Protein AF-0000000078024459 (afdb_homodimer)

InterPro domains:
  IPR000073 Alpha/beta hydrolase fold-1 [PF00561] (14-238)
  IPR000073 Alpha/beta hydrolase fold-1 [PR00111] (39-54)
  IPR000073 Alpha/beta hydrolase fold-1 [PR00111] (84-97)
  IPR000073 Alpha/beta hydrolase fold-1 [PR00111] (98-111)
  IPR000073 Alpha/beta hydrolase fold-1 [PR00111] (201-215)
  IPR019913 Pyrimidine utilisation protein RutD [MF_00832] (1-258)
  IPR019913 Pyrimidine utilisation protein RutD [TIGR03611] (1-255)
  IPR029058 Alpha/Beta hydrolase fold [G3DSA:3.40.50.1820] (1-257)
  IPR029058 Alpha/Beta hydrolase fold [SSF53474] (9-250)
  IPR050471 AB hydrolase [PTHR43433] (15-255)

Secondary structure (DSSP, 8-state):
--EEEPPPSSTTPPEEEEE--TT--GGGGHHHHHHHHTT-EEEEEPPTTSGGG--PPPTT--HHHHHHHHHHHHHHTT---EEEEEETHHHHHHHHHHHH-TTTEEEEEEES--SB--HHHHHHHHHHHHHHHHH-HHHHHHHGGGGTS-HHHHHH-HHHHHHHHHHHHHT---HHHHHHHHHHHHT-B-TTTGGG--S-EEEEEETT-SSS-THHHHHHHHHSSSEEEEEESS--TTHHHHTHHHHHHHHHHHHHHHHHS---------/--EEEPPPSSTTPPEEEEE--TT--GGGGHHHHHHHHTT-EEEEEPPTTSGGG--PPPTT--HHHHHHHHHHHHHHTT---EEEEEETHHHHHHHHHHHH-TTTEEEEEEES--SB--HHHHHHHHHHHHHHHHH-HHHHHHHGGGGTS-HHHHHH-HHHHHHHHHHHHHT---HHHHHHHHHHHHT-B-TTTGGG--S-EEEEEETT-SSS-THHHHHHHHHSSSEEEEEESS--TTHHHHTHHHHHHHHHHHHHHHHHS---------

Sequence (540 aa):
MQIELTPAPFPDAPVLLLIAGLGGTGNYWLPQRAALSEHFQLVVYDQRGTGVNREPLPDDYSLADMAWEIHSAVLQQGITHYGVLG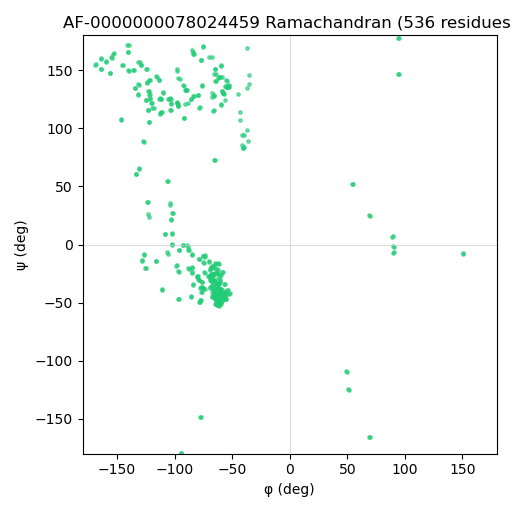HALGGLVALQLALDYPAAIDRIAIINGWLQLNAHTRRCFAVRETLLRDSGPAAYLQAQPLFLYPAEWMAVNQPRLEAEEAMHNAHFQGAENLTRRLNALKAADFHGTAGHIHQPVLLICSRDDLLVPWNCSVELHEALPESTLEVMPWGGHACNVTDANDFNQRFLSAMNASLQIEPSFQKEIVMQIELTPAPFPDAPVLLLIAGLGGTGNYWLPQRAALSEHFQLVVYDQRGTGVNREPLPDDYSLADMAWEIHSAVLQQGITHYGVLGHALGGLVALQLALDYPAAIDRIAIINGWLQLNAHTRRCFAVRETLLRDSGPAAYLQAQPLFLYPAEWMAVNQPRLEAEEAMHNAHFQGAENLTRRLNALKAADFHGTAGHIHQPVLLICSRDDLLVPWNCSVELHEALPESTLEVMPWGGHACNVTDANDFNQRFLSAMNASLQIEPSFQKEIV

pLDDT: mean 94.75, std 12.85, range [19.53, 98.94]

Nearest PDB structures (foldseek):
  3v48-assembly1_B  TM=9.976E-01  e=2.384E-41  Escherichia coli SE11
  4uhe-assembly1_A  TM=8.699E-01  e=1.296E-17  Thermogutta terrifontis
  8qzu-assembly1_A  TM=8.666E-01  e=1.729E-16  Xenorhabdus hominickii
  1iuo-assembly1_A  TM=8.170E-01  e=9.146E-16  Pseudomonas fluorescens
  6i8w-assembly2_B  TM=7.863E-01  e=2.169E-15  Pseudomonas aeruginosa

Foldseek 3Di:
DDKDKDDQLDPPQAEEEEAEPLQQAQVLCVLQCVLCSNRHTYIGGRFQLFDPNNDDDDQQDALLNRLCVVCVVCVVVVQQAHEYEYAALGQLNNLSNCQVRVRRYQEYEYELYFQADDPQLVVVVVVLLCCCVPPNDLSSLVCVVVQAWDPVLCVVCVVVSVVVSVVCVVTPSDPNRSVSSVVNSNPHHCQPPLAVRQHEYEYEYECAANNRHPCRSVVSQVRHPHYDYHYHPHQYSSNCVSPVPVVSVVVVVVVVVVVPPPPDDDPPPD/DDKDKDDQLDPPQAEEEEAEPLQQAQVLCVLQCVLCSNRHTYIGGRFQLFDPNNDDDDQQDALLNRLCVVCVVCVVVVQQAHEYEYAALGQLNNLSNCQVRVVRYQEYEYELYFQADDPQLVVVVVVLLCCCVPPNDLSSLVCVVVQAWDPVLCVVCVVVSVVVSVVCVVTPSDPNRSVSSVVNSNPHHCQPPLAVRQHAYEYEYECAANNHHPCRSVVSQVSHPHYDYHYHPHQYSSNCVSPVPVVSVVVVVVVVVVVPPPPDDDPDDD

Organism: NCBI:txid82991

Structure (mmCIF, N/CA/C/O backbone):
data_AF-0000000078024459-model_v1
#
loop_
_entity.id
_entity.type
_entity.pdbx_description
1 polymer 'Putative carbamate hydrolase RutD'
#
loop_
_atom_site.group_PDB
_atom_site.id
_atom_site.type_symbol
_atom_site.label_atom_id
_atom_site.label_alt_id
_atom_site.label_comp_id
_atom_site.label_asym_id
_atom_site.label_entity_id
_atom_site.label_seq_id
_atom_site.pdbx_PDB_ins_code
_atom_site.Cartn_x
_atom_site.Cartn_y
_atom_site.Cartn_z
_atom_site.occupancy
_atom_site.B_iso_or_equiv
_atom_site.auth_seq_id
_atom_site.auth_comp_id
_atom_site.auth_asym_id
_atom_site.auth_atom_id
_atom_site.pdbx_PDB_model_num
ATOM 1 N N . MET A 1 1 ? 13.93 -30.469 -12.383 1 93.19 1 MET A N 1
ATOM 2 C CA . MET A 1 1 ? 13.336 -29.625 -11.352 1 93.19 1 MET A CA 1
ATOM 3 C C . MET A 1 1 ? 12.727 -30.469 -10.234 1 93.19 1 MET A C 1
ATOM 5 O O . MET A 1 1 ? 11.992 -31.422 -10.5 1 93.19 1 MET A O 1
ATOM 9 N N . GLN A 1 2 ? 13.094 -30.125 -9.008 1 96.06 2 GLN A N 1
ATOM 10 C CA . GLN A 1 2 ? 12.562 -30.844 -7.852 1 96.06 2 GLN A CA 1
ATOM 11 C C . GLN A 1 2 ? 11.156 -30.359 -7.508 1 96.06 2 GLN A C 1
ATOM 13 O O . GLN A 1 2 ? 10.906 -29.156 -7.434 1 96.06 2 GLN A O 1
ATOM 18 N N . ILE A 1 3 ? 10.211 -31.344 -7.371 1 98.06 3 ILE A N 1
ATOM 19 C CA . ILE A 1 3 ? 8.859 -31.016 -6.934 1 98.06 3 ILE A CA 1
ATOM 20 C C . ILE A 1 3 ? 8.445 -31.922 -5.785 1 98.06 3 ILE A C 1
ATOM 22 O O . ILE A 1 3 ? 9.047 -32.969 -5.582 1 98.06 3 ILE A O 1
ATOM 26 N N . GLU A 1 4 ? 7.566 -31.484 -4.98 1 97.94 4 GLU A N 1
ATOM 27 C CA . GLU A 1 4 ? 6.992 -32.25 -3.869 1 97.94 4 GLU A CA 1
ATOM 28 C C . GLU A 1 4 ? 5.539 -32.594 -4.145 1 97.94 4 GLU A C 1
ATOM 30 O O . GLU A 1 4 ? 4.738 -31.75 -4.527 1 97.94 4 GLU A O 1
ATOM 35 N N . LEU A 1 5 ? 5.238 -33.938 -3.938 1 97.62 5 LEU A N 1
ATOM 36 C CA . LEU A 1 5 ? 3.869 -34.438 -4.031 1 97.62 5 LEU A CA 1
ATOM 37 C C . LEU A 1 5 ? 3.354 -34.875 -2.664 1 97.62 5 LEU A C 1
ATOM 39 O O . LEU A 1 5 ? 3.98 -35.688 -1.994 1 97.62 5 LEU A O 1
ATOM 43 N N . THR A 1 6 ? 2.234 -34.312 -2.289 1 97.62 6 THR A N 1
ATOM 44 C CA . THR A 1 6 ? 1.603 -34.812 -1.07 1 97.62 6 THR A CA 1
ATOM 45 C C . THR A 1 6 ? 0.885 -36.125 -1.327 1 97.62 6 THR A C 1
ATOM 47 O O . THR A 1 6 ? 0.582 -36.469 -2.475 1 97.62 6 THR A O 1
ATOM 50 N N . PRO A 1 7 ? 0.659 -36.906 -0.231 1 96.88 7 PRO A N 1
ATOM 51 C CA . PRO A 1 7 ? -0.165 -38.094 -0.438 1 96.88 7 PRO A CA 1
ATOM 52 C C . PRO A 1 7 ? -1.578 -37.75 -0.913 1 96.88 7 PRO A C 1
ATOM 54 O O . PRO A 1 7 ? -2.158 -36.75 -0.479 1 96.88 7 PRO A O 1
ATOM 57 N N . ALA A 1 8 ? -2.086 -38.625 -1.782 1 97.12 8 ALA A N 1
ATOM 58 C CA . ALA A 1 8 ? -3.49 -38.5 -2.156 1 97.12 8 ALA A CA 1
ATOM 59 C C . ALA A 1 8 ? -4.406 -38.781 -0.974 1 97.12 8 ALA A C 1
ATOM 61 O O . ALA A 1 8 ? -4.262 -39.812 -0.311 1 97.12 8 ALA A O 1
ATOM 62 N N . PRO A 1 9 ? -5.32 -37.875 -0.727 1 97.25 9 PRO A N 1
ATOM 63 C CA . PRO A 1 9 ? -6.199 -38.094 0.424 1 97.25 9 PRO A CA 1
ATOM 64 C C . PRO A 1 9 ? -7.152 -39.281 0.216 1 97.25 9 PRO A C 1
ATOM 66 O O . PRO A 1 9 ? -7.652 -39.844 1.187 1 97.25 9 PRO A O 1
ATOM 69 N N . PHE A 1 10 ? -7.512 -39.656 -1.021 1 96.94 10 PHE A N 1
ATOM 70 C CA . PHE A 1 10 ? -8.32 -40.812 -1.429 1 96.94 10 PHE A CA 1
ATOM 71 C C . PHE A 1 10 ? -7.957 -41.25 -2.842 1 96.94 10 PHE A C 1
ATOM 73 O O . PHE A 1 10 ? -7.254 -40.531 -3.561 1 96.94 10 PHE A O 1
ATOM 80 N N . PRO A 1 11 ? -8.391 -42.438 -3.166 1 95.62 11 PRO A N 1
ATOM 81 C CA . PRO A 1 11 ? -8.07 -42.938 -4.512 1 95.62 11 PRO A CA 1
ATOM 82 C C . PRO A 1 11 ? -8.594 -42 -5.605 1 95.62 11 PRO A C 1
ATOM 84 O O . PRO A 1 11 ? -9.742 -41.562 -5.543 1 95.62 11 PRO A O 1
ATOM 87 N N . ASP A 1 12 ? -7.789 -41.656 -6.512 1 94.06 12 ASP A N 1
ATOM 88 C CA . ASP A 1 12 ? -8.102 -40.875 -7.699 1 94.06 12 ASP A CA 1
ATOM 89 C C . ASP A 1 12 ? -8.43 -39.406 -7.324 1 94.06 12 ASP A C 1
ATOM 91 O O . ASP A 1 12 ? -9.195 -38.75 -8.023 1 94.06 12 ASP A O 1
ATOM 95 N N . ALA A 1 13 ? -7.895 -39 -6.18 1 97 13 ALA A N 1
ATOM 96 C CA . ALA A 1 13 ? -8.039 -37.594 -5.812 1 97 13 ALA A CA 1
ATOM 97 C C . ALA A 1 13 ? -7.488 -36.688 -6.906 1 97 13 ALA A C 1
ATOM 99 O O . ALA A 1 13 ? -6.449 -37 -7.504 1 97 13 ALA A O 1
ATOM 100 N N . PRO A 1 14 ? -8.234 -35.656 -7.176 1 97.38 14 PRO A N 1
ATOM 101 C CA . PRO A 1 14 ? -7.699 -34.719 -8.18 1 97.38 14 PRO A CA 1
ATOM 102 C C . PRO A 1 14 ? -6.363 -34.094 -7.758 1 97.38 14 PRO A C 1
ATOM 104 O O . PRO A 1 14 ? -6.133 -33.875 -6.57 1 97.38 14 PRO A O 1
ATOM 107 N N . VAL A 1 15 ? -5.473 -33.875 -8.711 1 98.56 15 VAL A N 1
ATOM 108 C CA . VAL A 1 15 ? -4.168 -33.25 -8.492 1 98.56 15 VAL A CA 1
ATOM 109 C C . VAL A 1 15 ? -4.277 -31.734 -8.648 1 98.56 15 VAL A C 1
ATOM 111 O O . VAL A 1 15 ? -4.941 -31.25 -9.562 1 98.56 15 VAL A O 1
ATOM 114 N N . LEU A 1 16 ? -3.713 -31 -7.707 1 98.81 16 LEU A N 1
ATOM 115 C CA . LEU A 1 16 ? -3.691 -29.547 -7.758 1 98.81 16 LEU A CA 1
ATOM 116 C C . LEU A 1 16 ? -2.26 -29.016 -7.695 1 98.81 16 LEU A C 1
ATOM 118 O O . LEU A 1 16 ? -1.555 -29.234 -6.711 1 98.81 16 LEU A O 1
ATOM 122 N N . LEU A 1 17 ? -1.823 -28.359 -8.758 1 98.94 17 LEU A N 1
ATOM 123 C CA . LEU A 1 17 ? -0.519 -27.719 -8.836 1 98.94 17 LEU A CA 1
ATOM 124 C C . LEU A 1 17 ? -0.576 -26.312 -8.258 1 98.94 17 LEU A C 1
ATOM 126 O O . LEU A 1 17 ? -1.42 -25.5 -8.656 1 98.94 17 LEU A O 1
ATOM 130 N N . LEU A 1 18 ? 0.319 -26.062 -7.277 1 98.94 18 LEU A N 1
ATOM 131 C CA . LEU A 1 18 ? 0.395 -24.734 -6.66 1 98.94 18 LEU A CA 1
ATOM 132 C C . LEU A 1 18 ? 1.598 -23.953 -7.188 1 98.94 18 LEU A C 1
ATOM 134 O O . LEU A 1 18 ? 2.738 -24.406 -7.062 1 98.94 18 LEU A O 1
ATOM 138 N N . ILE A 1 19 ? 1.349 -22.797 -7.781 1 98.94 19 ILE A N 1
ATOM 139 C CA . ILE A 1 1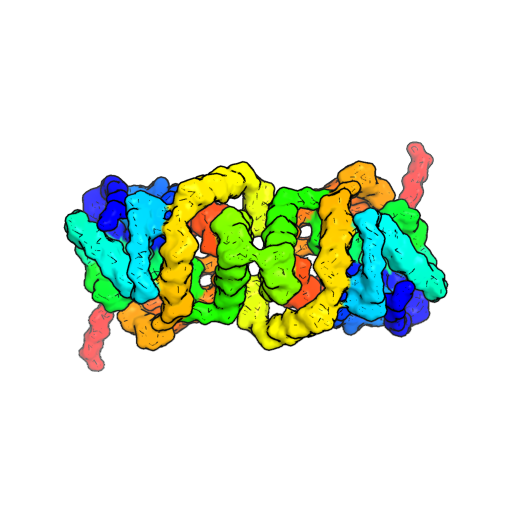9 ? 2.43 -21.984 -8.344 1 98.94 19 ILE A CA 1
ATOM 140 C C . ILE A 1 19 ? 2.488 -20.641 -7.637 1 98.94 19 ILE A C 1
ATOM 142 O O . ILE A 1 19 ? 1.554 -19.844 -7.73 1 98.94 19 ILE A O 1
ATOM 146 N N . ALA A 1 20 ? 3.615 -20.359 -6.957 1 98.69 20 ALA A N 1
ATOM 147 C CA . ALA A 1 20 ? 3.809 -19.125 -6.199 1 98.69 20 ALA A CA 1
ATOM 148 C C . ALA A 1 20 ? 4.078 -17.953 -7.129 1 98.69 20 ALA A C 1
ATOM 150 O O . ALA A 1 20 ? 4.227 -18.125 -8.336 1 98.69 20 ALA A O 1
ATOM 151 N N . GLY A 1 21 ? 4.051 -16.781 -6.539 1 98.56 21 GLY A N 1
ATOM 152 C CA . GLY A 1 21 ? 4.379 -15.57 -7.281 1 98.56 21 GLY A CA 1
ATOM 153 C C . GLY A 1 21 ? 5.871 -15.391 -7.496 1 98.56 21 GLY A C 1
ATOM 154 O O . GLY A 1 21 ? 6.605 -16.375 -7.652 1 98.56 21 GLY A O 1
ATOM 155 N N . LEU A 1 22 ? 6.305 -14.156 -7.547 1 98.12 22 LEU A N 1
ATOM 156 C CA . LEU A 1 22 ? 7.66 -13.789 -7.938 1 98.12 22 LEU A CA 1
ATOM 157 C C . LEU A 1 22 ? 8.68 -14.305 -6.93 1 98.12 22 LEU A C 1
ATOM 159 O O . LEU A 1 22 ? 9.844 -14.531 -7.273 1 98.12 22 LEU A O 1
ATOM 163 N N . GLY A 1 23 ? 8.273 -14.523 -5.664 1 96.88 23 GLY A N 1
ATOM 164 C CA . GLY A 1 23 ? 9.164 -15.141 -4.699 1 96.88 23 GLY A CA 1
ATOM 165 C C . GLY A 1 23 ? 9.57 -16.547 -5.086 1 96.88 23 GLY A C 1
ATOM 166 O O . GLY A 1 23 ? 10.664 -17 -4.734 1 96.88 23 GLY A O 1
ATOM 167 N N . GLY A 1 24 ? 8.688 -17.312 -5.629 1 97.38 24 GLY A N 1
ATOM 168 C CA . GLY A 1 24 ? 8.992 -18.531 -6.348 1 97.38 24 GLY A CA 1
ATOM 169 C C . GLY A 1 24 ? 9.008 -19.766 -5.461 1 97.38 24 GLY A C 1
ATOM 170 O O . GLY A 1 24 ? 9.109 -20.891 -5.949 1 97.38 24 GLY A O 1
ATOM 171 N N . THR A 1 25 ? 8.875 -19.578 -4.164 1 96.69 25 THR A N 1
ATOM 172 C CA . THR A 1 25 ? 9.055 -20.719 -3.264 1 96.69 25 THR A CA 1
ATOM 173 C C . THR A 1 25 ? 7.715 -21.344 -2.896 1 96.69 25 THR A C 1
ATOM 175 O O . THR A 1 25 ? 6.734 -20.625 -2.678 1 96.69 25 THR A O 1
ATOM 178 N N . GLY A 1 26 ? 7.73 -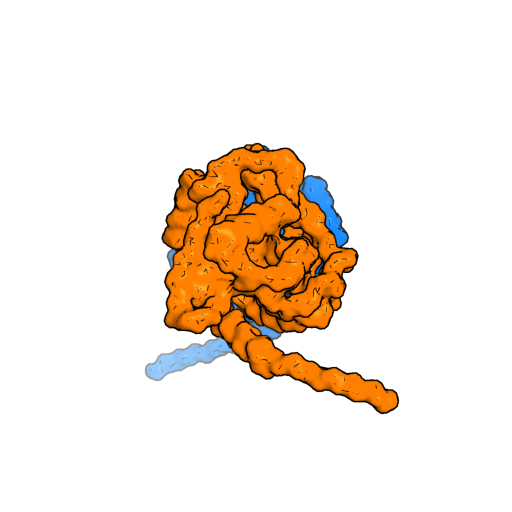22.625 -2.787 1 97.25 26 GLY A N 1
ATOM 179 C CA . GLY A 1 26 ? 6.543 -23.375 -2.414 1 97.25 26 GLY A CA 1
ATOM 180 C C . GLY A 1 26 ? 6.07 -23.094 -1.004 1 97.25 26 GLY A C 1
ATOM 181 O O . GLY A 1 26 ? 4.906 -23.328 -0.672 1 97.25 26 GLY A O 1
ATOM 182 N N . ASN A 1 27 ? 6.949 -22.547 -0.153 1 95.62 27 ASN A N 1
ATOM 183 C CA . ASN A 1 27 ? 6.602 -22.203 1.221 1 95.62 27 ASN A CA 1
ATOM 184 C C . ASN A 1 27 ? 5.508 -21.141 1.271 1 95.62 27 ASN A C 1
ATOM 186 O O . ASN A 1 27 ? 4.859 -20.953 2.305 1 95.62 27 ASN A O 1
ATOM 190 N N . TYR A 1 28 ? 5.312 -20.516 0.169 1 97.19 28 TYR A N 1
ATOM 191 C CA . TYR A 1 28 ? 4.25 -19.516 0.055 1 97.19 28 TYR A CA 1
ATOM 192 C C . TYR A 1 28 ? 2.891 -20.141 0.353 1 97.19 28 TYR A C 1
ATOM 194 O O . TYR A 1 28 ? 1.988 -19.453 0.85 1 97.19 28 TYR A O 1
ATOM 202 N N . TRP A 1 29 ? 2.734 -21.438 0.196 1 98.56 29 TRP A N 1
ATOM 203 C CA . TRP A 1 29 ? 1.435 -22.094 0.227 1 98.56 29 TRP A CA 1
ATOM 204 C C . TRP A 1 29 ? 1.205 -22.781 1.568 1 98.56 29 TRP A C 1
ATOM 206 O O . TRP A 1 29 ? 0.229 -23.516 1.738 1 98.56 29 TRP A O 1
ATOM 216 N N . LEU A 1 30 ? 2.074 -22.547 2.531 1 97.31 30 LEU A N 1
ATOM 217 C CA . LEU A 1 30 ? 1.962 -23.188 3.834 1 97.31 30 LEU A CA 1
ATOM 218 C C . LEU A 1 30 ? 0.579 -22.969 4.434 1 97.31 30 LEU A C 1
ATOM 220 O O . LEU A 1 30 ? -0.037 -23.891 4.953 1 97.31 30 LEU A O 1
ATOM 224 N N . PRO A 1 31 ? -0.084 -21.766 4.305 1 98.25 31 PRO A N 1
ATOM 225 C CA . PRO A 1 31 ? -1.391 -21.531 4.922 1 98.25 31 PRO A CA 1
ATOM 226 C C . PRO A 1 31 ? -2.504 -22.359 4.277 1 98.25 31 PRO A C 1
ATOM 228 O O . PRO A 1 31 ? -3.572 -22.531 4.871 1 98.25 31 PRO A O 1
ATOM 231 N N . GLN A 1 32 ? -2.314 -22.828 3.08 1 98.69 32 GLN A N 1
ATOM 232 C CA . GLN A 1 32 ? -3.369 -23.531 2.357 1 98.69 32 GLN A CA 1
ATOM 233 C C . GLN A 1 32 ? -3.199 -25.047 2.477 1 98.69 32 GLN A C 1
ATOM 235 O O . GLN A 1 32 ? -4.125 -25.812 2.182 1 98.69 32 GLN A O 1
ATOM 240 N N . ARG A 1 33 ? -2.068 -25.562 2.85 1 97.94 33 ARG A N 1
ATOM 241 C CA . ARG A 1 33 ? -1.686 -26.953 2.676 1 97.94 33 ARG A CA 1
ATOM 242 C C . ARG A 1 33 ? -2.645 -27.875 3.418 1 97.94 33 ARG A C 1
ATOM 244 O O . ARG A 1 33 ? -3.164 -28.844 2.84 1 97.94 33 ARG A O 1
ATOM 251 N N . ALA A 1 34 ? -2.875 -27.594 4.688 1 97.62 34 ALA A N 1
ATOM 252 C CA . ALA A 1 34 ? -3.717 -28.469 5.492 1 97.62 34 ALA A CA 1
ATOM 253 C C . ALA A 1 34 ? -5.125 -28.562 4.914 1 97.62 34 ALA A C 1
ATOM 255 O O . ALA A 1 34 ? -5.664 -29.656 4.746 1 97.62 34 ALA A O 1
ATOM 256 N N . ALA A 1 35 ? -5.742 -27.453 4.582 1 98.12 35 ALA A N 1
ATOM 257 C CA . ALA A 1 35 ? -7.121 -27.406 4.098 1 98.12 35 ALA A CA 1
ATOM 258 C C . ALA A 1 35 ? -7.238 -28.062 2.725 1 98.12 35 ALA A C 1
ATOM 260 O O . ALA A 1 35 ? -8.188 -28.812 2.463 1 98.12 35 ALA A O 1
ATOM 261 N N . LEU A 1 36 ? -6.262 -27.812 1.866 1 98.25 36 LEU A N 1
ATOM 262 C CA . LEU A 1 36 ? -6.371 -28.281 0.487 1 98.25 36 LEU A CA 1
ATOM 263 C C . LEU A 1 36 ? -5.996 -29.75 0.378 1 98.25 36 LEU A C 1
ATOM 265 O O . LEU A 1 36 ? -6.5 -30.469 -0.494 1 98.25 36 LEU A O 1
ATOM 269 N N . SER A 1 37 ? -5.16 -30.234 1.269 1 97.81 37 SER A N 1
ATOM 270 C CA . SER A 1 37 ? -4.688 -31.609 1.208 1 97.81 37 SER A CA 1
ATOM 271 C C . SER A 1 37 ? -5.805 -32.594 1.543 1 97.81 37 SER A C 1
ATOM 273 O O . SER A 1 37 ? -5.68 -33.781 1.284 1 97.81 37 SER A O 1
ATOM 275 N N . GLU A 1 38 ? -6.875 -32.094 2.096 1 97.44 38 GLU A N 1
ATOM 276 C CA . GLU A 1 38 ? -8.039 -32.938 2.369 1 97.44 38 GLU A CA 1
ATOM 277 C C . GLU A 1 38 ? -8.805 -33.25 1.089 1 97.44 38 GLU A C 1
ATOM 279 O O . GLU A 1 38 ? -9.602 -34.188 1.05 1 97.44 38 GLU A O 1
ATOM 284 N N . HIS A 1 39 ? -8.531 -32.531 0.047 1 97.38 39 HIS A N 1
ATOM 285 C CA . HIS A 1 39 ? -9.367 -32.625 -1.143 1 97.38 39 HIS A CA 1
ATOM 286 C C . HIS A 1 39 ? -8.531 -32.938 -2.381 1 97.38 39 HIS A C 1
ATOM 288 O O . HIS A 1 39 ? -9.055 -33.438 -3.377 1 97.38 39 HIS A O 1
ATOM 294 N N . PHE A 1 40 ? -7.223 -32.656 -2.273 1 98.19 40 PHE A N 1
ATOM 295 C CA . PHE A 1 40 ? -6.363 -32.75 -3.447 1 98.19 40 PHE A CA 1
ATOM 296 C C . PHE A 1 40 ? -5.051 -33.438 -3.102 1 98.19 40 PHE A C 1
ATOM 298 O O . PHE A 1 40 ? -4.605 -33.406 -1.954 1 98.19 40 PHE A O 1
ATOM 305 N N . GLN A 1 41 ? -4.48 -34.125 -4.074 1 98.5 41 GLN A N 1
ATOM 306 C CA . GLN A 1 41 ? -3.033 -34.312 -4.066 1 98.5 41 GLN A CA 1
ATOM 307 C C . GLN A 1 41 ? -2.305 -33.062 -4.547 1 98.5 41 GLN A C 1
ATOM 309 O O . GLN A 1 41 ? -2.449 -32.656 -5.703 1 98.5 41 GLN A O 1
ATOM 314 N N . LEU A 1 42 ? -1.51 -32.5 -3.678 1 98.81 42 LEU A N 1
ATOM 315 C CA . LEU A 1 42 ? -0.882 -31.219 -3.994 1 98.81 42 LEU A CA 1
ATOM 316 C C . LEU A 1 42 ? 0.489 -31.438 -4.625 1 98.81 42 LEU A C 1
ATOM 318 O O . LEU A 1 42 ? 1.242 -32.312 -4.207 1 98.81 42 LEU A O 1
ATOM 322 N N . VAL A 1 43 ? 0.785 -30.703 -5.641 1 98.81 43 VAL A N 1
ATOM 323 C CA . VAL A 1 43 ? 2.133 -30.547 -6.176 1 98.81 43 VAL A CA 1
ATOM 324 C C . VAL A 1 43 ? 2.695 -29.188 -5.766 1 98.81 43 VAL A C 1
ATOM 326 O O . VAL A 1 43 ? 2.17 -28.141 -6.16 1 98.81 43 VAL A O 1
ATOM 329 N N . VAL A 1 44 ? 3.736 -29.172 -4.992 1 98.62 44 VAL A N 1
ATOM 330 C CA . VAL A 1 44 ? 4.383 -27.969 -4.492 1 98.62 44 VAL A CA 1
ATOM 331 C C . VAL A 1 44 ? 5.848 -27.953 -4.922 1 98.62 44 VAL A C 1
ATOM 333 O O . VAL A 1 44 ? 6.508 -29 -4.949 1 98.62 44 VAL A O 1
ATOM 336 N N . TYR A 1 45 ? 6.344 -26.766 -5.266 1 98.62 45 TYR A N 1
ATOM 337 C CA . TYR A 1 45 ? 7.723 -26.703 -5.734 1 98.62 45 TYR A CA 1
ATOM 338 C C . TYR A 1 45 ? 8.281 -25.281 -5.609 1 98.62 45 TYR A C 1
ATOM 340 O O . TYR A 1 45 ? 7.52 -24.328 -5.434 1 98.62 45 TYR A O 1
ATOM 348 N N . ASP A 1 46 ? 9.602 -25.188 -5.559 1 98.38 46 ASP A N 1
ATOM 349 C CA . ASP A 1 46 ? 10.305 -23.938 -5.836 1 98.38 46 ASP A CA 1
ATOM 350 C C . ASP A 1 46 ? 10.523 -23.75 -7.336 1 98.38 46 ASP A C 1
ATOM 352 O O . ASP A 1 46 ? 11.023 -24.656 -8.008 1 98.38 46 ASP A O 1
ATOM 356 N N . GLN A 1 47 ? 10.133 -22.641 -7.82 1 98.56 47 GLN A N 1
ATOM 357 C CA . GLN A 1 47 ? 10.305 -22.375 -9.242 1 98.56 47 GLN A CA 1
ATOM 358 C C . GLN A 1 47 ? 11.781 -22.438 -9.633 1 98.56 47 GLN A C 1
ATOM 360 O O . GLN A 1 47 ? 12.664 -22.234 -8.797 1 98.56 47 GLN A O 1
ATOM 365 N N . ARG A 1 48 ? 11.984 -22.75 -10.922 1 98.31 48 ARG A N 1
ATOM 366 C CA . ARG A 1 48 ? 13.359 -22.781 -11.406 1 98.31 48 ARG A CA 1
ATOM 367 C C . ARG A 1 48 ? 14.062 -21.453 -11.109 1 98.31 48 ARG A C 1
ATOM 369 O O . ARG A 1 48 ? 13.484 -20.375 -11.305 1 98.31 48 ARG A O 1
ATOM 376 N N . GLY A 1 49 ? 15.312 -21.531 -10.609 1 97.94 49 GLY A N 1
ATOM 377 C CA . GLY A 1 49 ? 16.094 -20.344 -10.273 1 97.94 49 GLY A CA 1
ATOM 378 C C . GLY A 1 49 ? 15.891 -19.891 -8.844 1 97.94 49 GLY A C 1
ATOM 379 O O . GLY A 1 49 ? 16.578 -18.969 -8.375 1 97.94 49 GLY A O 1
ATOM 380 N N . THR A 1 50 ? 15 -20.594 -8.031 1 97.75 50 THR A N 1
ATOM 381 C CA . THR A 1 50 ? 14.695 -20.188 -6.66 1 97.75 50 THR A CA 1
ATOM 382 C C . THR A 1 50 ? 14.797 -21.375 -5.707 1 97.75 50 THR A C 1
ATOM 384 O O . THR A 1 50 ? 14.766 -22.531 -6.141 1 97.75 50 THR A O 1
ATOM 387 N N . GLY A 1 51 ? 15.016 -21.047 -4.453 1 96.44 51 GLY A N 1
ATOM 388 C CA . GLY A 1 51 ? 14.977 -22.047 -3.395 1 96.44 51 GLY A CA 1
ATOM 389 C C . GLY A 1 51 ? 15.836 -23.266 -3.689 1 96.44 51 GLY A C 1
ATOM 390 O O . GLY A 1 51 ? 17.016 -23.125 -4.008 1 96.44 51 GLY A O 1
ATOM 391 N N . VAL A 1 52 ? 15.234 -24.484 -3.66 1 96.81 52 VAL A N 1
ATOM 392 C CA . VAL A 1 52 ? 15.969 -25.734 -3.805 1 96.81 52 VAL A CA 1
ATOM 393 C C . VAL A 1 52 ? 16.281 -25.984 -5.277 1 96.81 52 VAL A C 1
ATOM 395 O O . VAL A 1 52 ? 17.094 -26.844 -5.609 1 96.81 52 VAL A O 1
ATOM 398 N N . ASN A 1 53 ? 15.68 -25.25 -6.168 1 97.94 53 ASN A N 1
ATOM 399 C CA . ASN A 1 53 ? 15.945 -25.359 -7.598 1 97.94 53 ASN A CA 1
ATOM 400 C C . ASN A 1 53 ? 16.812 -24.203 -8.094 1 97.94 53 ASN A C 1
ATOM 402 O O . ASN A 1 53 ? 16.672 -23.75 -9.227 1 97.94 53 ASN A O 1
ATOM 406 N N . ARG A 1 54 ? 17.672 -23.797 -7.324 1 96.19 54 ARG A N 1
ATOM 407 C CA . ARG A 1 54 ? 18.531 -22.656 -7.648 1 96.19 54 ARG A CA 1
ATOM 408 C C . ARG A 1 54 ? 19.469 -23 -8.805 1 96.19 54 ARG A C 1
ATOM 410 O O . ARG A 1 54 ? 20.188 -23.984 -8.75 1 96.19 54 ARG A O 1
ATOM 417 N N . GLU A 1 55 ? 19.484 -22.219 -9.797 1 97.56 55 GLU A N 1
ATOM 418 C CA . GLU A 1 55 ? 20.359 -22.234 -10.969 1 97.56 55 GLU A CA 1
ATOM 419 C C . GLU A 1 55 ? 20.219 -20.953 -11.789 1 97.56 55 GLU A C 1
ATOM 421 O O . GLU A 1 55 ? 19.188 -20.266 -11.703 1 97.56 55 GLU A O 1
ATOM 426 N N . PRO A 1 56 ? 21.266 -20.578 -12.57 1 97.88 56 PRO A N 1
ATOM 427 C CA . PRO A 1 56 ? 21.125 -19.406 -13.438 1 97.88 56 PRO A CA 1
ATOM 428 C C . PRO A 1 56 ? 20.078 -19.609 -14.531 1 97.88 56 PRO A C 1
ATOM 430 O O . PRO A 1 56 ? 19.969 -20.703 -15.086 1 97.88 56 PRO A O 1
ATOM 433 N N . LEU A 1 57 ? 19.344 -18.578 -14.773 1 98.5 57 LEU A N 1
ATOM 434 C CA . LEU A 1 57 ? 18.312 -18.609 -15.805 1 98.5 57 LEU A CA 1
ATOM 435 C C . LEU A 1 57 ? 18.828 -17.984 -17.094 1 98.5 57 LEU A C 1
ATOM 437 O O . LEU A 1 57 ? 19.688 -17.094 -17.062 1 98.5 57 LEU A O 1
ATOM 441 N N . PRO A 1 58 ? 18.328 -18.406 -18.219 1 97.56 58 PRO A N 1
ATOM 442 C CA . PRO A 1 58 ? 18.75 -17.797 -19.484 1 97.56 58 PRO A CA 1
ATOM 443 C C . PRO A 1 58 ? 18.234 -16.375 -19.641 1 97.56 58 PRO A C 1
ATOM 445 O O . PRO A 1 58 ? 17.25 -15.984 -19 1 97.56 58 PRO A O 1
ATOM 448 N N . ASP A 1 59 ? 18.844 -15.57 -20.547 1 95.94 59 ASP A N 1
ATOM 449 C CA . ASP A 1 59 ? 18.516 -14.164 -20.766 1 95.94 59 ASP A CA 1
ATOM 450 C C . ASP A 1 59 ? 17.109 -14.008 -21.328 1 95.94 59 ASP A C 1
ATOM 452 O O . ASP A 1 59 ? 16.438 -13.016 -21.062 1 95.94 59 ASP A O 1
ATOM 456 N N . ASP A 1 60 ? 16.688 -14.961 -22.078 1 96.94 60 ASP A N 1
ATOM 457 C CA . ASP A 1 60 ? 15.398 -14.867 -22.734 1 96.94 60 ASP A CA 1
ATOM 458 C C . ASP A 1 60 ? 14.336 -15.688 -22 1 96.94 60 ASP A C 1
ATOM 460 O O . ASP A 1 60 ? 13.383 -16.172 -22.625 1 96.94 60 ASP A O 1
ATOM 464 N N . TYR A 1 61 ? 14.523 -15.867 -20.688 1 98.44 61 TYR A N 1
ATOM 465 C CA . TYR A 1 61 ? 13.578 -16.609 -19.859 1 98.44 61 TYR A CA 1
ATOM 466 C C . TYR A 1 61 ? 12.164 -16.062 -20.031 1 98.44 61 TYR A C 1
ATOM 468 O O . TYR A 1 61 ? 11.977 -14.844 -20.109 1 98.44 61 TYR A O 1
ATOM 476 N N . SER A 1 62 ? 11.156 -16.938 -20.141 1 98.62 62 SER A N 1
ATOM 477 C CA . SER A 1 62 ? 9.805 -16.531 -20.5 1 98.62 62 SER A CA 1
ATOM 478 C C . SER A 1 62 ? 8.766 -17.312 -19.719 1 98.62 62 SER A C 1
ATOM 480 O O . SER A 1 62 ? 9.102 -18.266 -19.016 1 98.62 62 SER A O 1
ATOM 482 N N . LEU A 1 63 ? 7.52 -16.891 -19.844 1 98.62 63 LEU A N 1
ATOM 483 C CA . LEU A 1 63 ? 6.418 -17.625 -19.234 1 98.62 63 LEU A CA 1
ATOM 484 C C . LEU A 1 63 ? 6.301 -19.016 -19.844 1 98.62 63 LEU A C 1
ATOM 486 O O . LEU A 1 63 ? 5.938 -19.984 -19.156 1 98.62 63 LEU A O 1
ATOM 490 N N . ALA A 1 64 ? 6.609 -19.109 -21.125 1 98.56 64 ALA A N 1
ATOM 491 C CA . ALA A 1 64 ? 6.57 -20.406 -21.797 1 98.56 64 ALA A CA 1
ATOM 492 C C . ALA A 1 64 ? 7.594 -21.359 -21.203 1 98.56 64 ALA A C 1
ATOM 494 O O . ALA A 1 64 ? 7.332 -22.562 -21.078 1 98.56 64 ALA A O 1
ATOM 495 N N . ASP A 1 65 ? 8.758 -20.812 -20.891 1 98.69 65 ASP A N 1
ATOM 496 C CA . ASP A 1 65 ? 9.766 -21.625 -20.219 1 98.69 65 ASP A CA 1
ATOM 497 C C . ASP A 1 65 ? 9.242 -22.125 -18.875 1 98.69 65 ASP A C 1
ATOM 499 O O . ASP A 1 65 ? 9.375 -23.312 -18.547 1 98.69 65 ASP A O 1
ATOM 503 N N . MET A 1 66 ? 8.633 -21.25 -18.109 1 98.81 66 MET A N 1
ATOM 504 C CA . MET A 1 66 ? 8.102 -21.609 -16.797 1 98.81 66 MET A CA 1
ATOM 505 C C . MET A 1 66 ? 7.031 -22.688 -16.906 1 98.81 66 MET A C 1
ATOM 507 O O . MET A 1 66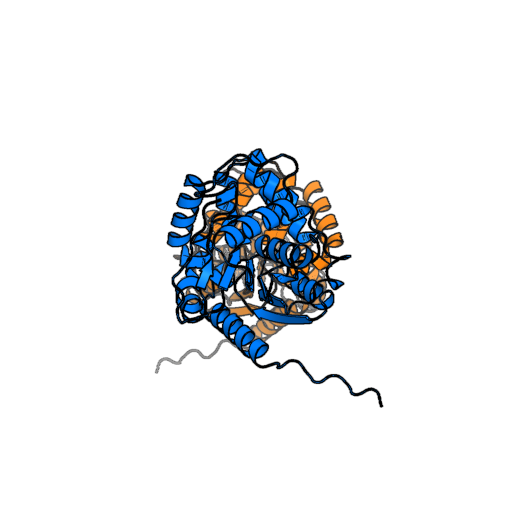 ? 7.02 -23.641 -16.125 1 98.81 66 MET A O 1
ATOM 511 N N . ALA A 1 67 ? 6.148 -22.516 -17.859 1 98.88 67 ALA A N 1
ATOM 512 C CA . ALA A 1 67 ? 5.074 -23.484 -18.078 1 98.88 67 ALA A CA 1
ATOM 513 C C . ALA A 1 67 ? 5.633 -24.844 -18.484 1 98.88 67 ALA A C 1
ATOM 515 O O . ALA A 1 67 ? 5.23 -25.875 -17.938 1 98.88 67 ALA A O 1
ATOM 516 N N . TRP A 1 68 ? 6.594 -24.828 -19.406 1 98.69 68 TRP A N 1
ATOM 517 C CA . TRP A 1 68 ? 7.188 -26.078 -19.891 1 98.69 68 TRP A CA 1
ATOM 518 C C . TRP A 1 68 ? 7.891 -26.812 -18.766 1 98.69 68 TRP A C 1
ATOM 520 O O . TRP A 1 68 ? 7.766 -28.031 -18.641 1 98.69 68 TRP A O 1
ATOM 530 N N . GLU A 1 69 ? 8.641 -26.109 -17.953 1 98.56 69 GLU A N 1
ATOM 531 C CA . GLU A 1 69 ? 9.438 -26.703 -16.891 1 98.56 69 GLU A CA 1
ATOM 532 C C . GLU A 1 69 ? 8.547 -27.469 -15.906 1 98.56 69 GLU A C 1
ATOM 534 O O . GLU A 1 69 ? 8.82 -28.625 -15.586 1 98.56 69 GLU A O 1
ATOM 539 N N . ILE A 1 70 ? 7.492 -26.828 -15.484 1 98.75 70 ILE A N 1
ATOM 540 C CA . ILE A 1 70 ? 6.672 -27.453 -14.461 1 98.75 70 ILE A CA 1
ATOM 541 C C . ILE A 1 70 ? 5.797 -28.531 -15.086 1 98.75 70 ILE A C 1
ATOM 543 O O . ILE A 1 70 ? 5.559 -29.578 -14.477 1 98.75 70 ILE A O 1
ATOM 547 N N . HIS A 1 71 ? 5.293 -28.328 -16.281 1 98.81 71 HIS A N 1
ATOM 548 C CA . HIS A 1 71 ? 4.539 -29.359 -16.984 1 98.81 71 HIS A CA 1
ATOM 549 C C . HIS A 1 71 ? 5.371 -30.625 -17.141 1 98.81 71 HIS A C 1
ATOM 551 O O . HIS A 1 71 ? 4.895 -31.734 -16.859 1 98.81 71 HIS A O 1
ATOM 557 N N . SER A 1 72 ? 6.617 -30.438 -17.578 1 98.62 72 SER A N 1
ATOM 558 C CA . SER A 1 72 ? 7.516 -31.562 -17.781 1 98.62 72 SER A CA 1
ATOM 559 C C . SER A 1 72 ? 7.773 -32.312 -16.484 1 98.62 72 SER A C 1
ATOM 561 O O . SER A 1 72 ? 7.777 -33.531 -16.453 1 98.62 72 SER A O 1
ATOM 563 N N . ALA A 1 73 ? 8 -31.578 -15.43 1 98.62 73 ALA A N 1
ATOM 564 C CA . ALA A 1 73 ? 8.258 -32.188 -14.133 1 98.62 73 ALA A CA 1
ATOM 565 C C . ALA A 1 73 ? 7.051 -33 -13.656 1 98.62 73 ALA A C 1
ATOM 567 O O . ALA A 1 73 ? 7.199 -34.094 -13.109 1 98.62 73 ALA A O 1
ATOM 568 N N . VAL A 1 74 ? 5.875 -32.469 -13.805 1 98.44 74 VAL A N 1
ATOM 569 C CA . VAL A 1 74 ? 4.637 -33.125 -13.391 1 98.44 74 VAL A CA 1
ATOM 570 C C . VAL A 1 74 ? 4.406 -34.375 -14.234 1 98.44 74 VAL A C 1
ATOM 572 O O . VAL A 1 74 ? 4.051 -35.438 -13.711 1 98.44 74 VAL A O 1
ATOM 575 N N . LEU A 1 75 ? 4.637 -34.281 -15.523 1 98.12 75 LEU A N 1
ATOM 576 C CA . LEU A 1 75 ? 4.48 -35.406 -16.438 1 98.12 75 LEU A CA 1
ATOM 577 C C . LEU A 1 75 ? 5.418 -36.562 -16.062 1 98.12 75 LEU A C 1
ATOM 579 O O . LEU A 1 75 ? 5.047 -37.719 -16.172 1 98.12 75 LEU A O 1
ATOM 583 N N . GLN A 1 76 ? 6.57 -36.188 -15.656 1 97.94 76 GLN A N 1
ATOM 584 C CA . GLN A 1 76 ? 7.559 -37.188 -15.258 1 97.94 76 GLN A CA 1
ATOM 585 C C . GLN A 1 76 ? 7.086 -38 -14.039 1 97.94 76 GLN A C 1
ATOM 587 O O . GLN A 1 76 ? 7.566 -39.094 -13.781 1 97.94 76 GLN A O 1
ATOM 592 N N . GLN A 1 77 ? 6.148 -37.469 -13.281 1 97.31 77 GLN A N 1
ATOM 593 C CA . GLN A 1 77 ? 5.578 -38.156 -12.125 1 97.31 77 GLN A CA 1
ATOM 594 C C . GLN A 1 77 ? 4.371 -39 -12.523 1 97.31 77 GLN A C 1
ATOM 596 O O . GLN A 1 77 ? 3.693 -39.562 -11.664 1 97.31 77 GLN A O 1
ATOM 601 N N . GLY A 1 78 ? 4.027 -38.969 -13.805 1 97.19 78 GLY A N 1
ATOM 602 C CA . GLY A 1 78 ? 2.914 -39.75 -14.312 1 97.19 78 GLY A CA 1
ATOM 603 C C . GLY A 1 78 ? 1.588 -39 -14.242 1 97.19 78 GLY A C 1
ATOM 604 O O . GLY A 1 78 ? 0.53 -39.625 -14.445 1 97.19 78 GLY A O 1
ATOM 605 N N . ILE A 1 79 ? 1.591 -37.844 -13.93 1 97.88 79 ILE A N 1
ATOM 606 C CA . ILE A 1 79 ? 0.381 -37.031 -13.828 1 97.88 79 ILE A CA 1
ATOM 607 C C . ILE A 1 79 ? 0.095 -36.344 -15.172 1 97.88 79 ILE A C 1
ATOM 609 O O . ILE A 1 79 ? 0.895 -35.562 -15.656 1 97.88 79 ILE A O 1
ATOM 613 N N . THR A 1 80 ? -1.117 -36.625 -15.75 1 97.75 80 THR A N 1
ATOM 614 C CA . THR A 1 80 ? -1.407 -36.156 -17.094 1 97.75 80 THR A CA 1
ATOM 615 C C . THR A 1 80 ? -2.564 -35.156 -17.078 1 97.75 80 THR A C 1
ATOM 617 O O . THR A 1 80 ? -2.814 -34.469 -18.078 1 97.75 80 THR A O 1
ATOM 620 N N . HIS A 1 81 ? -3.266 -35.125 -15.969 1 97.88 81 HIS A N 1
ATOM 621 C CA . HIS A 1 81 ? -4.348 -34.188 -15.75 1 97.88 81 HIS A CA 1
ATOM 622 C C . HIS A 1 81 ? -4.254 -33.562 -14.359 1 97.88 81 HIS A C 1
ATOM 624 O O . HIS A 1 81 ? -4.004 -34.25 -13.375 1 97.88 81 HIS A O 1
ATOM 630 N N . TYR A 1 82 ? -4.426 -32.25 -14.305 1 98.44 82 TYR A N 1
ATOM 631 C CA . TYR A 1 82 ? -4.309 -31.562 -13.016 1 98.44 82 TYR A CA 1
ATOM 632 C C . TYR A 1 82 ? -4.902 -30.172 -13.07 1 98.44 82 TYR A C 1
ATOM 634 O O . TYR A 1 82 ? -5.055 -29.594 -14.148 1 98.44 82 TYR A O 1
ATOM 642 N N . GLY A 1 83 ? -5.422 -29.656 -11.922 1 98.56 83 GLY A N 1
ATOM 643 C CA . GLY A 1 83 ? -5.758 -28.25 -11.75 1 98.56 83 GLY A CA 1
ATOM 644 C C . GLY A 1 83 ? -4.57 -27.391 -11.359 1 98.56 83 GLY A C 1
ATOM 645 O O . GLY A 1 83 ? -3.523 -27.906 -10.969 1 98.56 83 GLY A O 1
ATOM 646 N N . VAL A 1 84 ? -4.742 -26.078 -11.508 1 98.88 84 VAL A N 1
ATOM 647 C CA . VAL A 1 84 ? -3.662 -25.172 -11.156 1 98.88 84 VAL A CA 1
ATOM 648 C C . VAL A 1 84 ? -4.203 -24.047 -10.281 1 98.88 84 VAL A C 1
ATOM 650 O O . VAL A 1 84 ? -5.262 -23.469 -10.57 1 98.88 84 VAL A O 1
ATOM 653 N N . LEU A 1 85 ? -3.592 -23.812 -9.203 1 98.94 85 LEU A N 1
ATOM 654 C CA . LEU A 1 85 ? -3.771 -22.625 -8.375 1 98.94 85 LEU A CA 1
ATOM 655 C C . LEU A 1 85 ? -2.514 -21.766 -8.375 1 98.94 85 LEU A C 1
ATOM 657 O O . LEU A 1 85 ? -1.472 -22.172 -7.859 1 98.94 85 LEU A O 1
ATOM 661 N N . GLY A 1 86 ? -2.623 -20.578 -8.969 1 98.94 86 GLY A N 1
ATOM 662 C CA . GLY A 1 86 ? -1.467 -19.703 -9.133 1 98.94 86 GLY A CA 1
ATOM 663 C C . GLY A 1 86 ? -1.663 -18.328 -8.531 1 98.94 86 GLY A C 1
ATOM 664 O O . GLY A 1 86 ? -2.742 -17.75 -8.641 1 98.94 86 GLY A O 1
ATOM 665 N N . HIS A 1 87 ? -0.652 -17.859 -7.918 1 98.94 87 HIS A N 1
ATOM 666 C CA . HIS A 1 87 ? -0.646 -16.516 -7.367 1 98.94 87 HIS A CA 1
ATOM 667 C C . HIS A 1 87 ? 0.165 -15.562 -8.242 1 98.94 87 HIS A C 1
ATOM 669 O O . HIS A 1 87 ? 1.344 -15.812 -8.508 1 98.94 87 HIS A O 1
ATOM 675 N N . ALA A 1 88 ? -0.432 -14.43 -8.695 1 98.75 88 ALA A N 1
ATOM 676 C CA . ALA A 1 88 ? 0.265 -13.383 -9.453 1 98.75 88 ALA A CA 1
ATOM 677 C C . ALA A 1 88 ? 1.054 -13.984 -10.609 1 98.75 88 ALA A C 1
ATOM 679 O O . ALA A 1 88 ? 0.471 -14.562 -11.531 1 98.75 88 ALA A O 1
ATOM 680 N N . LEU A 1 89 ? 2.348 -14 -10.562 1 98.81 89 LEU A N 1
ATOM 681 C CA . LEU A 1 89 ? 3.158 -14.656 -11.586 1 98.81 89 LEU A CA 1
ATOM 682 C C . LEU A 1 89 ? 2.701 -16.094 -11.805 1 98.81 89 LEU A C 1
ATOM 684 O O . LEU A 1 89 ? 2.598 -16.547 -12.945 1 98.81 89 LEU A O 1
ATOM 688 N N . GLY A 1 90 ? 2.414 -16.766 -10.719 1 98.88 90 GLY A N 1
ATOM 689 C CA . GLY A 1 90 ? 1.938 -18.141 -10.828 1 98.88 90 GLY A CA 1
ATOM 690 C C . GLY A 1 90 ? 0.625 -18.266 -11.578 1 98.88 90 GLY A C 1
ATOM 691 O O . GLY A 1 90 ? 0.368 -19.266 -12.234 1 98.88 90 GLY A O 1
ATOM 692 N N . GLY A 1 91 ? -0.241 -17.266 -11.438 1 98.88 91 GLY A N 1
ATOM 693 C CA . GLY A 1 91 ? -1.462 -17.219 -12.227 1 98.88 91 GLY A CA 1
ATOM 694 C C . GLY A 1 91 ? -1.208 -17.047 -13.711 1 98.88 91 GLY A C 1
ATOM 695 O O . GLY A 1 91 ? -1.89 -17.641 -14.547 1 98.88 91 GLY A O 1
ATOM 696 N N . LEU A 1 92 ? -0.225 -16.219 -14.078 1 98.81 92 LEU A N 1
ATOM 697 C CA . LEU A 1 92 ? 0.163 -16.047 -15.477 1 98.81 92 LEU A CA 1
ATOM 698 C C . LEU A 1 92 ? 0.714 -17.344 -16.062 1 98.81 92 LEU A C 1
ATOM 700 O O . LEU A 1 92 ? 0.417 -17.688 -17.203 1 98.81 92 LEU A O 1
ATOM 704 N N . VAL A 1 93 ? 1.467 -18.031 -15.266 1 98.94 93 VAL A N 1
ATOM 705 C CA . VAL A 1 93 ? 1.996 -19.312 -15.695 1 98.94 93 VAL A CA 1
ATOM 706 C C . VAL A 1 93 ? 0.849 -20.312 -15.906 1 98.94 93 VAL A C 1
ATOM 708 O O . VAL A 1 93 ? 0.87 -21.094 -16.844 1 98.94 93 VAL A O 1
ATOM 711 N N . ALA A 1 94 ? -0.154 -20.234 -15.047 1 98.94 94 ALA A N 1
ATOM 712 C CA . ALA A 1 94 ? -1.329 -21.094 -15.195 1 98.94 94 ALA A CA 1
ATOM 713 C C . ALA A 1 94 ? -2.035 -20.828 -16.516 1 98.94 94 ALA A C 1
ATOM 715 O O . ALA A 1 94 ? -2.443 -21.781 -17.203 1 98.94 94 ALA A O 1
ATOM 716 N N . LEU A 1 95 ? -2.184 -19.594 -16.875 1 98.88 95 LEU A N 1
ATOM 717 C CA . LEU A 1 95 ? -2.779 -19.234 -18.156 1 98.88 95 LEU A CA 1
ATOM 718 C C . LEU A 1 95 ? -1.941 -19.781 -19.312 1 98.88 95 LEU A C 1
ATOM 720 O O . LEU A 1 95 ? -2.482 -20.328 -20.281 1 98.88 95 LEU A O 1
ATOM 724 N N . GLN A 1 96 ? -0.651 -19.625 -19.188 1 98.88 96 GLN A N 1
ATOM 725 C CA . GLN A 1 96 ? 0.252 -20.141 -20.219 1 98.88 96 GLN A CA 1
ATOM 726 C C . GLN A 1 96 ? 0.143 -21.656 -20.344 1 98.88 96 GLN A C 1
ATOM 728 O O . GLN A 1 96 ? 0.144 -22.188 -21.453 1 98.88 96 GLN A O 1
ATOM 733 N N . LEU A 1 97 ? 0.053 -22.328 -19.219 1 98.88 97 LEU A N 1
ATOM 734 C CA . LEU A 1 97 ? -0.135 -23.781 -19.203 1 98.88 97 LEU A CA 1
ATOM 735 C C . LEU A 1 97 ? -1.41 -24.172 -19.953 1 98.88 97 LEU A C 1
ATOM 737 O O . LEU A 1 97 ? -1.41 -25.109 -20.75 1 98.88 97 LEU A O 1
ATOM 741 N N . ALA A 1 98 ? -2.496 -23.484 -19.734 1 98.75 98 ALA A N 1
ATOM 742 C CA . ALA A 1 98 ? -3.783 -23.781 -20.344 1 98.75 98 ALA A CA 1
ATOM 743 C C . ALA A 1 98 ? -3.711 -23.609 -21.859 1 98.75 98 ALA A C 1
ATOM 745 O O . ALA A 1 98 ? -4.395 -24.328 -22.609 1 98.75 98 ALA A O 1
ATOM 746 N N . LEU A 1 99 ? -2.916 -22.656 -22.328 1 98.75 99 LEU A N 1
ATOM 747 C CA . LEU A 1 99 ? -2.76 -22.406 -23.75 1 98.75 99 LEU A CA 1
ATOM 748 C C . LEU A 1 99 ? -1.858 -23.453 -24.391 1 98.75 99 LEU A C 1
ATOM 750 O O . LEU A 1 99 ? -2.156 -23.953 -25.484 1 98.75 99 LEU A O 1
ATOM 754 N N . ASP A 1 100 ? -0.819 -23.812 -23.719 1 98.69 100 ASP A N 1
ATOM 755 C CA . ASP A 1 100 ? 0.211 -24.672 -24.281 1 98.69 100 ASP A CA 1
ATOM 756 C C . ASP A 1 100 ? -0.173 -26.156 -24.156 1 98.69 100 ASP A C 1
ATOM 758 O O . ASP A 1 100 ? 0.195 -26.969 -25 1 98.69 100 ASP A O 1
ATOM 762 N N . TYR A 1 101 ? -0.858 -26.484 -23.078 1 98.5 101 TYR A N 1
ATOM 763 C CA . TYR A 1 101 ? -1.2 -27.859 -22.766 1 98.5 101 TYR A CA 1
ATOM 764 C C . TYR A 1 101 ? -2.664 -27.984 -22.359 1 98.5 101 TYR A C 1
ATOM 766 O O . TYR A 1 101 ? -2.977 -28.531 -21.297 1 98.5 101 TYR A O 1
ATOM 774 N N . PRO A 1 102 ? -3.568 -27.625 -23.234 1 98.38 102 PRO A N 1
ATOM 775 C CA . PRO A 1 102 ? -4.98 -27.547 -22.859 1 98.38 102 PRO A CA 1
ATOM 776 C C . PRO A 1 102 ? -5.551 -28.891 -22.422 1 98.38 102 PRO A C 1
ATOM 778 O O . PRO A 1 102 ? -6.43 -28.938 -21.547 1 98.38 102 PRO A O 1
ATOM 781 N N . ALA A 1 103 ? -5.055 -29.984 -22.906 1 98 103 ALA A N 1
ATOM 782 C CA . ALA A 1 103 ? -5.594 -31.297 -22.578 1 98 103 ALA A CA 1
ATOM 783 C C . ALA A 1 103 ? -5.207 -31.719 -21.172 1 98 103 ALA A C 1
ATOM 785 O O . ALA A 1 103 ? -5.902 -32.531 -20.531 1 98 103 ALA A O 1
ATOM 786 N N . ALA A 1 104 ? -4.141 -31.156 -20.672 1 98.56 104 ALA A N 1
ATOM 787 C CA . ALA A 1 104 ? -3.623 -31.547 -19.359 1 98.56 104 ALA A CA 1
ATOM 788 C C . ALA A 1 104 ? -4.277 -30.734 -18.25 1 98.56 104 ALA A C 1
ATOM 790 O O . ALA A 1 104 ? -4.273 -31.156 -17.078 1 98.56 104 ALA A O 1
ATOM 791 N N . ILE A 1 105 ? -4.855 -29.594 -18.562 1 98.69 105 ILE A N 1
ATOM 792 C CA . ILE A 1 105 ? -5.324 -28.672 -17.531 1 98.69 105 ILE A CA 1
ATOM 793 C C . ILE A 1 105 ? -6.82 -28.859 -17.312 1 98.69 105 ILE A C 1
ATOM 795 O O . ILE A 1 105 ? -7.621 -28.641 -18.219 1 98.69 105 ILE A O 1
ATOM 799 N N . ASP A 1 106 ? -7.172 -29.172 -16.078 1 97.56 106 ASP A N 1
ATOM 800 C CA . ASP A 1 106 ? -8.578 -29.406 -15.75 1 97.56 106 ASP A CA 1
ATOM 801 C C . ASP A 1 106 ? -9.297 -28.094 -15.422 1 97.56 106 ASP A C 1
ATOM 803 O O . ASP A 1 106 ? -10.43 -27.891 -15.852 1 97.56 106 ASP A O 1
ATOM 807 N N . ARG A 1 107 ? -8.719 -27.281 -14.672 1 97.88 107 ARG A N 1
ATOM 808 C CA . ARG A 1 107 ? -9.25 -26.016 -14.188 1 97.88 107 ARG A CA 1
ATOM 809 C C . ARG A 1 107 ? -8.141 -25.125 -13.633 1 97.88 107 ARG A C 1
ATOM 811 O O . ARG A 1 107 ? -7.055 -25.625 -13.305 1 97.88 107 ARG A O 1
ATOM 818 N N . ILE A 1 108 ? -8.414 -23.828 -13.547 1 98.12 108 ILE A N 1
ATOM 819 C CA . ILE A 1 108 ? -7.422 -22.859 -13.109 1 98.12 108 ILE A CA 1
ATOM 820 C C . ILE A 1 108 ? -8.031 -21.953 -12.039 1 98.12 108 ILE A C 1
ATOM 822 O O . ILE A 1 108 ? -9.203 -21.578 -12.125 1 98.12 108 ILE A O 1
ATOM 826 N N . ALA A 1 109 ? -7.305 -21.688 -11.07 1 98.81 109 ALA A N 1
ATOM 827 C CA . ALA A 1 109 ? -7.598 -20.594 -10.141 1 98.81 109 ALA A CA 1
ATOM 828 C C . ALA A 1 109 ? -6.438 -19.609 -10.07 1 98.81 109 ALA A C 1
ATOM 830 O O . ALA A 1 109 ? -5.277 -20.016 -9.953 1 98.81 109 ALA A O 1
ATOM 831 N N . ILE A 1 110 ? -6.738 -18.344 -10.164 1 98.88 110 ILE A N 1
ATOM 832 C CA . ILE A 1 110 ? -5.719 -17.297 -10.188 1 98.88 110 ILE A CA 1
ATOM 833 C C . ILE A 1 110 ? -5.996 -16.281 -9.078 1 98.88 110 ILE A C 1
ATOM 835 O O . ILE A 1 110 ? -7.105 -15.758 -8.977 1 98.88 110 ILE A O 1
ATOM 839 N N . ILE A 1 111 ? -5.004 -16.125 -8.281 1 98.94 111 ILE A N 1
ATOM 840 C CA . ILE A 1 111 ? -5.066 -15.102 -7.238 1 98.94 111 ILE A CA 1
ATOM 841 C C . ILE A 1 111 ? -4.348 -13.836 -7.703 1 98.94 111 ILE A C 1
ATOM 843 O O . ILE A 1 111 ? -3.143 -13.859 -7.961 1 98.94 111 ILE A O 1
ATOM 847 N N . ASN A 1 112 ? -5.09 -12.75 -7.77 1 98.69 112 ASN A N 1
ATOM 848 C CA . ASN A 1 112 ? -4.551 -11.43 -8.07 1 98.69 112 ASN A CA 1
ATOM 849 C C . ASN A 1 112 ? -3.762 -11.43 -9.383 1 98.69 112 ASN A C 1
ATOM 851 O O . ASN A 1 112 ? -2.615 -10.984 -9.422 1 98.69 112 ASN A O 1
ATOM 855 N N . GLY A 1 113 ? -4.426 -11.953 -10.445 1 97.88 113 GLY A N 1
ATOM 856 C CA . GLY A 1 113 ? -3.836 -11.992 -11.773 1 97.88 113 GLY A CA 1
ATOM 857 C C . GLY A 1 113 ? -4.219 -10.805 -12.633 1 97.88 113 GLY A C 1
ATOM 858 O O . GLY A 1 113 ? -4.902 -9.891 -12.172 1 97.88 113 GLY A O 1
ATOM 859 N N . TRP A 1 114 ? -3.703 -10.789 -13.93 1 97.94 114 TRP A N 1
ATOM 860 C CA . TRP A 1 114 ? -4.012 -9.703 -14.859 1 97.94 114 TRP A CA 1
ATOM 861 C C . TRP A 1 114 ? -3.881 -10.172 -16.297 1 97.94 114 TRP A C 1
ATOM 863 O O . TRP A 1 114 ? -3.295 -11.227 -16.578 1 97.94 114 TRP A O 1
ATOM 873 N N . LEU A 1 115 ? -4.469 -9.461 -17.188 1 97.75 115 LEU A N 1
ATOM 874 C CA . LEU A 1 115 ? -4.398 -9.719 -18.625 1 97.75 115 LEU A CA 1
ATOM 875 C C . LEU A 1 115 ? -3.078 -9.219 -19.203 1 97.75 115 LEU A C 1
ATOM 877 O O . LEU A 1 115 ? -2.441 -9.914 -20 1 97.75 115 LEU A O 1
ATOM 881 N N . GLN A 1 116 ? -2.791 -8.062 -18.891 1 96.88 116 GLN A N 1
ATOM 882 C CA . GLN A 1 116 ? -1.541 -7.379 -19.203 1 96.88 116 GLN A CA 1
ATOM 883 C C . GLN A 1 116 ? -1.126 -6.438 -18.078 1 96.88 116 GLN A C 1
ATOM 885 O O . GLN A 1 116 ? -1.964 -6 -17.297 1 96.88 116 GLN A O 1
ATOM 890 N N . LEU A 1 117 ? 0.196 -6.242 -18.062 1 96.25 117 LEU A N 1
ATOM 891 C CA . LEU A 1 117 ? 0.697 -5.383 -17 1 96.25 117 LEU A CA 1
ATOM 892 C C . LEU A 1 117 ? 0.088 -3.99 -17.078 1 96.25 117 LEU A C 1
ATOM 894 O O . LEU A 1 117 ? 0.157 -3.344 -18.141 1 96.25 117 LEU A O 1
ATOM 898 N N . ASN A 1 118 ? -0.588 -3.557 -16.047 1 94 118 ASN A N 1
ATOM 899 C CA . ASN A 1 118 ? -1.135 -2.205 -16.047 1 94 118 ASN A CA 1
ATOM 900 C C . ASN A 1 118 ? -0.105 -1.182 -15.578 1 94 118 ASN A C 1
ATOM 902 O O . ASN A 1 118 ? 0.93 -1.549 -15.023 1 94 118 ASN A O 1
ATOM 906 N N . ALA A 1 119 ? -0.413 0.107 -15.789 1 94 119 ALA A N 1
ATOM 907 C CA . ALA A 1 119 ? 0.531 1.19 -15.531 1 94 119 ALA A CA 1
ATOM 908 C C . ALA A 1 119 ? 0.866 1.279 -14.047 1 94 119 ALA A C 1
ATOM 910 O O . ALA A 1 119 ? 2.004 1.575 -13.672 1 94 119 ALA A O 1
ATOM 911 N N . HIS A 1 120 ? -0.098 1.062 -13.195 1 96.38 120 HIS A N 1
ATOM 912 C CA . HIS A 1 120 ? 0.128 1.127 -11.758 1 96.38 120 HIS A CA 1
ATOM 913 C C . HIS A 1 120 ? 1.105 0.048 -11.305 1 96.38 120 HIS A C 1
ATOM 915 O O . HIS A 1 120 ? 2.066 0.336 -10.586 1 96.38 120 HIS A O 1
ATOM 921 N N . THR A 1 121 ? 0.827 -1.165 -11.688 1 97.88 121 THR A N 1
ATOM 922 C CA . THR A 1 121 ? 1.71 -2.264 -11.312 1 97.88 121 THR A CA 1
ATOM 923 C C . THR A 1 121 ? 3.115 -2.039 -11.859 1 97.88 121 THR A C 1
ATOM 925 O O . THR A 1 121 ? 4.105 -2.355 -11.195 1 97.88 121 THR A O 1
ATOM 928 N N . ARG A 1 122 ? 3.191 -1.506 -13.078 1 97.19 122 ARG A N 1
ATOM 929 C CA . ARG A 1 122 ? 4.484 -1.155 -13.656 1 97.19 122 ARG A CA 1
ATOM 930 C C . ARG A 1 122 ? 5.238 -0.179 -12.758 1 97.19 122 ARG A C 1
ATOM 932 O O . ARG A 1 122 ? 6.453 -0.302 -12.578 1 97.19 122 ARG A O 1
ATOM 939 N N . ARG A 1 123 ? 4.57 0.775 -12.258 1 96.88 123 ARG A N 1
ATOM 940 C CA . ARG A 1 123 ? 5.172 1.735 -11.336 1 96.88 123 ARG A CA 1
ATOM 941 C C . ARG A 1 123 ? 5.691 1.04 -10.086 1 96.88 123 ARG A C 1
ATOM 943 O O . ARG A 1 123 ? 6.793 1.335 -9.617 1 96.88 123 ARG A O 1
ATOM 950 N N . CYS A 1 124 ? 4.902 0.16 -9.492 1 98.44 124 CYS A N 1
ATOM 951 C CA . CYS A 1 124 ? 5.328 -0.605 -8.32 1 98.44 124 CYS A CA 1
ATOM 952 C C . CYS A 1 124 ? 6.617 -1.365 -8.617 1 98.44 124 CYS A C 1
ATOM 954 O O . CYS A 1 124 ? 7.562 -1.323 -7.824 1 98.44 124 CYS A O 1
ATOM 956 N N . PHE A 1 125 ? 6.664 -2.045 -9.773 1 98.56 125 PHE A N 1
ATOM 957 C CA . PHE A 1 125 ? 7.852 -2.809 -10.141 1 98.56 125 PHE A CA 1
ATOM 958 C C . PHE A 1 125 ? 9.047 -1.888 -10.352 1 98.56 125 PHE A C 1
ATOM 960 O O . PHE A 1 125 ? 10.172 -2.229 -9.977 1 98.56 125 PHE A O 1
ATOM 967 N N . ALA A 1 126 ? 8.828 -0.77 -10.953 1 98.06 126 ALA A N 1
ATOM 968 C CA . ALA A 1 126 ? 9.922 0.174 -11.172 1 98.06 126 ALA A CA 1
ATOM 969 C C . ALA A 1 126 ? 10.555 0.601 -9.852 1 98.06 126 ALA A C 1
ATOM 971 O O . ALA A 1 126 ? 11.781 0.687 -9.742 1 98.06 126 ALA A O 1
ATOM 972 N N . VAL A 1 127 ? 9.734 0.868 -8.867 1 98.5 127 VAL A N 1
ATOM 973 C CA . VAL A 1 127 ? 10.219 1.251 -7.543 1 98.5 127 VAL A CA 1
ATOM 974 C C . VAL A 1 127 ? 11.023 0.106 -6.934 1 98.5 127 VAL A C 1
ATOM 976 O O . VAL A 1 127 ? 12.109 0.323 -6.391 1 98.5 127 VAL A O 1
ATOM 979 N N . ARG A 1 128 ? 10.516 -1.088 -7.012 1 98.69 128 ARG A N 1
ATOM 980 C CA . ARG A 1 128 ? 11.195 -2.256 -6.457 1 98.69 128 ARG A CA 1
ATOM 981 C C . ARG A 1 128 ? 12.5 -2.523 -7.191 1 98.69 128 ARG A C 1
ATOM 983 O O . ARG A 1 128 ? 13.516 -2.857 -6.562 1 98.69 128 ARG A O 1
ATOM 990 N N . GLU A 1 129 ? 12.477 -2.363 -8.516 1 98.62 129 GLU A N 1
ATOM 991 C CA . GLU A 1 129 ? 13.688 -2.529 -9.305 1 98.62 129 GLU A CA 1
ATOM 992 C C . GLU A 1 129 ? 14.734 -1.485 -8.938 1 98.62 129 GLU A C 1
ATOM 994 O O . GLU A 1 129 ? 15.93 -1.785 -8.898 1 98.62 129 GLU A O 1
ATOM 999 N N . THR A 1 130 ? 14.32 -0.26 -8.727 1 98.75 130 THR A N 1
ATOM 1000 C CA . THR A 1 130 ? 15.219 0.804 -8.297 1 98.75 130 THR A CA 1
ATOM 1001 C C . THR A 1 130 ? 15.891 0.451 -6.973 1 98.75 130 THR A C 1
ATOM 1003 O O . THR A 1 130 ? 17.109 0.589 -6.824 1 98.75 130 THR A O 1
ATOM 1006 N N . LEU A 1 131 ? 15.133 -0.042 -6 1 98.75 131 LEU A N 1
ATOM 1007 C CA . LEU A 1 131 ? 15.672 -0.462 -4.711 1 98.75 131 LEU A CA 1
ATOM 1008 C C . LEU A 1 131 ? 16.703 -1.569 -4.891 1 98.75 131 LEU A C 1
ATOM 1010 O O . LEU A 1 131 ? 17.781 -1.523 -4.293 1 98.75 131 LEU A O 1
ATOM 1014 N N . LEU A 1 132 ? 16.359 -2.521 -5.742 1 98.62 132 LEU A N 1
ATOM 1015 C CA . LEU A 1 132 ? 17.281 -3.635 -5.977 1 98.62 132 LEU A CA 1
ATOM 1016 C C . LEU A 1 132 ? 18.578 -3.146 -6.602 1 98.62 132 LEU A C 1
ATOM 1018 O O . LEU A 1 132 ? 19.672 -3.502 -6.141 1 98.62 132 LEU A O 1
ATOM 1022 N N . ARG A 1 133 ? 18.438 -2.354 -7.605 1 98.38 133 ARG A N 1
ATOM 1023 C CA . ARG A 1 133 ? 19.578 -1.891 -8.391 1 98.38 133 ARG A CA 1
ATOM 1024 C C . ARG A 1 133 ? 20.469 -0.976 -7.562 1 98.38 133 ARG A C 1
ATOM 1026 O O . ARG A 1 133 ? 21.688 -1.138 -7.559 1 98.38 133 ARG A O 1
ATOM 1033 N N . ASP A 1 134 ? 19.891 -0.079 -6.855 1 98.56 134 ASP A N 1
ATOM 1034 C CA . ASP A 1 134 ? 20.672 1 -6.254 1 98.56 134 ASP A CA 1
ATOM 1035 C C . ASP A 1 134 ? 21.016 0.679 -4.805 1 98.56 134 ASP A C 1
ATOM 1037 O O . ASP A 1 134 ? 21.984 1.214 -4.262 1 98.56 134 ASP A O 1
ATOM 1041 N N . SER A 1 135 ? 20.234 -0.219 -4.102 1 98.5 135 SER A N 1
ATOM 1042 C CA . SER A 1 135 ? 20.438 -0.402 -2.666 1 98.5 135 SER A CA 1
ATOM 1043 C C . SER A 1 135 ? 20.641 -1.871 -2.32 1 98.5 135 SER A C 1
ATOM 1045 O O . SER A 1 135 ? 20.922 -2.209 -1.168 1 98.5 135 SER A O 1
ATOM 1047 N N . GLY A 1 136 ? 20.453 -2.762 -3.244 1 97.94 136 GLY A N 1
ATOM 1048 C CA . GLY A 1 136 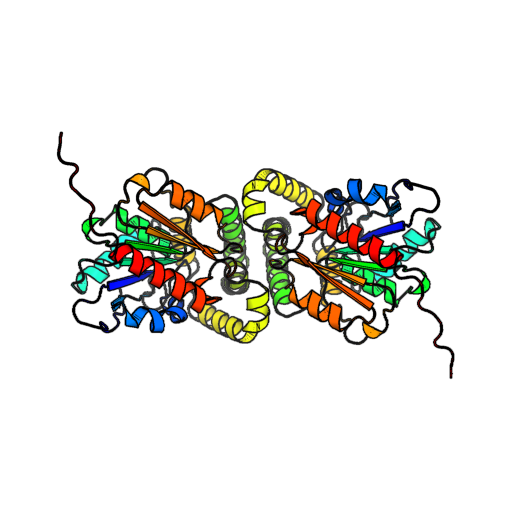? 20.766 -4.168 -3.061 1 97.94 136 GLY A CA 1
ATOM 1049 C C . GLY A 1 136 ? 19.578 -4.992 -2.592 1 97.94 136 GLY A C 1
ATOM 1050 O O . GLY A 1 136 ? 18.484 -4.457 -2.395 1 97.94 136 GLY A O 1
ATOM 1051 N N . PRO A 1 137 ? 19.812 -6.301 -2.451 1 97.81 137 PRO A N 1
ATOM 1052 C CA . PRO A 1 137 ? 18.734 -7.246 -2.133 1 97.81 137 PRO A CA 1
ATOM 1053 C C . PRO A 1 137 ? 18.078 -6.965 -0.783 1 97.81 137 PRO A C 1
ATOM 1055 O O . PRO A 1 137 ? 16.859 -7.125 -0.637 1 97.81 137 PRO A O 1
ATOM 1058 N N . ALA A 1 138 ? 18.859 -6.562 0.169 1 97.5 138 ALA A N 1
ATOM 1059 C CA . ALA A 1 138 ? 18.312 -6.32 1.498 1 97.5 138 ALA A CA 1
ATOM 1060 C C . ALA A 1 138 ? 17.25 -5.227 1.458 1 97.5 138 ALA A C 1
ATOM 1062 O O . ALA A 1 138 ? 16.188 -5.355 2.084 1 97.5 138 ALA A O 1
ATOM 1063 N N . ALA A 1 139 ? 17.516 -4.121 0.724 1 98.12 139 ALA A N 1
ATOM 1064 C CA . ALA A 1 139 ? 16.547 -3.031 0.583 1 98.12 139 ALA A CA 1
ATOM 1065 C C . ALA A 1 139 ? 15.305 -3.488 -0.184 1 98.12 139 ALA A C 1
ATOM 1067 O O . ALA A 1 139 ? 14.18 -3.133 0.173 1 98.12 139 ALA A O 1
ATOM 1068 N N . TYR A 1 140 ? 15.547 -4.262 -1.252 1 98.5 140 TYR A N 1
ATOM 1069 C CA . TYR A 1 140 ? 14.461 -4.852 -2.029 1 98.5 140 TYR A CA 1
ATOM 1070 C C . TYR A 1 140 ? 13.547 -5.691 -1.145 1 98.5 140 TYR A C 1
ATOM 1072 O O . TYR A 1 140 ? 12.328 -5.562 -1.204 1 98.5 140 TYR A O 1
ATOM 1080 N N . LEU A 1 141 ? 14.141 -6.48 -0.28 1 97.75 141 LEU A N 1
ATOM 1081 C CA . LEU A 1 141 ? 13.398 -7.43 0.546 1 97.75 141 LEU A CA 1
ATOM 1082 C C . LEU A 1 141 ? 12.75 -6.723 1.729 1 97.75 141 LEU A C 1
ATOM 1084 O O . LEU A 1 141 ? 11.68 -7.137 2.189 1 97.75 141 LEU A O 1
ATOM 1088 N N . GLN A 1 142 ? 13.367 -5.652 2.213 1 96.94 142 GLN A N 1
ATOM 1089 C CA . GLN A 1 142 ? 12.758 -4.855 3.273 1 96.94 142 GLN A CA 1
ATOM 1090 C C . GLN A 1 142 ? 11.453 -4.219 2.801 1 96.94 142 GLN A C 1
ATOM 1092 O O . GLN A 1 142 ? 10.508 -4.082 3.578 1 96.94 142 GLN A O 1
ATOM 1097 N N . ALA A 1 143 ? 11.383 -3.875 1.547 1 98.19 143 ALA A N 1
ATOM 1098 C CA . ALA A 1 143 ? 10.219 -3.213 0.975 1 98.19 143 ALA A CA 1
ATOM 1099 C C . ALA A 1 143 ? 9.156 -4.23 0.564 1 98.19 143 ALA A C 1
ATOM 1101 O O . ALA A 1 143 ? 7.984 -3.881 0.405 1 98.19 143 ALA A O 1
ATOM 1102 N N . GLN A 1 144 ? 9.469 -5.453 0.379 1 97.88 144 GLN A N 1
ATOM 1103 C CA . GLN A 1 144 ? 8.633 -6.465 -0.254 1 97.88 144 GLN A CA 1
ATOM 1104 C C . GLN A 1 144 ? 7.301 -6.613 0.478 1 97.88 144 GLN A C 1
ATOM 1106 O O . GLN A 1 144 ? 6.238 -6.641 -0.15 1 97.88 144 GLN A O 1
ATOM 1111 N N . PRO A 1 145 ? 7.281 -6.672 1.842 1 98 145 PRO A N 1
ATOM 1112 C CA . PRO A 1 145 ? 5.996 -6.887 2.514 1 98 145 PRO A CA 1
ATOM 1113 C C . PRO A 1 145 ? 5.004 -5.75 2.268 1 98 145 PRO A C 1
ATOM 1115 O O . PRO A 1 145 ? 3.791 -5.969 2.307 1 98 145 PRO A O 1
ATOM 1118 N N . LEU A 1 146 ? 5.508 -4.535 1.96 1 98.19 146 LEU A N 1
ATOM 1119 C CA . LEU A 1 146 ? 4.641 -3.389 1.71 1 98.19 146 LEU A CA 1
ATOM 1120 C C . LEU A 1 146 ? 3.773 -3.623 0.478 1 98.19 146 LEU A C 1
ATOM 1122 O O . LEU A 1 146 ? 2.684 -3.057 0.363 1 98.19 146 LEU A O 1
ATOM 1126 N N . PHE A 1 147 ? 4.23 -4.477 -0.412 1 98.5 147 PHE A N 1
ATOM 1127 C CA . PHE A 1 147 ? 3.514 -4.758 -1.65 1 98.5 147 PHE A CA 1
ATOM 1128 C C . PHE A 1 147 ? 2.66 -6.012 -1.51 1 98.5 147 PHE A C 1
ATOM 1130 O O . PHE A 1 147 ? 1.904 -6.359 -2.42 1 98.5 147 PHE A O 1
ATOM 1137 N N . LEU A 1 148 ? 2.744 -6.73 -0.354 1 98.38 148 LEU A N 1
ATOM 1138 C CA . LEU A 1 148 ? 2.088 -8.023 -0.198 1 98.38 148 LEU A CA 1
ATOM 1139 C C . LEU A 1 148 ? 0.93 -7.93 0.791 1 98.38 148 LEU A C 1
ATOM 1141 O O . LEU A 1 148 ? -0.124 -8.531 0.579 1 98.38 148 LEU A O 1
ATOM 1145 N N . TYR A 1 149 ? 1.124 -7.137 1.884 1 98.38 149 TYR A N 1
ATOM 1146 C CA . TYR A 1 149 ? 0.239 -7.277 3.035 1 98.38 149 TYR A CA 1
ATOM 1147 C C . TYR A 1 149 ? -0.401 -5.941 3.395 1 98.38 149 TYR A C 1
ATOM 1149 O O . TYR A 1 149 ? 0.203 -4.883 3.201 1 98.38 149 TYR A O 1
ATOM 1157 N N . PRO A 1 150 ? -1.636 -6.004 3.986 1 97.69 150 PRO A N 1
ATOM 1158 C CA . PRO A 1 150 ? -2.215 -4.785 4.555 1 97.69 150 PRO A CA 1
ATOM 1159 C C . PRO A 1 150 ? -1.421 -4.254 5.746 1 97.69 150 PRO A C 1
ATOM 1161 O O . PRO A 1 150 ? -0.856 -5.035 6.516 1 97.69 150 PRO A O 1
ATOM 1164 N N . ALA A 1 151 ? -1.495 -2.994 5.91 1 97.44 151 ALA A N 1
ATOM 1165 C CA . ALA A 1 151 ? -0.712 -2.316 6.938 1 97.44 151 ALA A CA 1
ATOM 1166 C C . ALA A 1 151 ? -1.063 -2.836 8.328 1 97.44 151 ALA A C 1
ATOM 1168 O O . ALA A 1 151 ? -0.176 -3.072 9.148 1 97.44 151 ALA A O 1
ATOM 1169 N N . GLU A 1 152 ? -2.312 -2.924 8.617 1 94.94 152 GLU A N 1
ATOM 1170 C CA . GLU A 1 152 ? -2.709 -3.35 9.953 1 94.94 152 GLU A CA 1
ATOM 1171 C C . GLU A 1 152 ? -2.242 -4.773 10.242 1 94.94 152 GLU A C 1
ATOM 1173 O O . GLU A 1 152 ? -1.919 -5.105 11.383 1 94.94 152 GLU A O 1
ATOM 1178 N N . TRP A 1 153 ? -2.273 -5.645 9.203 1 97.12 153 TRP A N 1
ATOM 1179 C CA . TRP A 1 153 ? -1.748 -7 9.344 1 97.12 153 TRP A CA 1
ATOM 1180 C C . TRP A 1 153 ? -0.259 -6.973 9.672 1 97.12 153 TRP A C 1
ATOM 1182 O O . TRP A 1 153 ? 0.198 -7.684 10.57 1 97.12 153 TRP A O 1
ATOM 1192 N N . MET A 1 154 ? 0.448 -6.164 8.969 1 97.19 154 MET A N 1
ATOM 1193 C CA . MET A 1 154 ? 1.885 -6.043 9.203 1 97.19 154 MET A CA 1
ATOM 1194 C C . MET A 1 154 ? 2.168 -5.527 10.609 1 97.19 154 MET A C 1
ATOM 1196 O O . MET A 1 154 ? 3.082 -6.012 11.281 1 97.19 154 MET A O 1
ATOM 1200 N N . ALA A 1 155 ? 1.393 -4.598 11.023 1 94.12 155 ALA A N 1
ATOM 1201 C CA . ALA A 1 155 ? 1.604 -3.977 12.328 1 94.12 155 ALA A CA 1
ATOM 1202 C C . ALA A 1 155 ? 1.497 -5.004 13.445 1 94.12 155 ALA A C 1
ATOM 1204 O O . ALA A 1 155 ? 2.191 -4.902 14.461 1 94.12 155 ALA A O 1
ATOM 1205 N N . VAL A 1 156 ? 0.671 -6.027 13.289 1 94.12 156 VAL A N 1
ATOM 1206 C CA . VAL A 1 156 ? 0.452 -6.961 14.391 1 94.12 156 VAL A CA 1
ATOM 1207 C C . VAL A 1 156 ? 1.246 -8.242 14.148 1 94.12 156 VAL A C 1
ATOM 1209 O O . VAL A 1 156 ? 1.196 -9.172 14.961 1 94.12 156 VAL A O 1
ATOM 1212 N N . ASN A 1 157 ? 1.992 -8.328 13.031 1 96.62 157 ASN A N 1
ATOM 1213 C CA . ASN A 1 157 ? 2.746 -9.531 12.711 1 96.62 157 ASN A CA 1
ATOM 1214 C C . ASN A 1 157 ? 4.23 -9.234 12.508 1 96.62 157 ASN A C 1
ATOM 1216 O O . ASN A 1 157 ? 4.887 -9.852 11.672 1 96.62 157 ASN A O 1
ATOM 1220 N N . GLN A 1 158 ? 4.727 -8.305 13.312 1 92.75 158 GLN A N 1
ATOM 1221 C CA . GLN A 1 158 ? 6.094 -7.824 13.148 1 92.75 158 GLN A CA 1
ATOM 1222 C C . GLN A 1 158 ? 7.102 -8.961 13.312 1 92.75 158 GLN A C 1
ATOM 1224 O O . GLN A 1 158 ? 8.023 -9.102 12.508 1 92.75 158 GLN A O 1
ATOM 1229 N N . PRO A 1 159 ? 6.977 -9.836 14.32 1 94.12 159 PRO A N 1
ATOM 1230 C CA . PRO A 1 159 ? 7.945 -10.922 14.461 1 94.12 159 PRO A CA 1
ATOM 1231 C C . PRO A 1 159 ? 7.949 -11.867 13.258 1 94.12 159 PRO A C 1
ATOM 1233 O O . PRO A 1 159 ? 9.016 -12.32 12.836 1 94.12 159 PRO A O 1
ATOM 1236 N N . ARG A 1 160 ? 6.785 -12.141 12.75 1 94.56 160 ARG A N 1
ATOM 1237 C CA . ARG A 1 160 ? 6.68 -12.977 11.555 1 94.56 160 ARG A CA 1
ATOM 1238 C C . ARG A 1 160 ? 7.371 -12.32 10.367 1 94.56 160 ARG A C 1
ATOM 1240 O O . ARG A 1 160 ? 8.086 -12.984 9.609 1 94.56 160 ARG A O 1
ATOM 1247 N N . LEU A 1 161 ? 7.156 -11.062 10.227 1 95.38 161 LEU A N 1
ATOM 1248 C CA . LEU A 1 161 ? 7.746 -10.32 9.117 1 95.38 161 LEU A CA 1
ATOM 1249 C C . LEU A 1 161 ? 9.266 -10.32 9.219 1 95.38 161 LEU A C 1
ATOM 1251 O O . LEU A 1 161 ? 9.961 -10.461 8.203 1 95.38 161 LEU A O 1
ATOM 1255 N N . GLU A 1 162 ? 9.742 -10.164 10.391 1 93.5 162 GLU A N 1
ATOM 1256 C CA . GLU A 1 162 ? 11.188 -10.18 10.602 1 93.5 162 GLU A CA 1
ATOM 1257 C C . GLU A 1 162 ? 11.781 -11.547 10.273 1 93.5 162 GLU A C 1
ATOM 1259 O O . GLU A 1 162 ? 12.836 -11.625 9.641 1 93.5 162 GLU A O 1
ATOM 1264 N N . ALA A 1 163 ? 11.109 -12.57 10.656 1 94.19 163 ALA A N 1
ATOM 1265 C CA . ALA A 1 163 ? 11.555 -13.922 10.344 1 94.19 163 ALA A CA 1
ATOM 1266 C C . ALA A 1 163 ? 11.531 -14.18 8.836 1 94.19 163 ALA A C 1
ATOM 1268 O O . ALA A 1 163 ? 12.469 -14.75 8.281 1 94.19 163 ALA A O 1
ATOM 1269 N N . GLU A 1 164 ? 10.492 -13.773 8.219 1 93.38 164 GLU A N 1
ATOM 1270 C CA . GLU A 1 164 ? 10.367 -13.93 6.773 1 93.38 164 GLU A CA 1
ATOM 1271 C C . GLU A 1 164 ? 11.469 -13.172 6.035 1 93.38 164 GLU A C 1
ATOM 1273 O O . GLU A 1 164 ? 12.047 -13.688 5.082 1 93.38 164 GLU A O 1
ATOM 1278 N N . GLU A 1 165 ? 11.656 -11.984 6.473 1 93.56 165 GLU A N 1
ATOM 1279 C CA . GLU A 1 165 ? 12.695 -11.172 5.855 1 93.56 165 GLU A CA 1
ATOM 1280 C C . GLU A 1 165 ? 14.07 -11.82 6 1 93.56 165 GLU A C 1
ATOM 1282 O O . GLU A 1 165 ? 14.859 -11.836 5.055 1 93.56 165 GLU A O 1
ATOM 1287 N N . ALA A 1 166 ? 14.352 -12.352 7.172 1 94 166 ALA A N 1
ATOM 1288 C CA . ALA A 1 166 ? 15.617 -13.047 7.398 1 94 166 ALA A CA 1
ATOM 1289 C C . ALA A 1 166 ? 15.75 -14.258 6.477 1 94 166 ALA A C 1
ATOM 1291 O O . ALA A 1 166 ? 16.812 -14.484 5.883 1 94 166 ALA A O 1
ATOM 1292 N N . MET A 1 167 ? 14.727 -14.992 6.316 1 92.38 167 MET A N 1
ATOM 1293 C CA . MET A 1 167 ? 14.719 -16.172 5.453 1 92.38 167 MET A CA 1
ATOM 1294 C C . MET A 1 167 ? 14.898 -15.781 3.992 1 92.38 167 MET A C 1
ATOM 1296 O O . MET A 1 167 ? 15.648 -16.422 3.258 1 92.38 167 MET A O 1
ATOM 1300 N N . HIS A 1 168 ? 14.188 -14.734 3.598 1 94.06 168 HIS A N 1
ATOM 1301 C CA . HIS A 1 168 ? 14.281 -14.266 2.219 1 94.06 168 HIS A CA 1
ATOM 1302 C C . HIS A 1 168 ? 15.688 -13.766 1.898 1 94.06 168 HIS A C 1
ATOM 1304 O O . HIS A 1 168 ? 16.188 -13.969 0.788 1 94.06 168 HIS A O 1
ATOM 1310 N N . ASN A 1 169 ? 16.234 -13.094 2.879 1 94.69 169 ASN A N 1
ATOM 1311 C CA . ASN A 1 169 ? 17.609 -12.633 2.686 1 94.69 169 ASN A CA 1
ATOM 1312 C C . ASN A 1 169 ? 18.578 -13.812 2.527 1 94.69 169 ASN A C 1
ATOM 1314 O O . ASN A 1 169 ? 19.422 -13.805 1.637 1 94.69 169 ASN A O 1
ATOM 1318 N N . ALA A 1 170 ? 18.359 -14.797 3.338 1 93.94 170 ALA A N 1
ATOM 1319 C CA . ALA A 1 170 ? 19.25 -15.961 3.338 1 93.94 170 ALA A CA 1
ATOM 1320 C C . ALA A 1 170 ? 19.094 -16.766 2.055 1 93.94 170 ALA A C 1
ATOM 1322 O O . ALA A 1 170 ? 20.047 -17.406 1.593 1 93.94 170 ALA A O 1
ATOM 1323 N N . HIS A 1 171 ? 17.922 -16.719 1.422 1 93.75 171 HIS A N 1
ATOM 1324 C CA . HIS A 1 171 ? 17.641 -17.578 0.288 1 93.75 171 HIS A CA 1
ATOM 1325 C C . HIS A 1 171 ? 17.25 -16.781 -0.946 1 93.75 171 HIS A C 1
ATOM 1327 O O . HIS A 1 171 ? 16.516 -17.25 -1.803 1 93.75 171 HIS A O 1
ATOM 1333 N N . PHE A 1 172 ? 17.719 -15.594 -0.963 1 97 172 PHE A N 1
ATOM 1334 C CA . PHE A 1 172 ? 17.438 -14.719 -2.094 1 97 172 PHE A CA 1
ATOM 1335 C C . PHE A 1 172 ? 17.844 -15.375 -3.406 1 97 172 PHE A C 1
ATOM 1337 O O . PHE A 1 172 ? 18.906 -15.984 -3.498 1 97 172 PHE A O 1
ATOM 1344 N N . GLN A 1 173 ? 17.016 -15.297 -4.445 1 97.38 173 GLN A N 1
ATOM 1345 C CA . GLN A 1 173 ? 17.188 -16 -5.711 1 97.38 173 GLN A CA 1
ATOM 1346 C C . GLN A 1 173 ? 18.312 -15.375 -6.539 1 97.38 173 GLN A C 1
ATOM 1348 O O . GLN A 1 173 ? 18.766 -15.961 -7.527 1 97.38 173 GLN A O 1
ATOM 1353 N N . GLY A 1 174 ? 18.812 -14.211 -6.141 1 97.62 174 GLY A N 1
ATOM 1354 C CA . GLY A 1 174 ? 19.797 -13.445 -6.895 1 97.62 174 GLY A CA 1
ATOM 1355 C C . GLY A 1 174 ? 19.188 -12.383 -7.785 1 97.62 174 GLY A C 1
ATOM 1356 O O . GLY A 1 174 ? 18.109 -12.594 -8.352 1 97.62 174 GLY A O 1
ATOM 1357 N N . ALA A 1 175 ? 19.891 -11.273 -7.945 1 97.81 175 ALA A N 1
ATOM 1358 C CA . ALA A 1 175 ? 19.359 -10.133 -8.695 1 97.81 175 ALA A CA 1
ATOM 1359 C C . ALA A 1 175 ? 19.125 -10.508 -10.156 1 97.81 175 ALA A C 1
ATOM 1361 O O . ALA A 1 175 ? 18.141 -10.078 -10.766 1 97.81 175 ALA A O 1
ATOM 1362 N N . GLU A 1 176 ? 20.031 -11.258 -10.719 1 97.81 176 GLU A N 1
ATOM 1363 C CA . GLU A 1 176 ? 19.906 -11.625 -12.125 1 97.81 176 GLU A CA 1
ATOM 1364 C C . GLU A 1 176 ? 18.672 -12.492 -12.367 1 97.81 176 GLU A C 1
ATOM 1366 O O . GLU A 1 176 ? 17.875 -12.203 -13.25 1 97.81 176 GLU A O 1
ATOM 1371 N N . ASN A 1 177 ? 18.5 -13.57 -11.57 1 98.5 177 ASN A N 1
ATOM 1372 C CA . ASN A 1 177 ? 17.328 -14.438 -11.703 1 98.5 177 ASN A CA 1
ATOM 1373 C C . ASN A 1 177 ? 16.031 -13.672 -11.461 1 98.5 177 ASN A C 1
ATOM 1375 O O . ASN A 1 177 ? 15.07 -13.828 -12.211 1 98.5 177 ASN A O 1
ATOM 1379 N N . LEU A 1 178 ? 16.062 -12.844 -10.43 1 98.31 178 LEU A N 1
ATOM 1380 C CA . LEU A 1 178 ? 14.891 -12.039 -10.141 1 98.31 178 LEU A CA 1
ATOM 1381 C C . LEU A 1 178 ? 14.523 -11.156 -11.32 1 98.31 178 LEU A C 1
ATOM 1383 O O . LEU A 1 178 ? 13.352 -11.07 -11.711 1 98.31 178 LEU A O 1
ATOM 1387 N N . THR A 1 179 ? 15.5 -10.508 -11.891 1 98 179 THR A N 1
ATOM 1388 C CA . THR A 1 179 ? 15.258 -9.594 -13.008 1 98 179 THR A CA 1
ATOM 1389 C C . THR A 1 179 ? 14.727 -10.359 -14.219 1 98 179 THR A C 1
ATOM 1391 O O . THR A 1 179 ? 13.812 -9.883 -14.898 1 98 179 THR A O 1
ATOM 1394 N N . ARG A 1 180 ? 15.227 -11.5 -14.5 1 98.5 180 ARG A N 1
ATOM 1395 C CA . ARG A 1 180 ? 14.781 -12.297 -15.641 1 98.5 180 ARG A CA 1
ATOM 1396 C C . ARG A 1 180 ? 13.352 -12.773 -15.445 1 98.5 180 ARG A C 1
ATOM 1398 O O . ARG A 1 180 ? 12.539 -12.727 -16.375 1 98.5 180 ARG A O 1
ATOM 1405 N N . ARG A 1 181 ? 13.016 -13.258 -14.258 1 98.62 181 ARG A N 1
ATOM 1406 C CA . ARG A 1 181 ? 11.656 -13.688 -13.938 1 98.62 181 ARG A CA 1
ATOM 1407 C C . ARG A 1 181 ? 10.688 -12.508 -13.969 1 98.62 181 ARG A C 1
ATOM 1409 O O . ARG A 1 181 ? 9.562 -12.625 -14.469 1 98.62 181 ARG A O 1
ATOM 1416 N N . LEU A 1 182 ? 11.156 -11.352 -13.461 1 98.44 182 LEU A N 1
ATOM 1417 C CA . LEU A 1 182 ? 10.352 -10.133 -13.492 1 98.44 182 LEU A CA 1
ATOM 1418 C C . LEU A 1 182 ? 10.102 -9.688 -14.93 1 98.44 182 LEU A C 1
ATOM 1420 O O . LEU A 1 182 ? 8.992 -9.266 -15.266 1 98.44 182 LEU A O 1
ATOM 1424 N N . ASN A 1 183 ? 11.102 -9.75 -15.789 1 98.19 183 ASN A N 1
ATOM 1425 C CA . ASN A 1 183 ? 10.945 -9.383 -17.188 1 98.19 183 ASN A CA 1
ATOM 1426 C C . ASN A 1 183 ? 9.945 -10.297 -17.906 1 98.19 183 ASN A C 1
ATOM 1428 O O . ASN A 1 183 ? 9.148 -9.828 -18.719 1 98.19 183 ASN A O 1
ATOM 1432 N N . ALA A 1 184 ? 10.016 -11.586 -17.609 1 98.38 184 ALA A N 1
ATOM 1433 C CA . ALA A 1 184 ? 9.047 -12.531 -18.172 1 98.38 184 ALA A CA 1
ATOM 1434 C C . ALA A 1 184 ? 7.625 -12.148 -17.766 1 98.38 184 ALA A C 1
ATOM 1436 O O . ALA A 1 184 ? 6.719 -12.148 -18.609 1 98.38 184 ALA A O 1
ATOM 1437 N N . LEU A 1 185 ? 7.492 -11.836 -16.5 1 97.75 185 LEU A N 1
ATOM 1438 C CA . LEU A 1 185 ? 6.207 -11.422 -15.945 1 97.75 185 LEU A CA 1
ATOM 1439 C C . LEU A 1 185 ? 5.715 -10.141 -16.609 1 97.75 185 LEU A C 1
ATOM 1441 O O . LEU A 1 185 ? 4.543 -10.039 -16.969 1 97.75 185 LEU A O 1
ATOM 1445 N N . LYS A 1 186 ? 6.559 -9.141 -16.781 1 97.94 186 LYS A N 1
ATOM 1446 C CA . LYS A 1 186 ? 6.199 -7.836 -17.328 1 97.94 186 LYS A CA 1
ATOM 1447 C C . LYS A 1 186 ? 5.809 -7.953 -18.797 1 97.94 186 LYS A C 1
ATOM 1449 O O . LYS A 1 186 ? 5.027 -7.145 -19.312 1 97.94 186 LYS A O 1
ATOM 1454 N N . ALA A 1 187 ? 6.297 -8.961 -19.5 1 97.31 187 ALA A N 1
ATOM 1455 C CA . ALA A 1 187 ? 6.074 -9.141 -20.938 1 97.31 187 ALA A CA 1
ATOM 1456 C C . ALA A 1 187 ? 4.762 -9.867 -21.203 1 97.31 187 ALA A C 1
ATOM 1458 O O . ALA A 1 187 ? 4.316 -9.969 -22.344 1 97.31 187 ALA A O 1
ATOM 1459 N N . ALA A 1 188 ? 4.125 -10.359 -20.141 1 96.88 188 ALA A N 1
ATOM 1460 C CA . ALA A 1 188 ? 2.883 -11.109 -20.297 1 96.88 188 ALA A CA 1
ATOM 1461 C C . ALA A 1 188 ? 1.815 -10.273 -21 1 96.88 188 ALA A C 1
ATOM 1463 O O . ALA A 1 188 ? 1.599 -9.109 -20.641 1 96.88 188 ALA A O 1
ATOM 1464 N N . ASP A 1 189 ? 1.191 -10.812 -22.016 1 98 189 ASP A N 1
ATOM 1465 C CA . ASP A 1 189 ? 0.063 -10.234 -22.734 1 98 189 ASP A CA 1
ATOM 1466 C C . ASP A 1 189 ? -0.892 -11.312 -23.234 1 98 189 ASP A C 1
ATOM 1468 O O . ASP A 1 189 ? -0.581 -12.039 -24.188 1 98 189 ASP A O 1
ATOM 1472 N N . PHE A 1 190 ? -2.064 -11.398 -22.594 1 98.31 190 PHE A N 1
ATOM 1473 C CA . PHE A 1 190 ? -3.018 -12.445 -22.922 1 98.31 190 PHE A CA 1
ATOM 1474 C C . PHE A 1 190 ? -4.223 -11.875 -23.656 1 98.31 190 PHE A C 1
ATOM 1476 O O . PHE A 1 190 ? -5.223 -12.562 -23.859 1 98.31 190 PHE A O 1
ATOM 1483 N N . HIS A 1 191 ? -4.227 -10.609 -24.078 1 95.62 191 HIS A N 1
ATOM 1484 C CA . HIS A 1 191 ? -5.363 -9.977 -24.734 1 95.62 191 HIS A CA 1
ATOM 1485 C C . HIS A 1 191 ? -5.797 -10.766 -25.969 1 95.62 191 HIS A C 1
ATOM 1487 O O . HIS A 1 191 ? -6.996 -10.93 -26.219 1 95.62 191 HIS A O 1
ATOM 1493 N N . GLY A 1 192 ? -4.871 -11.227 -26.734 1 96.25 192 GLY A N 1
ATOM 1494 C CA . GLY A 1 192 ? -5.195 -11.914 -27.969 1 96.25 192 GLY A CA 1
ATOM 1495 C C . GLY A 1 192 ? -5.414 -13.398 -27.797 1 96.25 192 GLY A C 1
ATOM 1496 O O . GLY A 1 192 ? -5.844 -14.094 -28.719 1 96.25 192 GLY A O 1
ATOM 1497 N N . THR A 1 193 ? -5.191 -13.93 -26.562 1 98.12 193 THR A N 1
ATOM 1498 C CA . THR A 1 193 ? -5.172 -15.383 -26.438 1 98.12 193 THR A CA 1
ATOM 1499 C C . THR A 1 193 ? -6.113 -15.852 -25.328 1 98.12 193 THR A C 1
ATOM 1501 O O . THR A 1 193 ? -6.457 -17.031 -25.266 1 98.12 193 THR A O 1
ATOM 1504 N N . ALA A 1 194 ? -6.574 -14.992 -24.5 1 98.38 194 ALA A N 1
ATOM 1505 C CA . ALA A 1 194 ? -7.438 -15.367 -23.375 1 98.38 194 ALA A CA 1
ATOM 1506 C C . ALA A 1 194 ? -8.688 -16.094 -23.859 1 98.38 194 ALA A C 1
ATOM 1508 O O . ALA A 1 194 ? -9.18 -17 -23.203 1 98.38 194 ALA A O 1
ATOM 1509 N N . GLY A 1 195 ? -9.172 -15.703 -25.031 1 98.12 195 GLY A N 1
ATOM 1510 C CA . GLY A 1 195 ? -10.359 -16.312 -25.594 1 98.12 195 GLY A CA 1
ATOM 1511 C C . GLY A 1 195 ? -10.18 -17.766 -25.938 1 98.12 195 GLY A C 1
ATOM 1512 O O . GLY A 1 195 ? -11.156 -18.5 -26.141 1 98.12 195 GLY A O 1
ATOM 1513 N N . HIS A 1 196 ? -8.945 -18.219 -26 1 98.25 196 HIS A N 1
ATOM 1514 C CA . HIS A 1 196 ? -8.648 -19.594 -26.375 1 98.25 196 HIS A CA 1
ATOM 1515 C C . HIS A 1 196 ? -8.547 -20.5 -25.156 1 98.25 196 HIS A C 1
ATOM 1517 O O . HIS A 1 196 ? -8.336 -21.703 -25.281 1 98.25 196 HIS A O 1
ATOM 1523 N N . ILE A 1 197 ? -8.719 -19.938 -23.984 1 98.38 197 ILE A N 1
ATOM 1524 C CA . ILE A 1 197 ? -8.703 -20.703 -22.75 1 98.38 197 ILE A CA 1
ATOM 1525 C C . ILE A 1 197 ? -10.125 -21.141 -22.391 1 98.38 197 ILE A C 1
ATOM 1527 O O . ILE A 1 197 ? -10.93 -20.328 -21.922 1 98.38 197 ILE A O 1
ATOM 1531 N N . HIS A 1 198 ? -10.344 -22.469 -22.547 1 96.69 198 HIS A N 1
ATOM 1532 C CA . HIS A 1 198 ? -11.727 -22.922 -22.406 1 96.69 198 HIS A CA 1
ATOM 1533 C C . HIS A 1 198 ? -11.938 -23.656 -21.094 1 96.69 198 HIS A C 1
ATOM 1535 O O . HIS A 1 198 ? -13.07 -23.969 -20.719 1 96.69 198 HIS A O 1
ATOM 1541 N N . GLN A 1 199 ? -10.875 -23.906 -20.344 1 97.06 199 GLN A N 1
ATOM 1542 C CA . GLN A 1 199 ? -11.008 -24.484 -19.016 1 97.06 199 GLN A CA 1
ATOM 1543 C C . GLN A 1 199 ? -11.727 -23.531 -18.062 1 97.06 199 GLN A C 1
ATOM 1545 O O . GLN A 1 199 ? -11.625 -22.312 -18.219 1 97.06 199 GLN A O 1
ATOM 1550 N N . PRO A 1 200 ? -12.516 -24.109 -17.094 1 97.75 200 PRO A N 1
ATOM 1551 C CA . PRO A 1 200 ? -13.062 -23.234 -16.062 1 97.75 200 PRO A CA 1
ATOM 1552 C C . PRO A 1 200 ? -11.977 -22.5 -15.273 1 97.75 200 PRO A C 1
ATOM 1554 O O . PRO A 1 200 ? -10.961 -23.094 -14.906 1 97.75 200 PRO A O 1
ATOM 1557 N N . VAL A 1 201 ? -12.148 -21.156 -15.094 1 98.44 201 VAL A N 1
ATOM 1558 C CA . VAL A 1 201 ? -11.172 -20.344 -14.375 1 98.44 201 VAL A CA 1
ATOM 1559 C C . VAL A 1 201 ? -11.844 -19.656 -13.188 1 98.44 201 VAL A C 1
ATOM 1561 O O . VAL A 1 201 ? -12.883 -19.016 -13.344 1 98.44 201 VAL A O 1
ATOM 1564 N N . LEU A 1 202 ? -11.305 -19.844 -12.008 1 98.81 202 LEU A N 1
ATOM 1565 C CA . LEU A 1 202 ? -11.688 -19.078 -10.836 1 98.81 202 LEU A CA 1
ATOM 1566 C C . LEU A 1 202 ? -10.695 -17.938 -10.594 1 98.81 202 LEU A C 1
ATOM 1568 O O . LEU A 1 202 ? -9.492 -18.172 -10.492 1 98.81 202 LEU A O 1
ATOM 1572 N N . LEU A 1 203 ? -11.234 -16.766 -10.57 1 98.81 203 LEU A N 1
ATOM 1573 C CA . LEU A 1 203 ? -10.43 -15.586 -10.227 1 98.81 203 LEU A CA 1
ATOM 1574 C C . LEU A 1 203 ? -10.75 -15.102 -8.82 1 98.81 203 LEU A C 1
ATOM 1576 O O . LEU A 1 203 ? -11.922 -14.93 -8.469 1 98.81 203 LEU A O 1
ATOM 1580 N N . ILE A 1 204 ? -9.742 -14.992 -8.008 1 98.88 204 ILE A N 1
ATOM 1581 C CA . ILE A 1 204 ? -9.875 -14.43 -6.668 1 98.88 204 ILE A CA 1
ATOM 1582 C C . ILE A 1 204 ? -8.938 -13.234 -6.516 1 98.88 204 ILE A C 1
ATOM 1584 O O . ILE A 1 204 ? -7.766 -13.305 -6.879 1 98.88 204 ILE A O 1
ATOM 1588 N N . CYS A 1 205 ? -9.43 -12.109 -6.066 1 98.75 205 CYS A N 1
ATOM 1589 C CA . CYS A 1 205 ? -8.602 -10.93 -5.836 1 98.75 205 CYS A CA 1
ATOM 1590 C C . CYS A 1 205 ? -9.023 -10.211 -4.562 1 98.75 205 CYS A C 1
ATOM 1592 O O . CYS A 1 205 ? -10.023 -10.57 -3.939 1 98.75 205 CYS A O 1
ATOM 1594 N N . SER A 1 206 ? -8.18 -9.352 -4.156 1 98.31 206 SER A N 1
ATOM 1595 C CA . SER A 1 206 ? -8.477 -8.555 -2.973 1 98.31 206 SER A CA 1
ATOM 1596 C C . SER A 1 206 ? -8.641 -7.078 -3.324 1 98.31 206 SER A C 1
ATOM 1598 O O . SER A 1 206 ? -7.859 -6.535 -4.109 1 98.31 206 SER A O 1
ATOM 1600 N N . ARG A 1 207 ? -9.594 -6.41 -2.686 1 97.12 207 ARG A N 1
ATOM 1601 C CA . ARG A 1 207 ? -9.922 -5.02 -2.973 1 97.12 207 ARG A CA 1
ATOM 1602 C C . ARG A 1 207 ? -8.758 -4.098 -2.619 1 97.12 207 ARG A C 1
ATOM 1604 O O . ARG A 1 207 ? -8.555 -3.07 -3.27 1 97.12 207 ARG A O 1
ATOM 1611 N N . ASP A 1 208 ? -8.023 -4.469 -1.631 1 97.19 208 ASP A N 1
ATOM 1612 C CA . ASP A 1 208 ? -6.996 -3.574 -1.1 1 97.19 208 ASP A CA 1
ATOM 1613 C C . ASP A 1 208 ? -5.605 -3.994 -1.561 1 97.19 208 ASP A C 1
ATOM 1615 O O . ASP A 1 208 ? -4.609 -3.691 -0.9 1 97.19 208 ASP A O 1
ATOM 1619 N N . ASP A 1 209 ? -5.492 -4.754 -2.682 1 98.44 209 ASP A N 1
ATOM 1620 C CA . ASP A 1 209 ? -4.211 -5.129 -3.273 1 98.44 209 ASP A CA 1
ATOM 1621 C C . ASP A 1 209 ? -3.482 -3.902 -3.82 1 98.44 209 ASP A C 1
ATOM 1623 O O . ASP A 1 209 ? -3.928 -3.291 -4.793 1 98.44 209 ASP A O 1
ATOM 1627 N N . LEU A 1 210 ? -2.336 -3.58 -3.232 1 98.19 210 LEU A N 1
ATOM 1628 C CA . LEU A 1 210 ? -1.561 -2.424 -3.67 1 98.19 210 LEU A CA 1
ATOM 1629 C C . LEU A 1 210 ? -0.845 -2.715 -4.984 1 98.19 210 LEU A C 1
ATOM 1631 O O . LEU A 1 210 ? -0.731 -1.837 -5.844 1 98.19 210 LEU A O 1
ATOM 1635 N N . LEU A 1 211 ? -0.391 -3.846 -5.133 1 98.56 211 LEU A N 1
ATOM 1636 C CA . LEU A 1 211 ? 0.496 -4.195 -6.238 1 98.56 211 LEU A CA 1
ATOM 1637 C C . LEU A 1 211 ? -0.292 -4.383 -7.531 1 98.56 211 LEU A C 1
ATOM 1639 O O . LEU A 1 211 ? 0.114 -3.893 -8.586 1 98.56 211 LEU A O 1
ATOM 1643 N N . VAL A 1 212 ? -1.344 -5.129 -7.422 1 98.5 212 VAL A N 1
ATOM 1644 C CA . VAL A 1 212 ? -2.213 -5.402 -8.562 1 98.5 212 VAL A CA 1
ATOM 1645 C C . VAL A 1 212 ? -3.637 -4.953 -8.25 1 98.5 212 VAL A C 1
ATOM 1647 O O . VAL A 1 212 ? -4.375 -5.656 -7.551 1 98.5 212 VAL A O 1
ATOM 1650 N N . PRO A 1 213 ? -4.055 -3.852 -8.836 1 97.81 213 PRO A N 1
ATOM 1651 C CA . PRO A 1 213 ? -5.43 -3.42 -8.578 1 97.81 213 PRO A CA 1
ATOM 1652 C C . PRO A 1 213 ? -6.461 -4.5 -8.898 1 97.81 213 PRO A C 1
ATOM 1654 O O . PRO A 1 213 ? -6.328 -5.203 -9.906 1 97.81 213 PRO A O 1
ATOM 1657 N N . TRP A 1 214 ? -7.504 -4.57 -8.016 1 97.38 214 TRP A N 1
ATOM 1658 C CA . TRP A 1 214 ? -8.484 -5.645 -8.117 1 97.38 214 TRP A CA 1
ATOM 1659 C C . TRP A 1 214 ? -9.195 -5.605 -9.469 1 97.38 214 TRP A C 1
ATOM 1661 O O . TRP A 1 214 ? -9.648 -6.637 -9.969 1 97.38 214 TRP A O 1
ATOM 1671 N N . ASN A 1 215 ? -9.281 -4.473 -10.094 1 96.81 215 ASN A N 1
ATOM 1672 C CA . ASN A 1 215 ? -9.969 -4.352 -11.375 1 96.81 215 ASN A CA 1
ATOM 1673 C C . ASN A 1 215 ? -9.227 -5.105 -12.477 1 96.81 215 ASN A C 1
ATOM 1675 O O . ASN A 1 215 ? -9.797 -5.375 -13.539 1 96.81 215 ASN A O 1
ATOM 1679 N N . CYS A 1 216 ? -7.953 -5.406 -12.25 1 97.88 216 CYS A N 1
ATOM 1680 C CA . CYS A 1 216 ? -7.238 -6.258 -13.195 1 97.88 216 CYS A CA 1
ATOM 1681 C C . CYS A 1 216 ? -7.891 -7.633 -13.289 1 97.88 216 CYS A C 1
ATOM 1683 O O . CYS A 1 216 ? -7.969 -8.211 -14.375 1 97.88 216 CYS A O 1
ATOM 1685 N N . SER A 1 217 ? -8.359 -8.148 -12.18 1 98.44 217 SER A N 1
ATOM 1686 C CA . SER A 1 217 ? -9.055 -9.43 -12.18 1 98.44 217 SER A CA 1
ATOM 1687 C C . SER A 1 217 ? -10.406 -9.328 -12.875 1 98.44 217 SER A C 1
ATOM 1689 O O . SER A 1 217 ? -10.867 -10.281 -13.5 1 98.44 217 SER A O 1
ATOM 1691 N N . VAL A 1 218 ? -11.055 -8.172 -12.82 1 98.06 218 VAL A N 1
ATOM 1692 C CA . VAL A 1 218 ? -12.305 -7.934 -13.531 1 98.06 218 VAL A CA 1
ATOM 1693 C C . VAL A 1 218 ? -12.062 -7.984 -15.031 1 98.06 218 VAL A C 1
ATOM 1695 O O . VAL A 1 218 ? -12.82 -8.617 -15.773 1 98.06 218 VAL A O 1
ATOM 1698 N N . GLU A 1 219 ? -10.992 -7.312 -15.461 1 97.75 219 GLU A N 1
ATOM 1699 C CA . GLU A 1 219 ? -10.625 -7.344 -16.875 1 97.75 219 GLU A CA 1
ATOM 1700 C C . GLU A 1 219 ? -10.344 -8.766 -17.344 1 97.75 219 GLU A C 1
ATOM 1702 O O . GLU A 1 219 ? -10.758 -9.156 -18.438 1 97.75 219 GLU A O 1
ATOM 1707 N N . LEU A 1 220 ? -9.617 -9.461 -16.531 1 98.19 220 LEU A N 1
ATOM 1708 C CA . LEU A 1 220 ? -9.312 -10.852 -16.844 1 98.19 220 LEU A CA 1
ATOM 1709 C C . LEU A 1 220 ? -10.586 -11.68 -16.953 1 98.19 220 LEU A C 1
ATOM 1711 O O . LEU A 1 220 ? -10.734 -12.484 -17.875 1 98.19 220 LEU A O 1
ATOM 1715 N N . HIS A 1 221 ? -11.523 -11.516 -16.078 1 98.38 221 HIS A N 1
ATOM 1716 C CA . HIS A 1 221 ? -12.812 -12.195 -16.062 1 98.38 221 HIS A CA 1
ATOM 1717 C C . HIS A 1 221 ? -13.578 -11.938 -17.359 1 98.38 221 HIS A C 1
ATOM 1719 O O . HIS A 1 221 ? -14.156 -12.859 -17.938 1 98.38 221 HIS A O 1
ATOM 1725 N N . GLU A 1 222 ? -13.555 -10.742 -17.812 1 98.31 222 GLU A N 1
ATOM 1726 C CA . GLU A 1 222 ? -14.281 -10.344 -19.016 1 98.31 222 GLU A CA 1
ATOM 1727 C C . GLU A 1 222 ? -13.672 -10.984 -20.266 1 98.31 222 GLU A C 1
ATOM 1729 O O . GLU A 1 222 ? -14.375 -11.281 -21.234 1 98.31 222 GLU A O 1
ATOM 1734 N N . ALA A 1 223 ? -12.398 -11.227 -20.25 1 98.5 223 ALA A N 1
ATOM 1735 C CA . ALA A 1 223 ? -11.672 -11.727 -21.406 1 98.5 223 ALA A CA 1
ATOM 1736 C C . ALA A 1 223 ? -11.766 -13.242 -21.5 1 98.5 223 ALA A C 1
ATOM 1738 O O . ALA A 1 223 ? -11.562 -13.82 -22.578 1 98.5 223 ALA A O 1
ATOM 1739 N N . LEU A 1 224 ? -12 -13.93 -20.391 1 98.44 224 LEU A N 1
ATOM 1740 C CA . LEU A 1 224 ? -12.008 -15.391 -20.328 1 98.44 224 LEU A CA 1
ATOM 1741 C C . LEU A 1 224 ? -13.406 -15.93 -20.594 1 98.44 224 LEU A C 1
ATOM 1743 O O . LEU A 1 224 ? -14.391 -15.461 -20.016 1 98.44 224 LEU A O 1
ATOM 1747 N N . PRO A 1 225 ? -13.562 -16.984 -21.484 1 97.81 225 PRO A N 1
ATOM 1748 C CA . PRO A 1 225 ? -14.883 -17.5 -21.875 1 97.81 225 PRO A CA 1
ATOM 1749 C C . PRO A 1 225 ? -15.648 -18.109 -20.719 1 97.81 225 PRO A C 1
ATOM 1751 O O . PRO A 1 225 ? -16.875 -17.953 -20.625 1 97.81 225 PRO A O 1
ATOM 1754 N N . GLU A 1 226 ? -14.984 -18.859 -19.828 1 96.88 226 GLU A N 1
ATOM 1755 C CA . GLU A 1 226 ? -15.586 -19.547 -18.688 1 96.88 226 GLU A CA 1
ATOM 1756 C C . GLU A 1 226 ? -14.859 -19.203 -17.391 1 96.88 226 GLU A C 1
ATOM 1758 O O . GLU A 1 226 ? -13.93 -19.906 -16.984 1 96.88 226 GLU A O 1
ATOM 1763 N N . SER A 1 227 ? -15.312 -18.094 -16.688 1 97.81 227 SER A N 1
ATOM 1764 C CA . SER A 1 227 ? -14.648 -17.703 -15.461 1 97.81 227 SER A CA 1
ATOM 1765 C C . SER A 1 227 ? -15.656 -17.234 -14.406 1 97.81 227 SER A C 1
ATOM 1767 O O . SER A 1 227 ? -16.781 -16.859 -14.742 1 97.81 227 SER A O 1
ATOM 1769 N N . THR A 1 228 ? -15.32 -17.438 -13.195 1 97.94 228 THR A N 1
ATOM 1770 C CA . THR A 1 228 ? -15.984 -16.859 -12.039 1 97.94 228 THR A CA 1
ATOM 1771 C C . THR A 1 228 ? -15.031 -15.93 -11.281 1 97.94 228 THR A C 1
ATOM 1773 O O . THR A 1 228 ? -13.828 -16.188 -11.211 1 97.94 228 THR A O 1
ATOM 1776 N N . LEU A 1 229 ? -15.609 -14.867 -10.734 1 98.44 229 LEU A N 1
ATOM 1777 C CA . LEU A 1 229 ? -14.812 -13.875 -10.031 1 98.44 229 LEU A CA 1
ATOM 1778 C C . LEU A 1 229 ? -15.258 -13.742 -8.578 1 98.44 229 LEU A C 1
ATOM 1780 O O . LEU A 1 229 ? -16.438 -13.531 -8.312 1 98.44 229 LEU A O 1
ATOM 1784 N N . GLU A 1 230 ? -14.328 -13.969 -7.688 1 98.38 230 GLU A N 1
ATOM 1785 C CA . GLU A 1 230 ? -14.516 -13.727 -6.262 1 98.38 230 GLU A CA 1
ATOM 1786 C C . GLU A 1 230 ? -13.617 -12.594 -5.773 1 98.38 230 GLU A C 1
ATOM 1788 O O . GLU A 1 230 ? -12.398 -12.656 -5.918 1 98.38 230 GLU A O 1
ATOM 1793 N N . VAL A 1 231 ? -14.234 -11.578 -5.141 1 98.25 231 VAL A N 1
ATOM 1794 C CA . VAL A 1 231 ? -13.469 -10.445 -4.645 1 98.25 231 VAL A CA 1
ATOM 1795 C C . VAL A 1 231 ? -13.461 -10.445 -3.119 1 98.25 231 VAL A C 1
ATOM 1797 O O . VAL A 1 231 ? -14.516 -10.328 -2.49 1 98.25 231 VAL A O 1
ATOM 1800 N N . MET A 1 232 ? -12.336 -10.648 -2.531 1 98.44 232 MET A N 1
ATOM 1801 C CA . MET A 1 232 ? -12.18 -10.492 -1.089 1 98.44 232 MET A CA 1
ATOM 1802 C C . MET A 1 232 ? -12.117 -9.023 -0.698 1 98.44 232 MET A C 1
ATOM 1804 O O . MET A 1 232 ? -11.43 -8.227 -1.351 1 98.44 232 MET A O 1
ATOM 1808 N N . PRO A 1 233 ? -12.805 -8.633 0.373 1 96.62 233 PRO A N 1
ATOM 1809 C CA . PRO A 1 233 ? -12.812 -7.215 0.759 1 96.62 233 PRO A CA 1
ATOM 1810 C C . PRO A 1 233 ? -11.453 -6.746 1.283 1 96.62 233 PRO A C 1
ATOM 1812 O O . PRO A 1 233 ? -11.172 -5.547 1.272 1 96.62 233 PRO A O 1
ATOM 1815 N N . TRP A 1 234 ? -10.695 -7.723 1.709 1 96.75 234 TRP A N 1
ATOM 1816 C CA . TRP A 1 234 ? -9.461 -7.387 2.404 1 96.75 234 TRP A CA 1
ATOM 1817 C C . TRP A 1 234 ? -8.453 -8.531 2.305 1 96.75 234 TRP A C 1
ATOM 1819 O O . TRP A 1 234 ? -8.836 -9.703 2.25 1 96.75 234 TRP A O 1
ATOM 1829 N N . GLY A 1 235 ? -7.152 -8.195 2.26 1 98.12 235 GLY A N 1
ATOM 1830 C CA . GLY A 1 235 ? -6.129 -9.219 2.383 1 98.12 235 GLY A CA 1
ATOM 1831 C C . GLY A 1 235 ? -4.848 -8.875 1.65 1 98.12 235 GLY A C 1
ATOM 1832 O O . GLY A 1 235 ? -3.832 -9.555 1.811 1 98.12 235 GLY A O 1
ATOM 1833 N N . GLY A 1 236 ? -4.867 -7.758 0.846 1 98.44 236 GLY A N 1
ATOM 1834 C CA . GLY A 1 236 ? -3.689 -7.352 0.098 1 98.44 236 GLY A CA 1
ATOM 1835 C C . GLY A 1 236 ? -3.346 -8.297 -1.036 1 98.44 236 GLY A C 1
ATOM 1836 O O . GLY A 1 236 ? -4.203 -9.055 -1.503 1 98.44 236 GLY A O 1
ATOM 1837 N N . HIS A 1 237 ? -2.113 -8.148 -1.579 1 98.81 237 HIS A N 1
ATOM 1838 C CA . HIS A 1 237 ? -1.665 -8.961 -2.707 1 98.81 237 HIS A CA 1
ATOM 1839 C C . HIS A 1 237 ? -1.518 -10.422 -2.312 1 98.81 237 HIS A C 1
ATOM 1841 O O . HIS A 1 237 ? -1.637 -11.312 -3.156 1 98.81 237 HIS A O 1
ATOM 1847 N N . ALA A 1 238 ? -1.226 -10.672 -1.072 1 98.75 238 ALA A N 1
ATOM 1848 C CA . ALA A 1 238 ? -1.141 -12.031 -0.537 1 98.75 238 ALA A CA 1
ATOM 1849 C C . ALA A 1 238 ? -2.344 -12.344 0.349 1 98.75 238 ALA A C 1
ATOM 1851 O O . ALA A 1 238 ? -2.184 -12.828 1.474 1 98.75 238 ALA A O 1
ATOM 1852 N N . CYS A 1 239 ? -3.496 -12.172 -0.19 1 98.88 239 CYS A N 1
ATOM 1853 C CA . CYS A 1 239 ? -4.734 -12.312 0.571 1 98.88 239 CYS A CA 1
ATOM 1854 C C . CYS A 1 239 ? -4.926 -13.75 1.03 1 98.88 239 CYS A C 1
ATOM 1856 O O . CYS A 1 239 ? -5.562 -14 2.055 1 98.88 239 CYS A O 1
ATOM 1858 N N . ASN A 1 240 ? -4.352 -14.75 0.345 1 98.88 240 ASN A N 1
ATOM 1859 C CA . ASN A 1 240 ? -4.445 -16.141 0.766 1 98.88 240 ASN A CA 1
ATOM 1860 C C . ASN A 1 240 ? -3.533 -16.438 1.954 1 98.88 240 ASN A C 1
ATOM 1862 O O . ASN A 1 240 ? -3.646 -17.484 2.588 1 98.88 240 ASN A O 1
ATOM 1866 N N . VAL A 1 241 ? -2.648 -15.492 2.311 1 98.56 241 VAL A N 1
ATOM 1867 C CA . VAL A 1 241 ? -1.812 -15.609 3.5 1 98.56 241 VAL A CA 1
ATOM 1868 C C . VAL A 1 241 ? -2.447 -14.844 4.656 1 98.56 241 VAL A C 1
ATOM 1870 O O . VAL A 1 241 ? -2.609 -15.383 5.754 1 98.56 241 VAL A O 1
ATOM 1873 N N . THR A 1 242 ? -2.896 -13.617 4.434 1 98.56 242 THR A N 1
ATOM 1874 C CA . THR A 1 242 ? -3.367 -12.727 5.492 1 98.56 242 THR A CA 1
ATOM 1875 C C . THR A 1 242 ? -4.762 -13.133 5.957 1 98.56 242 THR A C 1
ATOM 1877 O O . THR A 1 242 ? -5.129 -12.898 7.109 1 98.56 242 THR A O 1
ATOM 1880 N N . ASP A 1 243 ? -5.551 -13.664 5.043 1 98.5 243 ASP A N 1
ATOM 1881 C CA . ASP A 1 243 ? -6.891 -14.164 5.344 1 98.5 243 ASP A CA 1
ATOM 1882 C C . ASP A 1 243 ? -7.098 -15.562 4.766 1 98.5 243 ASP A C 1
ATOM 1884 O O . ASP A 1 243 ? -8.008 -15.773 3.963 1 98.5 243 ASP A O 1
ATOM 1888 N N . ALA A 1 244 ? -6.332 -16.484 5.316 1 98.62 244 ALA A N 1
ATOM 1889 C CA . ALA A 1 244 ? -6.262 -17.859 4.793 1 98.62 244 ALA A CA 1
ATOM 1890 C C . ALA A 1 244 ? -7.609 -18.562 4.926 1 98.62 244 ALA A C 1
ATOM 1892 O O . ALA A 1 244 ? -8.039 -19.266 4.008 1 98.62 244 ALA A O 1
ATOM 1893 N N . ASN A 1 245 ? -8.281 -18.391 6.02 1 98.25 245 ASN A N 1
ATOM 1894 C CA . ASN A 1 245 ? -9.539 -19.078 6.25 1 98.25 245 ASN A CA 1
ATOM 1895 C C . ASN A 1 245 ? -10.594 -18.688 5.227 1 98.25 245 ASN A C 1
ATOM 1897 O O . ASN A 1 245 ? -11.227 -19.547 4.609 1 98.25 245 ASN A O 1
ATOM 1901 N N . ASP A 1 246 ? -10.758 -17.359 5.102 1 98.56 246 ASP A N 1
ATOM 1902 C CA . ASP A 1 246 ? -11.727 -16.875 4.121 1 98.56 246 ASP A CA 1
ATOM 1903 C C . ASP A 1 246 ? -11.352 -17.344 2.713 1 98.56 246 ASP A C 1
ATOM 1905 O O . ASP A 1 246 ? -12.211 -17.797 1.956 1 98.56 246 ASP A O 1
ATOM 1909 N N . PHE A 1 247 ? -10.102 -17.297 2.398 1 98.88 247 PHE A N 1
ATOM 1910 C CA . PHE A 1 247 ? -9.633 -17.703 1.081 1 98.88 247 PHE A CA 1
ATOM 1911 C C . PHE A 1 247 ? -9.93 -19.172 0.836 1 98.88 247 PHE A C 1
ATOM 1913 O O . PHE A 1 247 ? -10.508 -19.531 -0.192 1 98.88 247 PHE A O 1
ATOM 1920 N N . ASN A 1 248 ? -9.508 -20 1.777 1 98.69 248 ASN A N 1
ATOM 1921 C CA . ASN A 1 248 ? -9.695 -21.438 1.629 1 98.69 248 ASN A CA 1
ATOM 1922 C C . ASN A 1 248 ? -11.164 -21.797 1.428 1 98.69 248 ASN A C 1
ATOM 1924 O O . ASN A 1 248 ? -11.5 -22.641 0.593 1 98.69 248 ASN A O 1
ATOM 1928 N N . GLN A 1 249 ? -12 -21.156 2.129 1 98 249 GLN A N 1
ATOM 1929 C CA . GLN A 1 249 ? -13.438 -21.406 2.012 1 98 249 GLN A CA 1
ATOM 1930 C C . GLN A 1 249 ? -13.953 -21.031 0.628 1 98 249 GLN A C 1
ATOM 1932 O O . GLN A 1 249 ? -14.695 -21.797 0.005 1 98 249 GLN A O 1
ATOM 1937 N N . ARG A 1 250 ? -13.555 -19.859 0.159 1 97.81 250 ARG A N 1
ATOM 1938 C CA . ARG A 1 250 ? -13.984 -19.406 -1.16 1 97.81 250 ARG A CA 1
ATOM 1939 C C . ARG A 1 250 ? -13.477 -20.328 -2.254 1 97.81 250 ARG A C 1
ATOM 1941 O O . ARG A 1 250 ? -14.227 -20.688 -3.164 1 97.81 250 ARG A O 1
ATOM 1948 N N . PHE A 1 251 ? -12.25 -20.719 -2.146 1 98.5 251 PHE A N 1
ATOM 1949 C CA . PHE A 1 251 ? -11.633 -21.594 -3.143 1 98.5 251 PHE A CA 1
ATOM 1950 C C . PHE A 1 251 ? -12.336 -22.938 -3.189 1 98.5 251 PHE A C 1
ATOM 1952 O O . PHE A 1 251 ? -12.75 -23.391 -4.258 1 98.5 251 PHE A O 1
ATOM 1959 N N . LEU A 1 252 ? -12.523 -23.562 -2.014 1 97.81 252 LEU A N 1
ATOM 1960 C CA . LEU A 1 252 ? -13.102 -24.906 -1.933 1 97.81 252 LEU A CA 1
ATOM 1961 C C . LEU A 1 252 ? -14.57 -24.891 -2.354 1 97.81 252 LEU A C 1
ATOM 1963 O O . LEU A 1 252 ? -15.047 -25.812 -3.006 1 97.81 252 LEU A O 1
ATOM 1967 N N . SER A 1 253 ? -15.281 -23.812 -1.99 1 96.62 253 SER A N 1
ATOM 1968 C CA . SER A 1 253 ? -16.672 -23.672 -2.414 1 96.62 253 SER A CA 1
ATOM 1969 C C . SER A 1 253 ? -16.781 -23.578 -3.934 1 96.62 253 SER A C 1
ATOM 1971 O O . SER A 1 253 ? -17.656 -24.203 -4.535 1 96.62 253 SER A O 1
ATOM 1973 N N . ALA A 1 254 ? -15.867 -22.859 -4.539 1 95.5 254 ALA A N 1
ATOM 1974 C CA . ALA A 1 254 ? -15.875 -22.703 -5.992 1 95.5 254 ALA A CA 1
ATOM 1975 C C . ALA A 1 254 ? -15.508 -24.016 -6.684 1 95.5 254 ALA A C 1
ATOM 1977 O O . ALA A 1 254 ? -16.047 -24.328 -7.746 1 95.5 254 ALA A O 1
ATOM 1978 N N . MET A 1 255 ? -14.609 -24.75 -6.141 1 90.75 255 MET A N 1
ATOM 1979 C CA . MET A 1 255 ? -14.172 -26.016 -6.715 1 90.75 255 MET A CA 1
ATOM 1980 C C . MET A 1 255 ? -15.297 -27.047 -6.664 1 90.75 255 MET A C 1
ATOM 1982 O O . MET A 1 255 ? -15.438 -27.859 -7.582 1 90.75 255 MET A O 1
ATOM 1986 N N . ASN A 1 256 ? -16.062 -26.969 -5.68 1 85.94 256 ASN A N 1
ATOM 1987 C CA . ASN A 1 256 ? -17.172 -27.906 -5.531 1 85.94 256 ASN A CA 1
ATOM 1988 C C . ASN A 1 256 ? -18.328 -27.562 -6.477 1 85.94 256 ASN A C 1
ATOM 1990 O O . ASN A 1 256 ? -19 -28.453 -6.988 1 85.94 256 ASN A O 1
ATOM 1994 N N . ALA A 1 257 ? -18.562 -26.328 -6.691 1 78.94 257 ALA A N 1
ATOM 1995 C CA . ALA A 1 257 ? -19.625 -25.891 -7.586 1 78.94 257 ALA A CA 1
ATOM 1996 C C . ALA A 1 257 ? -19.328 -26.266 -9.031 1 78.94 257 ALA A C 1
ATOM 1998 O O . ALA A 1 257 ? -20.234 -26.609 -9.797 1 78.94 257 ALA A O 1
ATOM 1999 N N . SER A 1 258 ? -18.125 -26.156 -9.367 1 68.88 258 SER A N 1
ATOM 2000 C CA . SER A 1 258 ? -17.719 -26.484 -10.727 1 68.88 258 SER A CA 1
ATOM 2001 C C . SER A 1 258 ? -17.859 -27.984 -11 1 68.88 258 SER A C 1
ATOM 2003 O O . SER A 1 258 ? -18.094 -28.391 -12.141 1 68.88 258 SER A O 1
ATOM 2005 N N . LEU A 1 259 ? -17.703 -28.734 -10.039 1 57.97 259 LEU A N 1
ATOM 2006 C CA . LEU A 1 259 ? -17.844 -30.172 -10.203 1 57.97 259 LEU A CA 1
ATOM 2007 C C . LEU A 1 259 ? -19.312 -30.547 -10.422 1 57.97 259 LEU A C 1
ATOM 2009 O O . LEU A 1 259 ? -19.609 -31.562 -11.055 1 57.97 259 LEU A O 1
ATOM 2013 N N . GLN A 1 260 ? -20.203 -29.688 -9.875 1 49.88 260 GLN A N 1
ATOM 2014 C CA . GLN A 1 260 ? -21.625 -29.969 -10.031 1 49.88 260 GLN A CA 1
ATOM 2015 C C . GLN A 1 260 ? -22.125 -29.547 -11.406 1 49.88 260 GLN A C 1
ATOM 2017 O O . GLN A 1 260 ? -23.188 -29.984 -11.859 1 49.88 260 GLN A O 1
ATOM 2022 N N . ILE A 1 261 ? -21.609 -28.562 -12.07 1 47.97 261 ILE A N 1
ATOM 2023 C CA . ILE A 1 261 ? -22.062 -28.203 -13.414 1 47.97 261 ILE A CA 1
ATOM 2024 C C . ILE A 1 261 ? -21.75 -29.328 -14.391 1 47.97 261 ILE A C 1
ATOM 2026 O O . ILE A 1 261 ? -20.578 -29.641 -14.648 1 47.97 261 ILE A O 1
ATOM 2030 N N . GLU A 1 262 ? -22.484 -30.438 -14.312 1 42.81 262 GLU A N 1
ATOM 2031 C CA . GLU A 1 262 ? -22.594 -31.516 -15.289 1 42.81 262 GLU A CA 1
ATOM 2032 C C . GLU A 1 262 ? -22.516 -30.984 -16.719 1 42.81 262 GLU A C 1
ATOM 2034 O O . GLU A 1 262 ? -22.953 -29.859 -16.984 1 42.81 262 GLU A O 1
ATOM 2039 N N . PRO A 1 263 ? -21.812 -31.609 -17.703 1 40.22 263 PRO A N 1
ATOM 2040 C CA . PRO A 1 263 ? -21.828 -31.328 -19.141 1 40.22 263 PRO A CA 1
ATOM 2041 C C . PRO A 1 263 ? -23.234 -31.047 -19.672 1 40.22 263 PRO A C 1
ATOM 2043 O O . PRO A 1 263 ? -24.141 -31.859 -19.453 1 40.22 263 PRO A O 1
ATOM 2046 N N . SER A 1 264 ? -23.75 -29.828 -19.609 1 37.88 264 SER A N 1
ATOM 2047 C CA . SER A 1 264 ? -25.016 -29.625 -20.312 1 37.88 264 SER A CA 1
ATOM 2048 C C . SER A 1 264 ? -25.062 -30.453 -21.578 1 37.88 264 SER A C 1
ATOM 2050 O O . SER A 1 264 ? -24.047 -30.703 -22.219 1 37.88 264 SER A O 1
ATOM 2052 N N . PHE A 1 265 ? -26.297 -31 -22 1 36.38 265 PHE A N 1
ATOM 2053 C CA . PHE A 1 265 ? -26.953 -31.672 -23.109 1 36.38 265 PHE A CA 1
ATOM 2054 C C . PHE A 1 265 ? -26.609 -31 -24.438 1 36.38 265 PHE A C 1
ATOM 2056 O O . PHE A 1 265 ? -26.469 -29.781 -24.5 1 36.38 265 PHE A O 1
ATOM 2063 N N . GLN A 1 266 ? -26.156 -31.672 -25.562 1 29.22 266 GLN A N 1
ATOM 2064 C CA . GLN A 1 266 ? -26.266 -31.438 -27 1 29.22 266 GLN A CA 1
ATOM 2065 C C . GLN A 1 266 ? -27.625 -30.859 -27.359 1 29.22 266 GLN A C 1
ATOM 2067 O O . GLN A 1 266 ? -28.656 -31.469 -27.062 1 29.22 266 GLN A O 1
ATOM 2072 N N . LYS A 1 267 ? -27.75 -29.578 -27.531 1 32.59 267 LYS A N 1
ATOM 2073 C CA . LYS A 1 267 ? -28.906 -29.062 -28.234 1 32.59 267 LYS A CA 1
ATOM 2074 C C . LYS A 1 267 ? -29.25 -29.922 -29.438 1 32.59 267 LYS A C 1
ATOM 2076 O O . LYS A 1 267 ? -28.422 -30.156 -30.312 1 32.59 267 LYS A O 1
ATOM 2081 N N . GLU A 1 268 ? -30.141 -30.844 -29.266 1 27.36 268 GLU A N 1
ATOM 2082 C CA . GLU A 1 268 ? -30.75 -31.469 -30.422 1 27.36 268 GLU A CA 1
ATOM 2083 C C . GLU A 1 268 ? -31.109 -30.438 -31.484 1 27.36 268 GLU A C 1
ATOM 2085 O O . GLU A 1 268 ? -31.703 -29.406 -31.172 1 27.36 268 GLU A O 1
ATOM 2090 N N . ILE A 1 269 ? -30.344 -30.391 -32.625 1 27.45 269 ILE A N 1
ATOM 2091 C CA . ILE A 1 269 ? -30.766 -29.781 -33.906 1 27.45 269 ILE A CA 1
ATOM 2092 C C . ILE A 1 269 ? -32.219 -30.109 -34.156 1 27.45 269 ILE A C 1
ATOM 2094 O O . ILE A 1 269 ? -32.594 -31.281 -34.375 1 27.45 269 ILE A O 1
ATOM 2098 N N . VAL A 1 270 ? -33.219 -29.391 -33.625 1 19.7 270 VAL A N 1
ATOM 2099 C CA . VAL A 1 270 ? -34.469 -29.203 -34.344 1 19.7 270 VAL A CA 1
ATOM 2100 C C . VAL A 1 270 ? -34.312 -28.125 -35.406 1 19.7 270 VAL A C 1
ATOM 2102 O O . VAL A 1 270 ? -33.719 -27.078 -35.156 1 19.7 270 VAL A O 1
ATOM 2105 N N . MET B 1 1 ? 6.957 33.719 7.723 1 93 1 MET B N 1
ATOM 2106 C CA . MET B 1 1 ? 6.305 32.656 6.961 1 93 1 MET B CA 1
ATOM 2107 C C . MET B 1 1 ? 5.07 33.188 6.238 1 93 1 MET B C 1
ATOM 2109 O O . MET B 1 1 ? 4.234 33.844 6.84 1 93 1 MET B O 1
ATOM 2113 N N . GLN B 1 2 ? 5.004 32.906 4.945 1 96 2 GLN B N 1
ATOM 2114 C CA . GLN B 1 2 ? 3.857 33.344 4.148 1 96 2 GLN B CA 1
ATOM 2115 C C . GLN B 1 2 ? 2.668 32.406 4.352 1 96 2 GLN B C 1
ATOM 2117 O O . GLN B 1 2 ? 2.816 31.172 4.293 1 96 2 GLN B O 1
ATOM 2122 N N . ILE B 1 3 ? 1.494 33 4.668 1 98 3 ILE B N 1
ATOM 2123 C CA . ILE B 1 3 ? 0.27 32.219 4.77 1 98 3 ILE B CA 1
ATOM 2124 C C . ILE B 1 3 ? -0.833 32.875 3.941 1 98 3 ILE B C 1
ATOM 2126 O O . ILE B 1 3 ? -0.746 34.062 3.6 1 98 3 ILE B O 1
ATOM 2130 N N . GLU B 1 4 ? -1.759 32.125 3.512 1 97.94 4 GLU B N 1
ATOM 2131 C CA . GLU B 1 4 ? -2.934 32.594 2.773 1 97.94 4 GLU B CA 1
ATOM 2132 C C . GLU B 1 4 ? -4.195 32.469 3.623 1 97.94 4 GLU B C 1
ATOM 2134 O O . GLU B 1 4 ? -4.453 31.438 4.23 1 97.94 4 GLU B O 1
ATOM 2139 N N . LEU B 1 5 ? -4.961 33.594 3.654 1 97.56 5 LEU B N 1
ATOM 2140 C CA . LEU B 1 5 ? -6.262 33.625 4.312 1 97.56 5 LEU B CA 1
ATOM 2141 C C . LEU B 1 5 ? -7.383 33.781 3.289 1 97.56 5 LEU B C 1
ATOM 2143 O O . LEU B 1 5 ? -7.371 34.719 2.486 1 97.56 5 LEU B O 1
ATOM 2147 N N . THR B 1 6 ? -8.312 32.875 3.334 1 97.56 6 THR B N 1
ATOM 2148 C CA . THR B 1 6 ? -9.492 33.062 2.496 1 97.56 6 THR B CA 1
ATOM 2149 C C . THR B 1 6 ? -10.438 34.094 3.104 1 97.56 6 THR B C 1
ATOM 2151 O O . THR B 1 6 ? -10.359 34.375 4.297 1 97.56 6 THR B O 1
ATOM 2154 N N . PRO B 1 7 ? -11.297 34.656 2.227 1 96.81 7 PRO B N 1
ATOM 2155 C CA . PRO B 1 7 ? -12.312 35.531 2.82 1 96.81 7 PRO B CA 1
ATOM 2156 C C . PRO B 1 7 ? -13.234 34.781 3.781 1 96.81 7 PRO B C 1
ATOM 2158 O O . PRO B 1 7 ? -13.586 33.625 3.539 1 96.81 7 PRO B O 1
ATOM 2161 N N . ALA B 1 8 ? -13.602 35.5 4.855 1 97.12 8 ALA B N 1
ATOM 2162 C CA . ALA B 1 8 ? -14.609 34.906 5.738 1 97.12 8 ALA B CA 1
ATOM 2163 C C . ALA B 1 8 ? -15.961 34.812 5.031 1 97.12 8 ALA B C 1
ATOM 2165 O O . ALA B 1 8 ? -16.438 35.781 4.438 1 97.12 8 ALA B O 1
ATOM 2166 N N . PRO B 1 9 ? -16.562 33.656 5.086 1 97.31 9 PRO B N 1
ATOM 2167 C CA . PRO B 1 9 ? -17.844 33.5 4.387 1 97.31 9 PRO B CA 1
ATOM 2168 C C . PRO B 1 9 ? -18.969 34.312 5.027 1 97.31 9 PRO B C 1
ATOM 2170 O O . PRO B 1 9 ? -19.969 34.625 4.371 1 97.31 9 PRO B O 1
ATOM 2173 N N . PHE B 1 10 ? -18.938 34.656 6.332 1 96.94 10 PHE B N 1
ATOM 2174 C CA . PHE B 1 10 ? -19.844 35.5 7.098 1 96.94 10 PHE B CA 1
ATOM 2175 C C . PHE B 1 10 ? -19.125 36.125 8.289 1 96.94 10 PHE B C 1
ATOM 2177 O O . PHE B 1 10 ? -18 35.719 8.625 1 96.94 10 PHE B O 1
ATOM 2184 N N . PRO B 1 11 ? -19.75 37.125 8.828 1 95.56 11 PRO B N 1
ATOM 2185 C CA . PRO B 1 11 ? -19.094 37.781 9.977 1 95.56 11 PRO B CA 1
ATOM 2186 C C . PRO B 1 11 ? -18.828 36.812 11.117 1 95.56 11 PRO B C 1
ATOM 2188 O O . PRO B 1 11 ? -19.688 36 11.484 1 95.56 11 PRO B O 1
ATOM 2191 N N . ASP B 1 12 ? -17.656 36.812 11.602 1 94 12 ASP B N 1
ATOM 2192 C CA . ASP B 1 12 ? -17.203 36.031 12.758 1 94 12 ASP B CA 1
ATOM 2193 C C . ASP B 1 12 ? -17.172 34.562 12.445 1 94 12 ASP B C 1
ATOM 2195 O O . ASP B 1 12 ? -17.328 33.719 13.344 1 94 12 ASP B O 1
ATOM 2199 N N . ALA B 1 13 ? -17.031 34.25 11.156 1 96.94 13 ALA B N 1
ATOM 2200 C CA . ALA B 1 13 ? -16.844 32.875 10.781 1 96.94 13 ALA B CA 1
ATOM 2201 C C . ALA B 1 13 ? -15.641 32.25 11.5 1 96.94 13 ALA B C 1
ATOM 2203 O O . ALA B 1 13 ? -14.609 32.906 11.664 1 96.94 13 ALA B O 1
ATOM 2204 N N . PRO B 1 14 ? -15.828 31.062 11.984 1 97.38 14 PRO B N 1
ATOM 2205 C CA . PRO B 1 14 ? -14.672 30.422 12.625 1 97.38 14 PRO B CA 1
ATOM 2206 C C . PRO B 1 14 ? -13.484 30.266 11.672 1 97.38 14 PRO B C 1
ATOM 2208 O O . PRO B 1 14 ? -13.68 30.031 10.477 1 97.38 14 PRO B O 1
ATOM 2211 N N . VAL B 1 15 ? -12.281 30.406 12.188 1 98.56 15 VAL B N 1
ATOM 2212 C CA . VAL B 1 15 ? -11.047 30.234 11.422 1 98.56 15 VAL B CA 1
ATOM 2213 C C . VAL B 1 15 ? -10.586 28.781 11.508 1 98.56 15 VAL B C 1
ATOM 2215 O O . VAL B 1 15 ? -10.641 28.172 12.57 1 98.56 15 VAL B O 1
ATOM 2218 N N . LEU B 1 16 ? -10.227 28.188 10.375 1 98.81 16 LEU B N 1
ATOM 2219 C CA . LEU B 1 16 ? -9.711 26.828 10.312 1 98.81 16 LEU B CA 1
ATOM 2220 C C . LEU B 1 16 ? -8.336 26.797 9.656 1 98.81 16 LEU B C 1
ATOM 2222 O O . LEU B 1 16 ? -8.188 27.172 8.492 1 98.81 16 LEU B O 1
ATOM 2226 N N . LEU B 1 17 ? -7.34 26.406 10.414 1 98.94 17 LEU B N 1
ATOM 2227 C CA . LEU B 1 17 ? -5.973 26.234 9.93 1 98.94 17 LEU B CA 1
ATOM 2228 C C . LEU B 1 17 ? -5.793 24.844 9.328 1 98.94 17 LEU B C 1
ATOM 2230 O O . LEU B 1 17 ? -6.098 23.844 9.969 1 98.94 17 LEU B O 1
ATOM 2234 N N . LEU B 1 18 ? -5.332 24.828 8.07 1 98.94 18 LEU B N 1
ATOM 2235 C CA . LEU B 1 18 ? -5.082 23.562 7.383 1 98.94 18 LEU B CA 1
ATOM 2236 C C . LEU B 1 18 ? -3.588 23.25 7.34 1 98.94 18 LEU B C 1
ATOM 2238 O O . LEU B 1 18 ? -2.805 24.047 6.805 1 98.94 18 LEU B O 1
ATOM 2242 N N . ILE B 1 19 ? -3.195 22.109 7.898 1 98.94 19 ILE B N 1
ATOM 2243 C CA . ILE B 1 19 ? -1.785 21.75 7.938 1 98.94 19 ILE B CA 1
ATOM 2244 C C . ILE B 1 19 ? -1.572 20.438 7.176 1 98.94 19 ILE B C 1
ATOM 2246 O O . ILE B 1 19 ? -2.076 19.391 7.578 1 98.94 19 ILE B O 1
ATOM 2250 N N . ALA B 1 20 ? -0.791 20.5 6.098 1 98.69 20 ALA B N 1
ATOM 2251 C CA . ALA B 1 20 ? -0.525 19.344 5.238 1 98.69 20 ALA B CA 1
ATOM 2252 C C . ALA B 1 20 ? 0.457 18.375 5.902 1 98.69 20 ALA B C 1
ATOM 2254 O O . ALA B 1 20 ? 1.001 18.672 6.969 1 98.69 20 ALA B O 1
ATOM 2255 N N . GLY B 1 21 ? 0.597 17.234 5.289 1 98.56 21 GLY B N 1
ATOM 2256 C CA . GLY B 1 21 ? 1.564 16.25 5.758 1 98.56 21 GLY B CA 1
ATOM 2257 C C . GLY B 1 21 ? 2.99 16.578 5.355 1 98.56 21 GLY B C 1
ATOM 2258 O O . GLY B 1 21 ? 3.361 17.75 5.285 1 98.56 21 GLY B O 1
ATOM 2259 N N . LEU B 1 22 ? 3.771 15.57 5.145 1 98.12 22 LEU B N 1
ATOM 2260 C CA . LEU B 1 22 ? 5.211 15.688 4.945 1 98.12 22 LEU B CA 1
ATOM 2261 C C . LEU B 1 22 ? 5.52 16.438 3.654 1 98.12 22 LEU B C 1
ATOM 2263 O O . LEU B 1 22 ? 6.582 17.047 3.525 1 98.12 22 LEU B O 1
ATOM 2267 N N . GLY B 1 23 ? 4.598 16.422 2.68 1 96.69 23 GLY B N 1
ATOM 2268 C CA . GLY B 1 23 ? 4.781 17.234 1.49 1 96.69 23 GLY B CA 1
ATOM 2269 C C . GLY B 1 23 ? 4.824 18.719 1.787 1 96.69 23 GLY B C 1
ATOM 2270 O O . GLY B 1 23 ? 5.465 19.484 1.063 1 96.69 23 GLY B O 1
ATOM 2271 N N . GLY B 1 24 ? 4.039 19.172 2.688 1 97.06 24 GLY B N 1
ATOM 2272 C CA . GLY B 1 24 ? 4.184 20.469 3.316 1 97.06 24 GLY B CA 1
ATOM 2273 C C . GLY B 1 24 ? 3.443 21.578 2.582 1 97.06 24 GLY B C 1
ATOM 2274 O O . GLY B 1 24 ? 3.348 22.703 3.076 1 97.06 24 GLY B O 1
ATOM 2275 N N . THR B 1 25 ? 2.898 21.297 1.427 1 96.5 25 THR B N 1
ATOM 2276 C CA . THR B 1 25 ? 2.336 22.359 0.607 1 96.5 25 THR B CA 1
ATOM 2277 C C . THR B 1 25 ? 0.834 22.484 0.843 1 96.5 25 THR B C 1
ATOM 2279 O O . THR B 1 25 ? 0.133 21.484 0.972 1 96.5 25 THR B O 1
ATOM 2282 N N . GLY B 1 26 ? 0.404 23.703 0.839 1 97.19 26 GLY B N 1
ATOM 2283 C CA . GLY B 1 26 ? -1.008 24 1.017 1 97.19 26 GLY B CA 1
ATOM 2284 C C . GLY B 1 26 ? -1.874 23.469 -0.114 1 97.19 26 GLY B C 1
ATOM 2285 O O . GLY B 1 26 ? -3.084 23.297 0.052 1 97.19 26 GLY B O 1
ATOM 2286 N N . ASN B 1 27 ? -1.276 23.203 -1.284 1 95.5 27 ASN B N 1
ATOM 2287 C CA . ASN B 1 27 ? -2.006 22.672 -2.432 1 95.5 27 ASN B CA 1
ATOM 2288 C C . ASN B 1 27 ? -2.625 21.312 -2.121 1 95.5 27 ASN B C 1
ATOM 2290 O O . ASN B 1 27 ? -3.527 20.859 -2.828 1 95.5 27 ASN B O 1
ATOM 2294 N N . TYR B 1 28 ? -2.145 20.719 -1.087 1 97.12 28 TYR B N 1
ATOM 2295 C CA . TYR B 1 28 ? -2.689 19.453 -0.635 1 97.12 28 TYR B CA 1
ATOM 2296 C C . TYR B 1 28 ? -4.18 19.562 -0.333 1 97.12 28 TYR B C 1
ATOM 2298 O O . TYR B 1 28 ? -4.93 18.594 -0.48 1 97.12 28 TYR B O 1
ATOM 2306 N N . TRP B 1 29 ? -4.676 20.75 -0.041 1 98.5 29 TRP B N 1
ATOM 2307 C CA . TRP B 1 29 ? -6.023 20.953 0.487 1 98.5 29 TRP B CA 1
ATOM 2308 C C . TRP B 1 29 ? -6.973 21.438 -0.607 1 98.5 29 TRP B C 1
ATOM 2310 O O . TRP B 1 29 ? -8.117 21.797 -0.329 1 98.5 29 TRP B O 1
ATOM 2320 N N . LEU B 1 30 ? -6.516 21.406 -1.84 1 97.25 30 LEU B N 1
ATOM 2321 C CA . LEU B 1 30 ? -7.336 21.891 -2.947 1 97.25 30 LEU B CA 1
ATOM 2322 C C . LEU B 1 30 ? -8.688 21.188 -2.969 1 97.25 30 LEU B C 1
ATOM 2324 O O . LEU B 1 30 ? -9.727 21.828 -3.137 1 97.25 30 LEU B O 1
ATOM 2328 N N . PRO B 1 31 ? -8.812 19.859 -2.682 1 98.19 31 PRO B N 1
ATOM 2329 C CA . PRO B 1 31 ? -10.102 19.172 -2.75 1 98.19 31 PRO B CA 1
ATOM 2330 C C . PRO B 1 31 ? -11.07 19.625 -1.664 1 98.19 31 PRO B C 1
ATOM 2332 O O . PRO B 1 31 ? -12.281 19.391 -1.771 1 98.19 31 PRO B O 1
ATOM 2335 N N . GLN B 1 32 ? -10.594 20.219 -0.613 1 98.62 32 GLN B N 1
ATOM 2336 C CA . GLN B 1 32 ? -11.445 20.594 0.513 1 98.62 32 GLN B CA 1
ATOM 2337 C C . GLN B 1 32 ? -11.836 22.062 0.445 1 98.62 32 GLN B C 1
ATOM 2339 O O . GLN B 1 32 ? -12.766 22.5 1.133 1 98.62 32 GLN B O 1
ATOM 2344 N N . ARG B 1 33 ? -11.156 22.875 -0.297 1 97.94 33 ARG B N 1
ATOM 2345 C CA . ARG B 1 33 ? -11.211 24.328 -0.189 1 97.94 33 ARG B CA 1
ATOM 2346 C C . ARG B 1 33 ? -12.625 24.844 -0.428 1 97.94 33 ARG B C 1
ATOM 2348 O O . ARG B 1 33 ? -13.156 25.625 0.373 1 97.94 33 ARG B O 1
ATOM 2355 N N . ALA B 1 34 ? -13.227 24.422 -1.522 1 97.56 34 ALA B N 1
ATOM 2356 C CA . ALA B 1 34 ? -14.555 24.922 -1.871 1 97.56 34 ALA B CA 1
ATOM 2357 C C . ALA B 1 34 ? -15.57 24.594 -0.782 1 97.56 34 ALA B C 1
ATOM 2359 O O . ALA B 1 34 ? -16.328 25.469 -0.336 1 97.56 34 ALA B O 1
ATOM 2360 N N . ALA B 1 35 ? -15.625 23.359 -0.336 1 98.06 35 ALA B N 1
ATOM 2361 C CA . ALA B 1 35 ? -16.609 22.906 0.642 1 98.06 35 ALA B CA 1
ATOM 2362 C C . ALA B 1 35 ? -16.391 23.578 1.996 1 98.06 35 ALA B C 1
ATOM 2364 O O . ALA B 1 35 ? -17.344 23.984 2.658 1 98.06 35 ALA B O 1
ATOM 2365 N N . LEU B 1 36 ? -15.133 23.703 2.381 1 98.19 36 LEU B N 1
ATOM 2366 C CA . LEU B 1 36 ? -14.836 24.203 3.723 1 98.19 36 LEU B CA 1
ATOM 2367 C C . LEU B 1 36 ? -14.945 25.719 3.777 1 98.19 36 LEU B C 1
ATOM 2369 O O . LEU B 1 36 ? -15.273 26.281 4.824 1 98.19 36 LEU B O 1
ATOM 2373 N N . SER B 1 37 ? -14.727 26.391 2.672 1 97.75 37 SER B N 1
ATOM 2374 C CA . SER B 1 37 ? -14.742 27.844 2.639 1 97.75 37 SER B CA 1
ATOM 2375 C C . SER B 1 37 ? -16.156 28.391 2.83 1 97.75 37 SER B C 1
ATOM 2377 O O . SER B 1 37 ? -16.328 29.578 3.1 1 97.75 37 SER B O 1
ATOM 2379 N N . GLU B 1 38 ? -17.125 27.547 2.693 1 97.44 38 GLU B N 1
ATOM 2380 C CA . GLU B 1 38 ? -18.516 27.953 2.953 1 97.44 38 GLU B CA 1
ATOM 2381 C C . GLU B 1 38 ? -18.766 28.078 4.453 1 97.44 38 GLU B C 1
ATOM 2383 O O . GLU B 1 38 ? -19.75 28.719 4.863 1 97.44 38 GLU B O 1
ATOM 2388 N N . HIS B 1 39 ? -17.891 27.531 5.254 1 97.38 39 HIS B N 1
ATOM 2389 C CA . HIS B 1 39 ? -18.188 27.438 6.68 1 97.38 39 HIS B CA 1
ATOM 2390 C C . HIS B 1 39 ? -17.078 28.094 7.508 1 97.38 39 HIS B C 1
ATOM 2392 O O . HIS B 1 39 ? -17.297 28.469 8.664 1 97.38 39 HIS B O 1
ATOM 2398 N N . PHE B 1 40 ? -15.914 28.234 6.891 1 98.19 40 PHE B N 1
ATOM 2399 C CA . PHE B 1 40 ? -14.742 28.688 7.637 1 98.19 40 PHE B CA 1
ATOM 2400 C C . PHE B 1 40 ? -13.977 29.75 6.855 1 98.19 40 PHE B C 1
ATOM 2402 O O . PHE B 1 40 ? -14.031 29.781 5.625 1 98.19 40 PHE B O 1
ATOM 2409 N N . GLN B 1 41 ? -13.32 30.641 7.57 1 98.5 41 GLN B N 1
ATOM 2410 C CA . GLN B 1 41 ? -12.141 31.297 7.012 1 98.5 41 GLN B CA 1
ATOM 2411 C C . GLN B 1 41 ? -10.922 30.391 7.078 1 98.5 41 GLN B C 1
ATOM 2413 O O . GLN B 1 41 ? -10.461 30.031 8.164 1 98.5 41 GLN B O 1
ATOM 2418 N N . LEU B 1 42 ? -10.398 30.047 5.938 1 98.81 42 LEU B N 1
ATOM 2419 C CA . LEU B 1 42 ? -9.32 29.078 5.895 1 98.81 42 LEU B CA 1
ATOM 2420 C C . LEU B 1 42 ? -7.961 29.75 5.953 1 98.81 42 LEU B C 1
ATOM 2422 O O . LEU B 1 42 ? -7.766 30.812 5.336 1 98.81 42 LEU B O 1
ATOM 2426 N N . VAL B 1 43 ? -7.074 29.25 6.715 1 98.81 43 VAL B N 1
ATOM 2427 C CA . VAL B 1 43 ? -5.652 29.578 6.668 1 98.81 43 VAL B CA 1
ATOM 2428 C C . VAL B 1 43 ? -4.887 28.453 5.973 1 98.81 43 VAL B C 1
ATOM 2430 O O . VAL B 1 43 ? -4.848 27.328 6.465 1 98.81 43 VAL B O 1
ATOM 2433 N N . VAL B 1 44 ? -4.301 28.719 4.863 1 98.62 44 VAL B N 1
ATOM 2434 C CA . VAL B 1 44 ? -3.545 27.75 4.066 1 98.62 44 VAL B CA 1
ATOM 2435 C C . VAL B 1 44 ? -2.109 28.234 3.889 1 98.62 44 VAL B C 1
ATOM 2437 O O . VAL B 1 44 ? -1.871 29.438 3.729 1 98.62 44 VAL B O 1
ATOM 2440 N N . TYR B 1 45 ? -1.174 27.312 3.93 1 98.62 45 TYR B N 1
ATOM 2441 C CA . TYR B 1 45 ? 0.218 27.734 3.816 1 98.62 45 TYR B CA 1
ATOM 2442 C C . TYR B 1 45 ? 1.104 26.562 3.385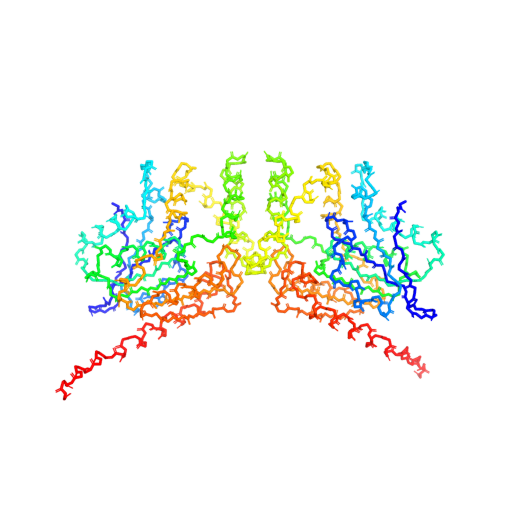 1 98.62 45 TYR B C 1
ATOM 2444 O O . TYR B 1 45 ? 0.696 25.406 3.459 1 98.62 45 TYR B O 1
ATOM 2452 N N . ASP B 1 46 ? 2.248 26.891 2.801 1 98.38 46 ASP B N 1
ATOM 2453 C CA . ASP B 1 46 ? 3.367 25.969 2.695 1 98.38 46 ASP B CA 1
ATOM 2454 C C . ASP B 1 46 ? 4.203 25.969 3.973 1 98.38 46 ASP B C 1
ATOM 2456 O O . ASP B 1 46 ? 4.609 27.031 4.457 1 98.38 46 ASP B O 1
ATOM 2460 N N . GLN B 1 47 ? 4.414 24.828 4.484 1 98.56 47 GLN B N 1
ATOM 2461 C CA . GLN B 1 47 ? 5.207 24.734 5.703 1 98.56 47 GLN B CA 1
ATOM 2462 C C . GLN B 1 47 ? 6.613 25.297 5.488 1 98.56 47 GLN B C 1
ATOM 2464 O O . GLN B 1 47 ? 7.102 25.328 4.359 1 98.56 47 GLN B O 1
ATOM 2469 N N . ARG B 1 48 ? 7.164 25.75 6.617 1 98.25 48 ARG B N 1
ATOM 2470 C CA . ARG B 1 48 ? 8.531 26.25 6.52 1 98.25 48 ARG B CA 1
ATOM 2471 C C . ARG B 1 48 ? 9.453 25.219 5.883 1 98.25 48 ARG B C 1
ATOM 2473 O O . ARG B 1 48 ? 9.375 24.031 6.207 1 98.25 48 ARG B O 1
ATOM 2480 N N . GLY B 1 49 ? 10.305 25.656 4.945 1 97.94 49 GLY B N 1
ATOM 2481 C CA . GLY B 1 49 ? 11.234 24.766 4.25 1 97.94 49 GLY B CA 1
ATOM 2482 C C . GLY B 1 49 ? 10.656 24.172 2.982 1 97.94 49 GLY B C 1
ATOM 2483 O O . GLY B 1 49 ? 11.359 23.5 2.225 1 97.94 49 GLY B O 1
ATOM 2484 N N . THR B 1 50 ? 9.328 24.484 2.658 1 97.69 50 THR B N 1
ATOM 2485 C CA . THR B 1 50 ? 8.672 23.922 1.493 1 97.69 50 THR B CA 1
ATOM 2486 C C . THR B 1 50 ? 7.996 25 0.664 1 97.69 50 THR B C 1
ATOM 2488 O O . THR B 1 50 ? 7.762 26.109 1.154 1 97.69 50 THR B O 1
ATOM 2491 N N . GLY B 1 51 ? 7.801 24.688 -0.595 1 96.31 51 GLY B N 1
ATOM 2492 C CA . GLY B 1 51 ? 7.031 25.547 -1.483 1 96.31 51 GLY B CA 1
ATOM 2493 C C . GLY B 1 51 ? 7.492 26.984 -1.463 1 96.31 51 GLY B C 1
ATOM 2494 O O . GLY B 1 51 ? 8.68 27.266 -1.636 1 96.31 51 GLY B O 1
ATOM 2495 N N . VAL B 1 52 ? 6.57 27.938 -1.185 1 96.75 52 VAL B N 1
ATOM 2496 C CA . VAL B 1 52 ? 6.855 29.375 -1.252 1 96.75 52 VAL B CA 1
ATOM 2497 C C . VAL B 1 52 ? 7.613 29.812 -0.002 1 96.75 52 VAL B C 1
ATOM 2499 O O . VAL B 1 52 ? 8.164 30.906 0.045 1 96.75 52 VAL B O 1
ATOM 2502 N N . ASN B 1 53 ? 7.668 28.969 0.995 1 97.88 53 ASN B N 1
ATOM 2503 C CA . ASN B 1 53 ? 8.422 29.266 2.213 1 97.88 53 ASN B CA 1
ATOM 2504 C C . ASN B 1 53 ? 9.742 28.5 2.25 1 97.88 53 ASN B C 1
ATOM 2506 O O . ASN B 1 53 ? 10.211 28.109 3.32 1 97.88 53 ASN B O 1
ATOM 2510 N N . ARG B 1 54 ? 10.305 28.312 1.173 1 96.12 54 ARG B N 1
ATOM 2511 C CA . ARG B 1 54 ? 11.539 27.547 1.058 1 96.12 54 ARG B CA 1
ATOM 2512 C C . ARG B 1 54 ? 12.688 28.25 1.77 1 96.12 54 ARG B C 1
ATOM 2514 O O . ARG B 1 54 ? 12.961 29.422 1.509 1 96.12 54 ARG B O 1
ATOM 2521 N N . GLU B 1 55 ? 13.352 27.594 2.609 1 97.56 55 GLU B N 1
ATOM 2522 C CA . GLU B 1 55 ? 14.562 27.969 3.336 1 97.56 55 GLU B CA 1
ATOM 2523 C C . GLU B 1 55 ? 15.172 26.766 4.055 1 97.56 55 GLU B C 1
ATOM 2525 O O . GLU B 1 55 ? 14.484 25.781 4.332 1 97.56 55 GLU B O 1
ATOM 2530 N N . PRO B 1 56 ? 16.516 26.812 4.316 1 97.81 56 PRO B N 1
ATOM 2531 C CA . PRO B 1 56 ? 17.109 25.719 5.09 1 97.81 56 PRO B CA 1
ATOM 2532 C C . PRO B 1 56 ? 16.562 25.641 6.516 1 97.81 56 PRO B C 1
ATOM 2534 O O . PRO B 1 56 ? 16.328 26.672 7.145 1 97.81 56 PRO B O 1
ATOM 2537 N N . LEU B 1 57 ? 16.359 24.453 6.949 1 98.5 57 LEU B N 1
ATOM 2538 C CA . LEU B 1 57 ? 15.867 24.219 8.305 1 98.5 57 LEU B CA 1
ATOM 2539 C C . LEU B 1 57 ? 17.016 23.875 9.242 1 98.5 57 LEU B C 1
ATOM 2541 O O . LEU B 1 57 ? 18.031 23.312 8.812 1 98.5 57 LEU B O 1
ATOM 2545 N N . PRO B 1 58 ? 16.906 24.219 10.492 1 97.5 58 PRO B N 1
ATOM 2546 C CA . PRO B 1 58 ? 17.953 23.859 11.445 1 97.5 58 PRO B CA 1
ATOM 2547 C C . PRO B 1 58 ? 18.047 22.359 11.688 1 97.5 58 PRO B C 1
ATOM 2549 O O . PRO B 1 58 ? 17.078 21.625 11.469 1 97.5 58 PRO B O 1
ATOM 2552 N N . ASP B 1 59 ? 19.188 21.859 12.227 1 96 59 ASP B N 1
ATOM 2553 C CA . ASP B 1 59 ? 19.453 20.438 12.445 1 96 59 ASP B CA 1
ATOM 2554 C C . ASP B 1 59 ? 18.516 19.859 13.508 1 96 59 ASP B C 1
ATOM 2556 O O . ASP B 1 59 ? 18.156 18.688 13.453 1 96 59 ASP B O 1
ATOM 2560 N N . ASP B 1 60 ? 18.141 20.672 14.414 1 96.94 60 ASP B N 1
ATOM 2561 C CA . ASP B 1 60 ? 17.328 20.203 15.531 1 96.94 60 ASP B CA 1
ATOM 2562 C C . ASP B 1 60 ? 15.859 20.594 15.328 1 96.94 60 ASP B C 1
ATOM 2564 O O . ASP B 1 60 ? 15.117 20.781 16.297 1 96.94 60 ASP B O 1
ATOM 2568 N N . TYR B 1 61 ? 15.43 20.75 14.062 1 98.38 61 TYR B N 1
ATOM 2569 C CA . TYR B 1 61 ? 14.055 21.078 13.727 1 98.38 61 TYR B CA 1
ATOM 2570 C C . TYR B 1 61 ? 13.078 20.109 14.383 1 98.38 61 TYR B C 1
ATOM 2572 O O . TYR B 1 61 ? 13.328 18.906 14.438 1 98.38 61 TYR B O 1
ATOM 2580 N N . SER B 1 62 ? 11.992 20.609 14.961 1 98.56 62 SER B N 1
ATOM 2581 C CA . SER B 1 62 ? 11.094 19.812 15.789 1 98.56 62 SER B CA 1
ATOM 2582 C C . SER B 1 62 ? 9.633 20.156 15.523 1 98.56 62 SER B C 1
ATOM 2584 O O . SER B 1 62 ? 9.344 21.125 14.82 1 98.56 62 SER B O 1
ATOM 2586 N N . LEU B 1 63 ? 8.766 19.375 16.094 1 98.56 63 LEU B N 1
ATOM 2587 C CA . LEU B 1 63 ? 7.336 19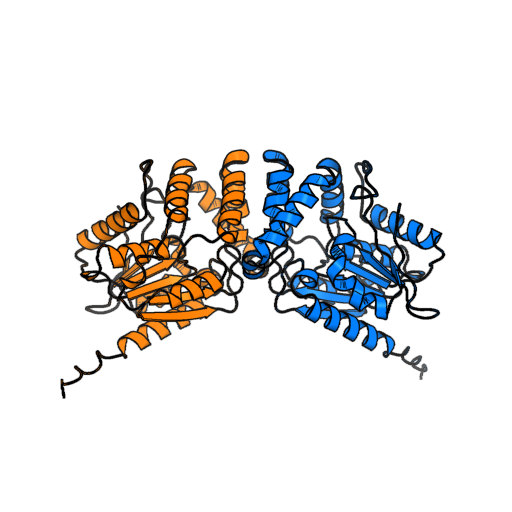.672 16.031 1 98.56 63 LEU B CA 1
ATOM 2588 C C . LEU B 1 63 ? 7.027 20.984 16.734 1 98.56 63 LEU B C 1
ATOM 2590 O O . LEU B 1 63 ? 6.137 21.734 16.312 1 98.56 63 LEU B O 1
ATOM 2594 N N . ALA B 1 64 ? 7.762 21.25 17.781 1 98.56 64 ALA B N 1
ATOM 2595 C CA . ALA B 1 64 ? 7.57 22.516 18.5 1 98.56 64 ALA B CA 1
ATOM 2596 C C . ALA B 1 64 ? 7.906 23.703 17.625 1 98.56 64 ALA B C 1
ATOM 2598 O O . ALA B 1 64 ? 7.242 24.75 17.688 1 98.56 64 ALA B O 1
ATOM 2599 N N . ASP B 1 65 ? 8.961 23.547 16.844 1 98.69 65 ASP B N 1
ATOM 2600 C CA . ASP B 1 65 ? 9.297 24.594 15.883 1 98.69 65 ASP B CA 1
ATOM 2601 C C . ASP B 1 65 ? 8.156 24.797 14.883 1 98.69 65 ASP B C 1
ATOM 2603 O O . ASP B 1 65 ? 7.754 25.938 14.625 1 98.69 65 ASP B O 1
ATOM 2607 N N . MET B 1 66 ? 7.625 23.719 14.367 1 98.81 66 MET B N 1
ATOM 2608 C CA . MET B 1 66 ? 6.539 23.797 13.391 1 98.81 66 MET B CA 1
ATOM 2609 C C . MET B 1 66 ? 5.312 24.469 13.992 1 98.81 66 MET B C 1
ATOM 2611 O O . MET B 1 66 ? 4.688 25.312 13.344 1 98.81 66 MET B O 1
ATOM 2615 N N . ALA B 1 67 ? 4.973 24.094 15.203 1 98.88 67 ALA B N 1
ATOM 2616 C CA . ALA B 1 67 ? 3.824 24.672 15.891 1 98.88 67 ALA B CA 1
ATOM 2617 C C . ALA B 1 67 ? 4.02 26.156 16.141 1 98.88 67 ALA B C 1
ATOM 2619 O O . ALA B 1 67 ? 3.123 26.953 15.859 1 98.88 67 ALA B O 1
ATOM 2620 N N . TRP B 1 68 ? 5.207 26.516 16.609 1 98.69 68 TRP B N 1
ATOM 2621 C CA . TRP B 1 68 ? 5.508 27.922 16.922 1 98.69 68 TRP B CA 1
ATOM 2622 C C . TRP B 1 68 ? 5.43 28.766 15.656 1 98.69 68 TRP B C 1
ATOM 2624 O O . TRP B 1 68 ? 4.883 29.875 15.68 1 98.69 68 TRP B O 1
ATOM 2634 N N . GLU B 1 69 ? 5.992 28.297 14.586 1 98.56 69 GLU B N 1
ATOM 2635 C CA . GLU B 1 69 ? 6.059 29.047 13.336 1 98.56 69 GLU B CA 1
ATOM 2636 C C . GLU B 1 69 ? 4.664 29.406 12.836 1 98.56 69 GLU B C 1
ATOM 2638 O O . GLU B 1 69 ? 4.398 30.562 12.516 1 98.56 69 GLU B O 1
ATOM 2643 N N . ILE B 1 70 ? 3.814 28.422 12.812 1 98.69 70 ILE B N 1
ATOM 2644 C CA . ILE B 1 70 ? 2.498 28.688 12.234 1 98.69 70 ILE B CA 1
ATOM 2645 C C . ILE B 1 70 ? 1.641 29.453 13.227 1 98.69 70 ILE B C 1
ATOM 2647 O O . ILE B 1 70 ? 0.857 30.328 12.836 1 98.69 70 ILE B O 1
ATOM 2651 N N . HIS B 1 71 ? 1.736 29.172 14.5 1 98.81 71 HIS B N 1
ATOM 2652 C CA . HIS B 1 71 ? 1.02 29.953 15.5 1 98.81 71 HIS B CA 1
ATOM 2653 C C . HIS B 1 71 ? 1.391 31.438 15.422 1 98.81 71 HIS B C 1
ATOM 2655 O O . HIS B 1 71 ? 0.513 32.312 15.43 1 98.81 71 HIS B O 1
ATOM 2661 N N . SER B 1 72 ? 2.701 31.672 15.336 1 98.62 72 SER B N 1
ATOM 2662 C CA . SER B 1 72 ? 3.189 33.031 15.25 1 98.62 72 SER B CA 1
ATOM 2663 C C . SER B 1 72 ? 2.656 33.75 14.008 1 98.62 72 SER B C 1
ATOM 2665 O O . SER B 1 72 ? 2.25 34.906 14.07 1 98.62 72 SER B O 1
ATOM 2667 N N . ALA B 1 73 ? 2.689 33.062 12.914 1 98.56 73 ALA B N 1
ATOM 2668 C CA . ALA B 1 73 ? 2.205 33.625 11.664 1 98.56 73 ALA B CA 1
ATOM 2669 C C . ALA B 1 73 ? 0.718 33.969 11.75 1 98.56 73 ALA B C 1
ATOM 2671 O O . ALA B 1 73 ? 0.278 35 11.266 1 98.56 73 ALA B O 1
ATOM 2672 N N . VAL B 1 74 ? -0.067 33.094 12.297 1 98.44 74 VAL B N 1
ATOM 2673 C CA . VAL B 1 74 ? -1.506 33.281 12.453 1 98.44 74 VAL B CA 1
ATOM 2674 C C . VAL B 1 74 ? -1.778 34.438 13.398 1 98.44 74 VAL B C 1
ATOM 2676 O O . VAL B 1 74 ? -2.637 35.281 13.133 1 98.44 74 VAL B O 1
ATOM 2679 N N . LEU B 1 75 ? -1.058 34.531 14.484 1 98.06 75 LEU B N 1
ATOM 2680 C CA . LEU B 1 75 ? -1.196 35.594 15.469 1 98.06 75 LEU B CA 1
ATOM 2681 C C . LEU B 1 75 ? -0.91 36.969 14.836 1 98.06 75 LEU B C 1
ATOM 2683 O O . LEU B 1 75 ? -1.566 37.938 15.156 1 98.06 75 LEU B O 1
ATOM 2687 N N . GLN B 1 76 ? 0.053 36.969 14 1 97.88 76 GLN B N 1
ATOM 2688 C CA . GLN B 1 76 ? 0.425 38.188 13.312 1 97.88 76 GLN B CA 1
ATOM 2689 C C . GLN B 1 76 ? -0.718 38.719 12.438 1 97.88 76 GLN B C 1
ATOM 2691 O O . GLN B 1 76 ? -0.763 39.875 12.094 1 97.88 76 GLN B O 1
ATOM 2696 N N . GLN B 1 77 ? -1.642 37.875 12.055 1 97.25 77 GLN B N 1
ATOM 2697 C CA . GLN B 1 77 ? -2.811 38.25 11.266 1 97.25 77 GLN B CA 1
ATOM 2698 C C . GLN B 1 77 ? -3.961 38.688 12.172 1 97.25 77 GLN B C 1
ATOM 2700 O O . GLN B 1 77 ? -5.066 38.938 11.688 1 97.25 77 GLN B O 1
ATOM 2705 N N . GLY B 1 78 ? -3.738 38.625 13.477 1 97.12 78 GLY B N 1
ATOM 2706 C CA . GLY B 1 78 ? -4.746 39.031 14.438 1 97.12 78 GLY B CA 1
ATOM 2707 C C . GLY B 1 78 ? -5.68 37.906 14.844 1 97.12 78 GLY B C 1
ATOM 2708 O O . GLY B 1 78 ? -6.699 38.156 15.492 1 97.12 78 GLY B O 1
ATOM 2709 N N . ILE B 1 79 ? -5.441 36.781 14.445 1 97.81 79 ILE B N 1
ATOM 2710 C CA . ILE B 1 79 ? -6.258 35.625 14.773 1 97.81 79 ILE B CA 1
ATOM 2711 C C . ILE B 1 79 ? -5.762 35 16.078 1 97.81 79 ILE B C 1
ATOM 2713 O O . ILE B 1 79 ? -4.617 34.531 16.156 1 97.81 79 ILE B O 1
ATOM 2717 N N . THR B 1 80 ? -6.656 34.906 17.109 1 97.69 80 THR B N 1
ATOM 2718 C CA . THR B 1 80 ? -6.223 34.469 18.422 1 97.69 80 THR B CA 1
ATOM 2719 C C . THR B 1 80 ? -6.898 33.156 18.797 1 97.69 80 THR B C 1
ATOM 2721 O O . THR B 1 80 ? -6.5 32.469 19.766 1 97.69 80 THR B O 1
ATOM 2724 N N . HIS B 1 81 ? -7.922 32.812 18.047 1 97.88 81 HIS B N 1
ATOM 2725 C CA . HIS B 1 81 ? -8.633 31.547 18.203 1 97.88 81 HIS B CA 1
ATOM 2726 C C . HIS B 1 81 ? -8.891 30.875 16.859 1 97.88 81 HIS B C 1
ATOM 2728 O O . HIS B 1 81 ? -9.289 31.547 15.898 1 97.88 81 HIS B O 1
ATOM 2734 N N . TYR B 1 82 ? -8.633 29.578 16.781 1 98.5 82 TYR B N 1
ATOM 2735 C CA . TYR B 1 82 ? -8.82 28.906 15.5 1 98.5 82 TYR B CA 1
ATOM 2736 C C . TYR B 1 82 ? -8.859 27.391 15.688 1 98.5 82 TYR B C 1
ATOM 2738 O O . TYR B 1 82 ? -8.375 26.875 16.688 1 98.5 82 TYR B O 1
ATOM 2746 N N . GLY B 1 83 ? -9.586 26.656 14.805 1 98.56 83 GLY B N 1
ATOM 2747 C CA . GLY B 1 83 ? -9.492 25.219 14.688 1 98.56 83 GLY B CA 1
ATOM 2748 C C . GLY B 1 83 ? -8.344 24.766 13.797 1 98.56 83 GLY B C 1
ATOM 2749 O O . GLY B 1 83 ? -7.762 25.578 13.07 1 98.56 83 GLY B O 1
ATOM 2750 N N . VAL B 1 84 ? -8.016 23.5 13.914 1 98.88 84 VAL B N 1
ATOM 2751 C CA . VAL B 1 84 ? -6.93 22.969 13.109 1 98.88 84 VAL B CA 1
ATOM 2752 C C . VAL B 1 84 ? -7.371 21.672 12.438 1 98.88 84 VAL B C 1
ATOM 2754 O O . VAL B 1 84 ? -7.988 20.812 13.078 1 98.88 84 VAL B O 1
ATOM 2757 N N . LEU B 1 85 ? -7.199 21.562 11.211 1 98.94 85 LEU B N 1
ATOM 2758 C CA . LEU B 1 85 ? -7.293 20.344 10.438 1 98.94 85 LEU B CA 1
ATOM 2759 C C . LEU B 1 85 ? -5.93 19.938 9.891 1 98.94 85 LEU B C 1
ATOM 2761 O O . LEU B 1 85 ? -5.371 20.625 9.031 1 98.94 85 LEU B O 1
ATOM 2765 N N . GLY B 1 86 ? -5.41 18.828 10.391 1 98.94 86 GLY B N 1
ATOM 2766 C CA . GLY B 1 86 ? -4.066 18.391 10.023 1 98.94 86 GLY B CA 1
ATOM 2767 C C . GLY B 1 86 ? -4.027 16.984 9.453 1 98.94 86 GLY B C 1
ATOM 2768 O O . GLY B 1 86 ? -4.719 16.094 9.945 1 98.94 86 GLY B O 1
ATOM 2769 N N . HIS B 1 87 ? -3.254 16.812 8.469 1 98.94 87 HIS B N 1
ATOM 2770 C CA . HIS B 1 87 ? -3.029 15.508 7.871 1 98.94 87 HIS B CA 1
ATOM 2771 C C . HIS B 1 87 ? -1.678 14.938 8.289 1 98.94 87 HIS B C 1
ATOM 2773 O O . HIS B 1 87 ? -0.641 15.57 8.086 1 98.94 87 HIS B O 1
ATOM 2779 N N . ALA B 1 88 ? -1.645 13.703 8.844 1 98.75 88 ALA B N 1
ATOM 2780 C CA . ALA B 1 88 ? -0.412 13 9.188 1 98.75 88 ALA B CA 1
ATOM 2781 C C . ALA B 1 88 ? 0.528 13.898 9.984 1 98.75 88 ALA B C 1
ATOM 2783 O O . ALA B 1 88 ? 0.203 14.312 11.102 1 98.75 88 ALA B O 1
ATOM 2784 N N . LEU B 1 89 ? 1.601 14.336 9.445 1 98.75 89 LEU B N 1
ATOM 2785 C CA . LEU B 1 89 ? 2.486 15.289 10.109 1 98.75 89 LEU B CA 1
ATOM 2786 C C . LEU B 1 89 ? 1.712 16.516 10.594 1 98.75 89 LEU B C 1
ATOM 2788 O O . LEU B 1 89 ? 1.92 16.984 11.711 1 98.75 89 LEU B O 1
ATOM 2792 N N . GLY B 1 90 ? 0.834 16.984 9.742 1 98.88 90 GLY B N 1
ATOM 2793 C CA . GLY B 1 90 ? 0.022 18.125 10.125 1 98.88 90 GLY B CA 1
ATOM 2794 C C . GLY B 1 90 ? -0.851 17.859 11.336 1 98.88 90 GLY B C 1
ATOM 2795 O O . GLY B 1 90 ? -1.143 18.781 12.109 1 98.88 90 GLY B O 1
ATOM 2796 N N . GLY B 1 91 ? -1.319 16.641 11.469 1 98.88 91 GLY B N 1
ATOM 2797 C CA . GLY B 1 91 ? -2.045 16.25 12.664 1 98.88 91 GLY B CA 1
ATOM 2798 C C . GLY B 1 91 ? -1.184 16.266 13.914 1 98.88 91 GLY B C 1
ATOM 2799 O O . GLY B 1 91 ? -1.642 16.672 14.984 1 98.88 91 GLY B O 1
ATOM 2800 N N . LEU B 1 92 ? 0.058 15.836 13.812 1 98.81 92 LEU B N 1
ATOM 2801 C CA . LEU B 1 92 ? 0.998 15.891 14.922 1 98.81 92 LEU B CA 1
ATOM 2802 C C . LEU B 1 92 ? 1.279 17.328 15.336 1 98.81 92 LEU B C 1
ATOM 2804 O O . LEU B 1 92 ? 1.361 17.641 16.516 1 98.81 92 LEU B O 1
ATOM 2808 N N . VAL B 1 93 ? 1.395 18.172 14.352 1 98.94 93 VAL B N 1
ATOM 2809 C CA . VAL B 1 93 ? 1.601 19.594 14.625 1 98.94 93 VAL B CA 1
ATOM 2810 C C . VAL B 1 93 ? 0.378 20.156 15.336 1 98.94 93 VAL B C 1
ATOM 2812 O O . VAL B 1 93 ? 0.51 20.984 16.25 1 98.94 93 VAL B O 1
ATOM 2815 N N . ALA B 1 94 ? -0.792 19.703 14.93 1 98.94 94 ALA B N 1
ATOM 2816 C CA . ALA B 1 94 ? -2.023 20.141 15.586 1 98.94 94 ALA B CA 1
ATOM 2817 C C . ALA B 1 94 ? -2.023 19.766 17.062 1 98.94 94 ALA B C 1
ATOM 2819 O O . ALA B 1 94 ? -2.412 20.562 17.922 1 98.94 94 ALA B O 1
ATOM 2820 N N . LEU B 1 95 ? -1.604 18.562 17.359 1 98.88 95 LEU B N 1
ATOM 2821 C CA . LEU B 1 95 ? -1.498 18.125 18.75 1 98.88 95 LEU B CA 1
ATOM 2822 C C . LEU B 1 95 ? -0.498 18.984 19.516 1 98.88 95 LEU B C 1
ATOM 2824 O O . LEU B 1 95 ? -0.762 19.391 20.656 1 98.88 95 LEU B O 1
ATOM 2828 N N . GLN B 1 96 ? 0.598 19.25 18.891 1 98.88 96 GLN B N 1
ATOM 2829 C CA . GLN B 1 96 ? 1.614 20.094 19.516 1 98.88 96 GLN B CA 1
ATOM 2830 C C . GLN B 1 96 ? 1.079 21.5 19.766 1 98.88 96 GLN B C 1
ATOM 2832 O O . GLN B 1 96 ? 1.345 22.078 20.828 1 98.88 96 GLN B O 1
ATOM 2837 N N . LEU B 1 97 ? 0.342 22.031 18.797 1 98.88 97 LEU B N 1
ATOM 2838 C CA . LEU B 1 97 ? -0.292 23.344 18.969 1 98.88 97 LEU B CA 1
ATOM 2839 C C . LEU B 1 97 ? -1.22 23.344 20.188 1 98.88 97 LEU B C 1
ATOM 2841 O O . LEU B 1 97 ? -1.214 24.281 20.969 1 98.88 97 LEU B O 1
ATOM 2845 N N . ALA B 1 98 ? -2.018 22.328 20.344 1 98.75 98 ALA B N 1
ATOM 2846 C CA . ALA B 1 98 ? -2.977 22.234 21.438 1 98.75 98 ALA B CA 1
ATOM 2847 C C . ALA B 1 98 ? -2.266 22.203 22.781 1 98.75 98 ALA B C 1
ATOM 2849 O O . ALA B 1 98 ? -2.793 22.703 23.781 1 98.75 98 ALA B O 1
ATOM 2850 N N . LEU B 1 99 ? -1.097 21.578 22.828 1 98.69 99 LEU B N 1
ATOM 2851 C CA . LEU B 1 99 ? -0.321 21.484 24.062 1 98.69 99 LEU B CA 1
ATOM 2852 C C . LEU B 1 99 ? 0.369 22.812 24.375 1 98.69 99 LEU B C 1
ATOM 2854 O O . LEU B 1 99 ? 0.38 23.266 25.516 1 98.69 99 LEU B O 1
ATOM 2858 N N . ASP B 1 100 ? 0.893 23.453 23.375 1 98.69 100 ASP B N 1
ATOM 2859 C CA . ASP B 1 100 ? 1.727 24.625 23.547 1 98.69 100 ASP B CA 1
ATOM 2860 C C . ASP B 1 100 ? 0.871 25.891 23.688 1 98.69 100 ASP B C 1
ATOM 2862 O O . ASP B 1 100 ? 1.256 26.828 24.375 1 98.69 100 ASP B O 1
ATOM 2866 N N . TYR B 1 101 ? -0.244 25.922 22.984 1 98.5 101 TYR B N 1
ATOM 2867 C CA . TYR B 1 101 ? -1.109 27.094 22.938 1 98.5 101 TYR B CA 1
ATOM 2868 C C . TYR B 1 101 ? -2.568 26.703 23.141 1 98.5 101 TYR B C 1
ATOM 2870 O O . TYR B 1 101 ? -3.43 27.031 22.328 1 98.5 101 TYR B O 1
ATOM 2878 N N . PRO B 1 102 ? -2.881 26.109 24.281 1 98.38 102 PRO B N 1
ATOM 2879 C CA . PRO B 1 102 ? -4.215 25.547 24.484 1 98.38 102 PRO B CA 1
ATOM 2880 C C . PRO B 1 102 ? -5.32 26.609 24.391 1 98.38 102 PRO B C 1
ATOM 2882 O O . PRO B 1 102 ? -6.434 26.297 23.953 1 98.38 102 PRO B O 1
ATOM 2885 N N . ALA B 1 103 ? -5.059 27.828 24.734 1 98 103 ALA B N 1
ATOM 2886 C CA . ALA B 1 103 ? -6.082 28.875 24.75 1 98 103 ALA B CA 1
ATOM 2887 C C . ALA B 1 103 ? -6.441 29.297 23.328 1 98 103 ALA B C 1
ATOM 2889 O O . ALA B 1 103 ? -7.551 29.781 23.078 1 98 103 ALA B O 1
ATOM 2890 N N . ALA B 1 104 ? -5.527 29.094 22.406 1 98.56 104 ALA B N 1
ATOM 2891 C CA . ALA B 1 104 ? -5.727 29.547 21.031 1 98.56 104 ALA B CA 1
ATOM 2892 C C . ALA B 1 104 ? -6.465 28.5 20.203 1 98.56 104 ALA B C 1
ATOM 2894 O O . ALA B 1 104 ? -7.062 28.812 19.172 1 98.56 104 ALA B O 1
ATOM 2895 N N . ILE B 1 105 ? -6.453 27.234 20.625 1 98.69 105 ILE B N 1
ATOM 2896 C CA . ILE B 1 105 ? -6.961 26.141 19.812 1 98.69 105 ILE B CA 1
ATOM 2897 C C . ILE B 1 105 ? -8.398 25.812 20.219 1 98.69 105 ILE B C 1
ATOM 2899 O O . ILE B 1 105 ? -8.648 25.422 21.359 1 98.69 105 ILE B O 1
ATOM 2903 N N . ASP B 1 106 ? -9.273 25.922 19.25 1 97.62 106 ASP B N 1
ATOM 2904 C CA . ASP B 1 106 ? -10.688 25.672 19.516 1 97.62 106 ASP B CA 1
ATOM 2905 C C . ASP B 1 106 ? -11.016 24.188 19.406 1 97.62 106 ASP B C 1
ATOM 2907 O O . ASP B 1 106 ? -11.758 23.641 20.234 1 97.62 106 ASP B O 1
ATOM 2911 N N . ARG B 1 107 ? -10.555 23.531 18.438 1 97.88 107 ARG B N 1
ATOM 2912 C CA . ARG B 1 107 ? -10.789 22.141 18.125 1 97.88 107 ARG B CA 1
ATOM 2913 C C . ARG B 1 107 ? -9.758 21.625 17.109 1 97.88 107 ARG B C 1
ATOM 2915 O O . ARG B 1 107 ? -9.109 22.422 16.422 1 97.88 107 ARG B O 1
ATOM 2922 N N . ILE B 1 108 ? -9.617 20.312 17.062 1 98.12 108 ILE B N 1
ATOM 2923 C CA . ILE B 1 108 ? -8.617 19.688 16.203 1 98.12 108 ILE B CA 1
ATOM 2924 C C . ILE B 1 108 ? -9.266 18.562 15.398 1 98.12 108 ILE B C 1
ATOM 2926 O O . ILE B 1 108 ? -10.117 17.828 15.914 1 98.12 108 ILE B O 1
ATOM 2930 N N . ALA B 1 109 ? -8.953 18.484 14.219 1 98.81 109 ALA B N 1
ATOM 2931 C CA . ALA B 1 109 ? -9.211 17.297 13.406 1 98.81 109 ALA B CA 1
ATOM 2932 C C . ALA B 1 109 ? -7.922 16.734 12.82 1 98.81 109 ALA B C 1
ATOM 2934 O O . ALA B 1 109 ? -7.098 17.484 12.289 1 98.81 109 ALA B O 1
ATOM 2935 N N . ILE B 1 110 ? -7.738 15.461 12.938 1 98.88 110 ILE B N 1
ATOM 2936 C CA . ILE B 1 110 ? -6.516 14.805 12.484 1 98.88 110 ILE B CA 1
ATOM 2937 C C . ILE B 1 110 ? -6.863 13.688 11.508 1 98.88 110 ILE B C 1
ATOM 2939 O O . ILE B 1 110 ? -7.688 12.82 11.812 1 98.88 110 ILE B O 1
ATOM 2943 N N . ILE B 1 111 ? -6.285 13.789 10.375 1 98.94 111 ILE B N 1
ATOM 2944 C CA . ILE B 1 111 ? -6.422 12.742 9.375 1 98.94 111 ILE B CA 1
ATOM 2945 C C . ILE B 1 111 ? -5.211 11.805 9.43 1 98.94 111 ILE B C 1
ATOM 2947 O O . ILE B 1 111 ? -4.078 12.234 9.195 1 98.94 111 ILE B O 1
ATOM 2951 N N . ASN B 1 112 ? -5.469 10.547 9.703 1 98.69 112 ASN B N 1
ATOM 2952 C CA . ASN B 1 112 ? -4.457 9.5 9.68 1 98.69 112 ASN B CA 1
ATOM 2953 C C . ASN B 1 112 ? -3.264 9.844 10.57 1 98.69 112 ASN B C 1
ATOM 2955 O O . ASN B 1 112 ? -2.115 9.797 10.117 1 98.69 112 ASN B O 1
ATOM 2959 N N . GLY B 1 113 ? -3.586 10.188 11.836 1 97.88 113 GLY B N 1
ATOM 2960 C CA . GLY B 1 113 ? -2.566 10.508 12.82 1 97.88 113 GLY B CA 1
ATOM 2961 C C . GLY B 1 113 ? -2.17 9.32 13.68 1 97.88 113 GLY B C 1
ATOM 2962 O O . GLY B 1 113 ? -2.648 8.203 13.461 1 97.88 113 GLY B O 1
ATOM 2963 N N . TRP B 1 114 ? -1.216 9.562 14.648 1 97.94 114 TRP B N 1
ATOM 2964 C CA . TRP B 1 114 ? -0.766 8.508 15.547 1 97.94 114 TRP B CA 1
ATOM 2965 C C . TRP B 1 114 ? -0.242 9.086 16.859 1 97.94 114 TRP B C 1
ATOM 2967 O O . TRP B 1 114 ? 0.027 10.289 16.938 1 97.94 114 TRP B O 1
ATOM 2977 N N . LEU B 1 115 ? -0.171 8.297 17.859 1 97.75 115 LEU B N 1
ATOM 2978 C CA . LEU B 1 115 ? 0.368 8.664 19.172 1 97.75 115 LEU B CA 1
ATOM 2979 C C . LEU B 1 115 ? 1.893 8.664 19.141 1 97.75 115 LEU B C 1
ATOM 2981 O O . LEU B 1 115 ? 2.523 9.578 19.688 1 97.75 115 LEU B O 1
ATOM 2985 N N . GLN B 1 116 ? 2.393 7.652 18.656 1 96.81 116 GLN B N 1
ATOM 2986 C CA . GLN B 1 116 ? 3.814 7.441 18.406 1 96.81 116 GLN B CA 1
ATOM 2987 C C . GLN B 1 116 ? 4.035 6.605 17.156 1 96.81 116 GLN B C 1
ATOM 2989 O O . GLN B 1 116 ? 3.146 5.867 16.734 1 96.81 116 GLN B O 1
ATOM 2994 N N . LEU B 1 117 ? 5.219 6.836 16.594 1 96.19 117 LEU B N 1
ATOM 2995 C CA . LEU B 1 117 ? 5.516 6.117 15.359 1 96.19 117 LEU B CA 1
ATOM 2996 C C . LEU B 1 117 ? 5.473 4.609 15.586 1 96.19 117 LEU B C 1
ATOM 2998 O O . LEU B 1 117 ? 6.152 4.09 16.484 1 96.19 117 LEU B O 1
ATOM 3002 N N . ASN B 1 118 ? 4.613 3.924 14.883 1 94.06 118 ASN B N 1
ATOM 3003 C CA . ASN B 1 118 ? 4.57 2.471 14.992 1 94.06 118 ASN B CA 1
ATOM 3004 C C . ASN B 1 118 ? 5.609 1.807 14.094 1 94.06 118 ASN B C 1
ATOM 3006 O O . ASN B 1 118 ? 6.168 2.449 13.203 1 94.06 118 ASN B O 1
ATOM 3010 N N . ALA B 1 119 ? 5.859 0.502 14.344 1 94.06 119 ALA B N 1
ATOM 3011 C CA . ALA B 1 119 ? 6.926 -0.231 13.664 1 94.06 119 ALA B CA 1
ATOM 3012 C C . ALA B 1 119 ? 6.66 -0.314 12.164 1 94.06 119 ALA B C 1
ATOM 3014 O O . ALA B 1 119 ? 7.594 -0.249 11.359 1 94.06 119 ALA B O 1
ATOM 3015 N N . HIS B 1 120 ? 5.438 -0.488 11.789 1 96.5 120 HIS B N 1
ATOM 3016 C CA . HIS B 1 120 ? 5.09 -0.579 10.375 1 96.5 120 HIS B CA 1
ATOM 3017 C C . HIS B 1 120 ? 5.398 0.725 9.641 1 96.5 120 HIS B C 1
ATOM 3019 O O . HIS B 1 120 ? 6.039 0.716 8.586 1 96.5 120 HIS B O 1
ATOM 3025 N N . THR B 1 121 ? 4.906 1.808 10.188 1 97.88 121 THR B N 1
ATOM 3026 C CA . THR B 1 121 ? 5.16 3.105 9.57 1 97.88 121 THR B CA 1
ATOM 3027 C C . THR B 1 121 ? 6.656 3.389 9.5 1 97.88 121 THR B C 1
ATOM 3029 O O . THR B 1 121 ? 7.141 3.963 8.523 1 97.88 121 THR B O 1
ATOM 3032 N N .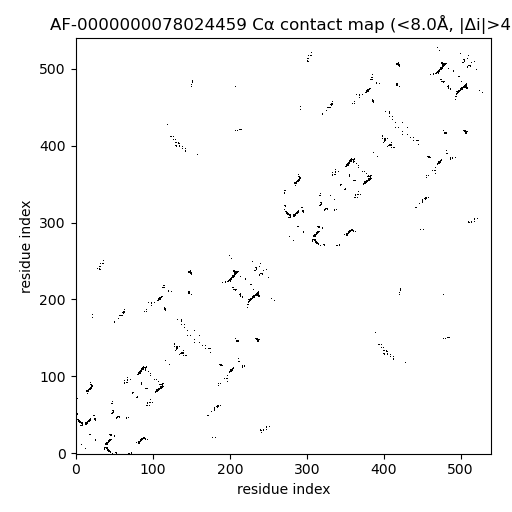 ARG B 1 122 ? 7.375 3.002 10.547 1 97.19 122 ARG B N 1
ATOM 3033 C CA . ARG B 1 122 ? 8.828 3.135 10.547 1 97.19 122 ARG B CA 1
ATOM 3034 C C . ARG B 1 122 ? 9.445 2.396 9.359 1 97.19 122 ARG B C 1
ATOM 3036 O O . ARG B 1 122 ? 10.383 2.895 8.734 1 97.19 122 ARG B O 1
ATOM 3043 N N . ARG B 1 123 ? 8.984 1.238 9.094 1 96.88 123 ARG B N 1
ATOM 3044 C CA . ARG B 1 123 ? 9.453 0.466 7.953 1 96.88 123 ARG B CA 1
ATOM 3045 C C . ARG B 1 123 ? 9.188 1.204 6.645 1 96.88 123 ARG B C 1
ATOM 3047 O O . ARG B 1 123 ? 10.047 1.25 5.766 1 96.88 123 ARG B O 1
ATOM 3054 N N . CYS B 1 124 ? 7.98 1.736 6.48 1 98.44 124 CYS B N 1
ATOM 3055 C CA . CYS B 1 124 ? 7.641 2.514 5.293 1 98.44 124 CYS B CA 1
ATOM 3056 C C . CYS B 1 124 ? 8.617 3.672 5.105 1 98.44 124 CYS B C 1
ATOM 3058 O O . CYS B 1 124 ? 9.133 3.883 4.004 1 98.44 124 CYS B O 1
ATOM 3060 N N . PHE B 1 125 ? 8.883 4.41 6.195 1 98.56 125 PHE B N 1
ATOM 3061 C CA . PHE B 1 125 ? 9.797 5.543 6.117 1 98.56 125 PHE B CA 1
ATOM 3062 C C . PHE B 1 125 ? 11.211 5.078 5.781 1 98.56 125 PHE B C 1
ATOM 3064 O O . PHE B 1 125 ? 11.922 5.738 5.02 1 98.56 125 PHE B O 1
ATOM 3071 N N . ALA B 1 126 ? 11.633 3.996 6.332 1 98.06 126 ALA B N 1
ATOM 3072 C CA . ALA B 1 126 ? 12.961 3.479 6.043 1 98.06 126 ALA B CA 1
ATOM 3073 C C . ALA B 1 126 ? 13.125 3.188 4.555 1 98.06 126 ALA B C 1
ATOM 3075 O O . ALA B 1 126 ? 14.164 3.498 3.965 1 98.06 126 ALA B O 1
ATOM 3076 N N . VAL B 1 127 ? 12.133 2.59 3.955 1 98.5 127 VAL B N 1
ATOM 3077 C CA . VAL B 1 127 ? 12.156 2.295 2.525 1 98.5 127 VAL B CA 1
ATOM 3078 C C . VAL B 1 127 ? 12.242 3.596 1.73 1 98.5 127 VAL B C 1
ATOM 3080 O O . VAL B 1 127 ? 13.031 3.705 0.789 1 98.5 127 VAL B O 1
ATOM 3083 N N . ARG B 1 128 ? 11.43 4.559 2.086 1 98.69 128 ARG B N 1
ATOM 3084 C CA . ARG B 1 128 ? 11.414 5.844 1.393 1 98.69 128 ARG B CA 1
ATOM 3085 C C . ARG B 1 128 ? 12.742 6.574 1.565 1 98.69 128 ARG B C 1
ATOM 3087 O O . ARG B 1 128 ? 13.25 7.176 0.618 1 98.69 128 ARG B O 1
ATOM 3094 N N . GLU B 1 129 ? 13.281 6.508 2.779 1 98.62 129 GLU B N 1
ATOM 3095 C CA . GLU B 1 129 ? 14.578 7.113 3.041 1 98.62 129 GLU B CA 1
ATOM 3096 C C . GLU B 1 129 ? 15.68 6.441 2.221 1 98.62 129 GLU B C 1
ATOM 3098 O O . GLU B 1 129 ? 16.594 7.109 1.738 1 98.62 129 GLU B O 1
ATOM 3103 N N . THR B 1 130 ? 15.641 5.129 2.102 1 98.75 130 THR B N 1
ATOM 3104 C CA . THR B 1 130 ? 16.594 4.387 1.283 1 98.75 130 THR B CA 1
ATOM 3105 C C . THR B 1 130 ? 16.531 4.848 -0.171 1 98.75 130 THR B C 1
ATOM 3107 O O . THR B 1 130 ? 17.578 5.102 -0.792 1 98.75 130 THR B O 1
ATOM 3110 N N . LEU B 1 131 ? 15.344 5 -0.725 1 98.75 131 LEU B N 1
ATOM 3111 C CA . LEU B 1 131 ? 15.172 5.484 -2.09 1 98.75 131 LEU B CA 1
ATOM 3112 C C . LEU B 1 131 ? 15.773 6.875 -2.252 1 98.75 131 LEU B C 1
ATOM 3114 O O . LEU B 1 131 ? 16.484 7.141 -3.227 1 98.75 131 LEU B O 1
ATOM 3118 N N . LEU B 1 132 ? 15.492 7.723 -1.265 1 98.62 132 LEU B N 1
ATOM 3119 C CA . LEU B 1 132 ? 16.016 9.086 -1.331 1 98.62 132 LEU B CA 1
ATOM 3120 C C . LEU B 1 132 ? 17.531 9.094 -1.302 1 98.62 132 LEU B C 1
ATOM 3122 O O . LEU B 1 132 ? 18.172 9.75 -2.125 1 98.62 132 LEU B O 1
ATOM 3126 N N . ARG B 1 133 ? 18.062 8.359 -0.383 1 98.38 133 ARG B N 1
ATOM 3127 C CA . ARG B 1 133 ? 19.5 8.344 -0.14 1 98.38 133 ARG B CA 1
ATOM 3128 C C . ARG B 1 133 ? 20.25 7.715 -1.312 1 98.38 133 ARG B C 1
ATOM 3130 O O . ARG B 1 133 ? 21.25 8.266 -1.782 1 98.38 133 ARG B O 1
ATOM 3137 N N . ASP B 1 134 ? 19.766 6.637 -1.798 1 98.56 134 ASP B N 1
ATOM 3138 C CA . ASP B 1 134 ? 20.547 5.828 -2.729 1 98.56 134 ASP B CA 1
ATOM 3139 C C . ASP B 1 134 ? 20.188 6.148 -4.176 1 98.56 134 ASP B C 1
ATOM 3141 O O . ASP B 1 134 ? 20.984 5.922 -5.09 1 98.56 134 ASP B O 1
ATOM 3145 N N . SER B 1 135 ? 18.938 6.695 -4.449 1 98.5 135 SER B N 1
ATOM 3146 C CA . SER B 1 135 ? 18.5 6.836 -5.832 1 98.5 135 SER B CA 1
ATOM 3147 C C . SER B 1 135 ? 18.062 8.266 -6.129 1 98.5 135 SER B C 1
ATOM 3149 O O . SER B 1 135 ? 17.75 8.602 -7.273 1 98.5 135 SER B O 1
ATOM 3151 N N . GLY B 1 136 ? 17.953 9.102 -5.137 1 98 136 GLY B N 1
ATOM 3152 C CA . GLY B 1 136 ? 17.703 10.523 -5.332 1 98 136 GLY B CA 1
ATOM 3153 C C . GLY B 1 136 ? 16.234 10.883 -5.242 1 98 136 GLY B C 1
ATOM 3154 O O . GLY B 1 136 ? 15.391 10.008 -5.035 1 98 136 GLY B O 1
ATOM 3155 N N . PRO B 1 137 ? 15.953 12.188 -5.359 1 97.81 137 PRO B N 1
ATOM 3156 C CA . PRO B 1 137 ? 14.594 12.711 -5.168 1 97.81 137 PRO B CA 1
ATOM 3157 C C . PRO B 1 137 ? 13.594 12.133 -6.168 1 97.81 137 PRO B C 1
ATOM 3159 O O . PRO B 1 137 ? 12.438 11.883 -5.812 1 97.81 137 PRO B O 1
ATOM 3162 N N . ALA B 1 138 ? 14.031 11.953 -7.375 1 97.5 138 ALA B N 1
ATOM 3163 C CA . ALA B 1 138 ? 13.109 11.453 -8.391 1 97.5 138 ALA B CA 1
ATOM 3164 C C . ALA B 1 138 ? 12.562 10.078 -8.016 1 97.5 138 ALA B C 1
ATOM 3166 O O . ALA B 1 138 ? 11.367 9.812 -8.164 1 97.5 138 ALA B O 1
ATOM 3167 N N . ALA B 1 139 ? 13.438 9.164 -7.527 1 98.12 139 ALA B N 1
ATOM 3168 C CA . ALA B 1 139 ? 13.016 7.836 -7.098 1 98.12 139 ALA B CA 1
ATOM 3169 C C . ALA B 1 139 ? 12.102 7.914 -5.879 1 98.12 139 ALA B C 1
ATOM 3171 O O . ALA B 1 139 ? 11.109 7.188 -5.789 1 98.12 139 ALA B O 1
ATOM 3172 N N . TYR B 1 140 ? 12.469 8.797 -4.938 1 98.5 140 TYR B N 1
ATOM 3173 C CA . TYR B 1 140 ? 11.656 9.055 -3.756 1 98.5 140 TYR B CA 1
ATOM 3174 C C . TYR B 1 140 ? 10.25 9.492 -4.148 1 98.5 140 TYR B C 1
ATOM 3176 O O . TYR B 1 140 ? 9.258 8.969 -3.625 1 98.5 140 TYR B O 1
ATOM 3184 N N . LEU B 1 141 ? 10.164 10.375 -5.117 1 97.75 141 LEU B N 1
ATOM 3185 C CA . LEU B 1 141 ? 8.891 10.977 -5.516 1 97.75 141 LEU B CA 1
ATOM 3186 C C . LEU B 1 141 ? 8.094 10.016 -6.395 1 97.75 141 LEU B C 1
ATOM 3188 O O . LEU B 1 141 ? 6.859 10.023 -6.371 1 97.75 141 LEU B O 1
ATOM 3192 N N . GLN B 1 142 ? 8.789 9.172 -7.16 1 97 142 GLN B N 1
ATOM 3193 C CA . GLN B 1 142 ? 8.109 8.156 -7.949 1 97 142 GLN B CA 1
ATOM 3194 C C . GLN B 1 142 ? 7.383 7.156 -7.051 1 97 142 GLN B C 1
ATOM 3196 O O . GLN B 1 142 ? 6.305 6.668 -7.402 1 97 142 GLN B O 1
ATOM 3201 N N . ALA B 1 143 ? 7.93 6.891 -5.898 1 98.19 143 ALA B N 1
ATOM 3202 C CA . ALA B 1 143 ? 7.363 5.922 -4.965 1 98.19 143 ALA B CA 1
ATOM 3203 C C . ALA B 1 143 ? 6.281 6.562 -4.098 1 98.19 143 ALA B C 1
ATOM 3205 O O . ALA B 1 143 ? 5.445 5.863 -3.52 1 98.19 143 ALA B O 1
ATOM 3206 N N . GLN B 1 144 ? 6.227 7.836 -3.971 1 97.88 144 GLN B N 1
ATOM 3207 C CA . GLN B 1 144 ? 5.426 8.562 -2.99 1 97.88 144 GLN B CA 1
ATOM 3208 C C . GLN B 1 144 ? 3.945 8.219 -3.127 1 97.88 144 GLN B C 1
ATOM 3210 O O . GLN B 1 144 ? 3.271 7.945 -2.131 1 97.88 144 GLN B O 1
ATOM 3215 N N . PRO B 1 145 ? 3.369 8.18 -4.367 1 98 145 PRO B N 1
ATOM 3216 C CA . PRO B 1 145 ? 1.932 7.918 -4.465 1 98 145 PRO B CA 1
ATOM 3217 C C . PRO B 1 145 ? 1.543 6.543 -3.93 1 98 145 PRO B C 1
ATOM 3219 O O . PRO B 1 145 ? 0.414 6.352 -3.469 1 98 145 PRO B O 1
ATOM 3222 N N . LEU B 1 146 ? 2.498 5.582 -3.936 1 98.19 146 LEU B N 1
ATOM 3223 C CA . LEU B 1 146 ? 2.219 4.234 -3.445 1 98.19 146 LEU B CA 1
ATOM 3224 C C . LEU B 1 146 ? 1.884 4.258 -1.959 1 98.19 146 LEU B C 1
ATOM 3226 O O . LEU B 1 146 ? 1.181 3.371 -1.464 1 98.19 146 LEU B O 1
ATOM 3230 N N . PHE B 1 147 ? 2.346 5.27 -1.258 1 98.5 147 PHE B N 1
ATOM 3231 C CA . PHE B 1 147 ? 2.125 5.383 0.179 1 98.5 147 PHE B CA 1
ATOM 3232 C C . PHE B 1 147 ? 0.925 6.273 0.474 1 98.5 147 PHE B C 1
ATOM 3234 O O . PHE B 1 147 ? 0.518 6.414 1.629 1 98.5 147 PHE B O 1
ATOM 3241 N N . LEU B 1 148 ? 0.302 6.91 -0.563 1 98.38 148 LEU B N 1
ATOM 3242 C CA . LEU B 1 148 ? -0.745 7.906 -0.357 1 98.38 148 LEU B CA 1
ATOM 3243 C C . LEU B 1 148 ? -2.098 7.375 -0.816 1 98.38 148 LEU B C 1
ATOM 3245 O O . LEU B 1 148 ? -3.117 7.613 -0.163 1 98.38 148 LEU B O 1
ATOM 3249 N N . TYR B 1 149 ? -2.098 6.621 -1.956 1 98.38 149 TYR B N 1
ATOM 3250 C CA . TYR B 1 149 ? -3.355 6.387 -2.654 1 98.38 149 TYR B CA 1
ATOM 3251 C C . TYR B 1 149 ? -3.615 4.895 -2.828 1 98.38 149 TYR B C 1
ATOM 3253 O O . TYR B 1 149 ? -2.676 4.109 -2.967 1 98.38 149 TYR B O 1
ATOM 3261 N N . PRO B 1 150 ? -4.93 4.512 -2.877 1 97.69 150 PRO B N 1
ATOM 3262 C CA . PRO B 1 150 ? -5.254 3.133 -3.254 1 97.69 150 PRO B CA 1
ATOM 3263 C C . PRO B 1 150 ? -4.867 2.811 -4.695 1 97.69 150 PRO B C 1
ATOM 3265 O O . PRO B 1 150 ? -4.934 3.68 -5.566 1 97.69 150 PRO B O 1
ATOM 3268 N N . ALA B 1 151 ? -4.582 1.576 -4.898 1 97.44 151 ALA B N 1
ATOM 3269 C CA . ALA B 1 151 ? -4.094 1.119 -6.195 1 97.44 151 ALA B CA 1
ATOM 3270 C C . ALA B 1 151 ? -5.113 1.4 -7.297 1 97.44 151 ALA B C 1
ATOM 3272 O O . ALA B 1 151 ? -4.754 1.852 -8.383 1 97.44 151 ALA B O 1
ATOM 3273 N N . GLU B 1 152 ? -6.336 1.069 -7.062 1 95 152 GLU B N 1
ATOM 3274 C CA . GLU B 1 152 ? -7.348 1.255 -8.102 1 95 152 GLU B CA 1
ATOM 3275 C C . GLU B 1 152 ? -7.512 2.73 -8.453 1 95 152 GLU B C 1
ATOM 3277 O O . GLU B 1 152 ? -7.789 3.072 -9.602 1 95 152 GLU B O 1
ATOM 3282 N N . TRP B 1 153 ? -7.414 3.605 -7.418 1 97.12 153 TRP B N 1
ATOM 3283 C CA . TRP B 1 153 ? -7.457 5.043 -7.66 1 97.12 153 TRP B CA 1
ATOM 3284 C C . TRP B 1 153 ? -6.297 5.48 -8.547 1 97.12 153 TRP B C 1
ATOM 3286 O O . TRP B 1 153 ? -6.488 6.242 -9.5 1 97.12 153 TRP B O 1
ATOM 3296 N N . MET B 1 154 ? -5.148 4.996 -8.25 1 97.19 154 MET B N 1
ATOM 3297 C CA . MET B 1 154 ? -3.963 5.332 -9.031 1 97.19 154 MET B CA 1
ATOM 3298 C C . MET B 1 154 ? -4.109 4.848 -10.477 1 97.19 154 MET B C 1
ATOM 3300 O O . MET B 1 154 ? -3.746 5.559 -11.414 1 97.19 154 MET B O 1
ATOM 3304 N N . ALA B 1 155 ? -4.641 3.689 -10.609 1 94.19 155 ALA B N 1
ATOM 3305 C CA . ALA B 1 155 ? -4.773 3.086 -11.938 1 94.19 155 ALA B CA 1
ATOM 3306 C C . ALA B 1 155 ? -5.645 3.945 -12.844 1 94.19 155 ALA B C 1
ATOM 3308 O O . ALA B 1 155 ? -5.418 4.004 -14.055 1 94.19 155 ALA B O 1
ATOM 3309 N N . VAL B 1 156 ? -6.621 4.648 -12.297 1 94.12 156 VAL B N 1
ATOM 3310 C CA . VAL B 1 156 ? -7.551 5.383 -13.156 1 94.12 156 VAL B CA 1
ATOM 3311 C C . VAL B 1 156 ? -7.191 6.867 -13.156 1 94.12 156 VAL B C 1
ATOM 3313 O O . VAL B 1 156 ? -7.863 7.672 -13.797 1 94.12 156 VAL B O 1
ATOM 3316 N N . ASN B 1 157 ? -6.133 7.266 -12.406 1 96.62 157 ASN B N 1
ATOM 3317 C CA . ASN B 1 157 ? -5.75 8.672 -12.328 1 96.62 157 ASN B CA 1
ATOM 3318 C C . ASN B 1 157 ? -4.301 8.883 -12.75 1 96.62 157 ASN B C 1
ATOM 3320 O O . ASN B 1 157 ? -3.607 9.742 -12.195 1 96.62 157 ASN B O 1
ATOM 3324 N N . GLN B 1 158 ? -3.879 8.109 -13.742 1 92.81 158 GLN B N 1
ATOM 3325 C CA . GLN B 1 158 ? -2.482 8.117 -14.172 1 92.81 158 GLN B CA 1
ATOM 3326 C C . GLN B 1 158 ? -2.051 9.5 -14.633 1 92.81 158 GLN B C 1
ATOM 3328 O O . GLN B 1 158 ? -0.985 9.984 -14.25 1 92.81 158 GLN B O 1
ATOM 3333 N N . PRO B 1 159 ? -2.836 10.227 -15.438 1 94.19 159 PRO B N 1
ATOM 3334 C CA . PRO B 1 159 ? -2.41 11.555 -15.867 1 94.19 159 PRO B CA 1
ATOM 3335 C C . PRO B 1 159 ? -2.236 12.531 -14.703 1 94.19 159 PRO B C 1
ATOM 3337 O O . PRO B 1 159 ? -1.302 13.336 -14.703 1 94.19 159 PRO B O 1
ATOM 3340 N N . ARG B 1 160 ? -3.131 12.445 -13.75 1 94.62 160 ARG B N 1
ATOM 3341 C CA . ARG B 1 160 ? -3.021 13.281 -12.555 1 94.62 160 ARG B CA 1
ATOM 3342 C C . ARG B 1 160 ? -1.745 12.969 -11.789 1 94.62 160 ARG B C 1
ATOM 3344 O O . ARG B 1 160 ? -1.049 13.875 -11.328 1 94.62 160 ARG B O 1
ATOM 3351 N N . LEU B 1 161 ? -1.458 11.719 -11.664 1 95.38 161 LEU B N 1
ATOM 3352 C CA . LEU B 1 161 ? -0.271 11.281 -10.93 1 95.38 161 LEU B CA 1
ATOM 3353 C C . LEU B 1 161 ? 0.999 11.766 -11.625 1 95.38 161 LEU B C 1
ATOM 3355 O O . LEU B 1 161 ? 1.949 12.188 -10.961 1 95.38 161 LEU B O 1
ATOM 3359 N N . GLU B 1 162 ? 0.979 11.695 -12.898 1 93.56 162 GLU B N 1
ATOM 3360 C CA . GLU B 1 162 ? 2.135 12.164 -13.664 1 93.56 162 GLU B CA 1
ATOM 3361 C C . GLU B 1 162 ? 2.336 13.664 -13.5 1 93.56 162 GLU B C 1
ATOM 3363 O O . GLU B 1 162 ? 3.465 14.133 -13.336 1 93.56 162 GLU B O 1
ATOM 3368 N N . ALA B 1 163 ? 1.274 14.398 -13.508 1 94.19 163 ALA B N 1
ATOM 3369 C CA . ALA B 1 163 ? 1.343 15.844 -13.305 1 94.19 163 ALA B CA 1
ATOM 3370 C C . ALA B 1 163 ? 1.828 16.172 -11.898 1 94.19 163 ALA B C 1
ATOM 3372 O O . ALA B 1 163 ? 2.674 17.062 -11.719 1 94.19 163 ALA B O 1
ATOM 3373 N N . GLU B 1 164 ? 1.315 15.492 -10.945 1 93.38 164 GLU B N 1
ATOM 3374 C CA . GLU B 1 164 ? 1.727 15.695 -9.562 1 93.38 164 GLU B CA 1
ATOM 3375 C C . GLU B 1 164 ? 3.209 15.383 -9.375 1 93.38 164 GLU B C 1
ATOM 3377 O O . GLU B 1 164 ? 3.922 16.125 -8.695 1 93.38 164 GLU B O 1
ATOM 3382 N N . GLU B 1 165 ? 3.582 14.289 -9.938 1 93.56 165 GLU B N 1
ATOM 3383 C CA . GLU B 1 165 ? 4.984 13.898 -9.836 1 93.56 165 GLU B CA 1
ATOM 3384 C C . GLU B 1 165 ? 5.898 14.953 -10.461 1 93.56 165 GLU B C 1
ATOM 3386 O O . GLU B 1 165 ? 6.945 15.281 -9.906 1 93.56 165 GLU B O 1
ATOM 3391 N N . ALA B 1 166 ? 5.504 15.469 -11.609 1 94 166 ALA B N 1
ATOM 3392 C CA . ALA B 1 166 ? 6.277 16.516 -12.258 1 94 166 ALA B CA 1
ATOM 3393 C C . ALA B 1 166 ? 6.363 17.766 -11.383 1 94 166 ALA B C 1
ATOM 3395 O O . ALA B 1 166 ? 7.434 18.359 -11.234 1 94 166 ALA B O 1
ATOM 3396 N N . MET B 1 167 ? 5.309 18.141 -10.781 1 92.25 167 MET B N 1
ATOM 3397 C CA . MET B 1 167 ? 5.258 19.312 -9.906 1 92.25 167 MET B CA 1
ATOM 3398 C C . MET B 1 167 ? 6.113 19.094 -8.664 1 92.25 167 MET B C 1
ATOM 3400 O O . MET B 1 167 ? 6.84 19.984 -8.234 1 92.25 167 MET B O 1
ATOM 3404 N N . HIS B 1 168 ? 5.996 17.906 -8.094 1 94 168 HIS B N 1
ATOM 3405 C CA . HIS B 1 168 ? 6.77 17.578 -6.902 1 94 168 HIS B CA 1
ATOM 3406 C C . HIS B 1 168 ? 8.266 17.594 -7.195 1 94 168 HIS B C 1
ATOM 3408 O O . HIS B 1 168 ? 9.062 18.016 -6.355 1 94 168 HIS B O 1
ATOM 3414 N N . ASN B 1 169 ? 8.578 17.062 -8.359 1 94.69 169 ASN B N 1
ATOM 3415 C CA . ASN B 1 169 ? 9.977 17.094 -8.75 1 94.69 169 ASN B CA 1
ATOM 3416 C C . ASN B 1 169 ? 10.484 18.531 -8.898 1 94.69 169 ASN B C 1
ATOM 3418 O O . ASN B 1 169 ? 11.57 18.859 -8.422 1 94.69 169 ASN B O 1
ATOM 3422 N N . ALA B 1 170 ? 9.664 19.344 -9.492 1 93.81 170 ALA B N 1
ATOM 3423 C CA . ALA B 1 170 ? 10.047 20.719 -9.758 1 93.81 170 ALA B CA 1
ATOM 3424 C C . ALA B 1 170 ? 10.156 21.516 -8.461 1 93.81 170 ALA B C 1
ATOM 3426 O O . ALA B 1 170 ? 10.953 22.453 -8.367 1 93.81 170 ALA B O 1
ATOM 3427 N N . HIS B 1 171 ? 9.422 21.141 -7.43 1 93.44 171 HIS B N 1
ATOM 3428 C CA . HIS B 1 171 ? 9.328 21.938 -6.215 1 93.44 171 HIS B CA 1
ATOM 3429 C C . HIS B 1 171 ? 9.758 21.141 -4.992 1 93.44 171 HIS B C 1
ATOM 3431 O O . HIS B 1 171 ? 9.305 21.406 -3.877 1 93.44 171 HIS B O 1
ATOM 3437 N N . PHE B 1 172 ? 10.547 20.156 -5.246 1 96.94 172 PHE B N 1
ATOM 3438 C CA . PHE B 1 172 ? 11.023 19.328 -4.152 1 96.94 172 PHE B CA 1
ATOM 3439 C C . PHE B 1 172 ? 11.68 20.172 -3.064 1 96.94 172 PHE B C 1
ATOM 3441 O O . PHE B 1 172 ? 12.438 21.094 -3.361 1 96.94 172 PHE B O 1
ATOM 3448 N N . GLN B 1 173 ? 11.391 19.906 -1.809 1 97.31 173 GLN B N 1
ATOM 3449 C CA . GLN B 1 173 ? 11.812 20.719 -0.67 1 97.31 173 GLN B CA 1
ATOM 3450 C C . GLN B 1 173 ? 13.305 20.531 -0.389 1 97.31 173 GLN B C 1
ATOM 3452 O O . GLN B 1 173 ? 13.891 21.312 0.375 1 97.31 173 GLN B O 1
ATOM 3457 N N . GLY B 1 174 ? 13.953 19.578 -1.044 1 97.56 174 GLY B N 1
ATOM 3458 C CA . GLY B 1 174 ? 15.344 19.234 -0.797 1 97.56 174 GLY B CA 1
ATOM 3459 C C . GLY B 1 174 ? 15.508 18.094 0.19 1 97.56 174 GLY B C 1
ATOM 3460 O O . GLY B 1 174 ? 14.734 17.969 1.146 1 97.56 174 GLY B O 1
ATOM 3461 N N . ALA B 1 175 ? 16.547 17.281 -0.012 1 97.75 175 ALA B N 1
ATOM 3462 C CA . ALA B 1 175 ? 16.766 16.094 0.808 1 97.75 175 ALA B CA 1
ATOM 3463 C C . ALA B 1 175 ? 17.016 16.469 2.266 1 97.75 175 ALA B C 1
ATOM 3465 O O . ALA B 1 175 ? 16.547 15.781 3.178 1 97.75 175 ALA B O 1
ATOM 3466 N N . GLU B 1 176 ? 17.75 17.516 2.477 1 97.75 176 GLU B N 1
ATOM 3467 C CA . GLU B 1 176 ? 18.078 17.922 3.838 1 97.75 176 GLU B CA 1
ATOM 3468 C C . GLU B 1 176 ? 16.828 18.344 4.602 1 97.75 176 GLU B C 1
ATOM 3470 O O . GLU B 1 176 ? 16.578 17.875 5.711 1 97.75 176 GLU B O 1
ATOM 3475 N N . ASN B 1 177 ? 16.031 19.25 4.02 1 98.5 177 ASN B N 1
ATOM 3476 C CA . ASN B 1 177 ? 14.797 19.703 4.66 1 98.5 177 ASN B CA 1
ATOM 3477 C C . ASN B 1 177 ? 13.828 18.547 4.895 1 98.5 177 ASN B C 1
ATOM 3479 O O . ASN B 1 177 ? 13.242 18.422 5.973 1 98.5 177 ASN B O 1
ATOM 3483 N N . LEU B 1 178 ? 13.727 17.703 3.887 1 98.31 178 LEU B N 1
ATOM 3484 C CA . LEU B 1 178 ? 12.859 16.531 4.023 1 98.31 178 LEU B CA 1
ATOM 3485 C C . LEU B 1 178 ? 13.297 15.664 5.191 1 98.31 178 LEU B C 1
ATOM 3487 O O . LEU B 1 178 ? 12.477 15.234 6 1 98.31 178 LEU B O 1
ATOM 3491 N N . THR B 1 179 ? 14.562 15.406 5.27 1 98 179 THR B N 1
ATOM 3492 C CA . THR B 1 179 ? 15.094 14.547 6.324 1 98 179 THR B CA 1
ATOM 3493 C C . THR B 1 179 ? 14.859 15.172 7.695 1 98 179 THR B C 1
ATOM 3495 O O . THR B 1 179 ? 14.5 14.477 8.648 1 98 179 THR B O 1
ATOM 3498 N N . ARG B 1 180 ? 15.039 16.438 7.828 1 98.44 180 ARG B N 1
ATOM 3499 C CA . ARG B 1 180 ? 14.844 17.125 9.102 1 98.44 180 ARG B CA 1
ATOM 3500 C C . ARG B 1 180 ? 13.375 17.094 9.523 1 98.44 180 ARG B C 1
ATOM 3502 O O . ARG B 1 180 ? 13.062 16.844 10.688 1 98.44 180 ARG B O 1
ATOM 3509 N N . ARG B 1 181 ? 12.453 17.359 8.609 1 98.62 181 ARG B N 1
ATOM 3510 C CA . ARG B 1 181 ? 11.023 17.297 8.891 1 98.62 181 ARG B CA 1
ATOM 3511 C C . ARG B 1 181 ? 10.594 15.867 9.211 1 98.62 181 ARG B C 1
ATOM 3513 O O . ARG B 1 181 ? 9.781 15.648 10.117 1 98.62 181 ARG B O 1
ATOM 3520 N N . LEU B 1 182 ? 11.164 14.891 8.469 1 98.44 182 LEU B N 1
ATOM 3521 C CA . LEU B 1 182 ? 10.883 13.484 8.727 1 98.44 182 LEU B CA 1
ATOM 3522 C C . LEU B 1 182 ? 11.375 13.078 10.109 1 98.44 182 LEU B C 1
ATOM 3524 O O . LEU B 1 182 ? 10.695 12.344 10.828 1 98.44 182 LEU B O 1
ATOM 3528 N N . ASN B 1 183 ? 12.562 13.531 10.5 1 98.19 183 ASN B N 1
ATOM 3529 C CA . ASN B 1 183 ? 13.094 13.227 11.82 1 98.19 183 ASN B CA 1
ATOM 3530 C C . ASN B 1 183 ? 12.219 13.805 12.93 1 98.19 183 ASN B C 1
ATOM 3532 O O . ASN B 1 183 ? 12 13.164 13.953 1 98.19 183 ASN B O 1
ATOM 3536 N N . ALA B 1 184 ? 11.75 15.039 12.727 1 98.38 184 ALA B N 1
ATOM 3537 C CA . ALA B 1 184 ? 10.828 15.648 13.688 1 98.38 184 ALA B CA 1
ATOM 3538 C C . ALA B 1 184 ? 9.57 14.797 13.852 1 98.38 184 ALA B C 1
ATOM 3540 O O . ALA B 1 184 ? 9.117 14.555 14.969 1 98.38 184 ALA B O 1
ATOM 3541 N N . LEU B 1 185 ? 9.047 14.375 12.719 1 97.75 185 LEU B N 1
ATOM 3542 C CA . LEU B 1 185 ? 7.863 13.523 12.672 1 97.75 185 LEU B CA 1
ATOM 3543 C C . LEU B 1 185 ? 8.117 12.203 13.391 1 97.75 185 LEU B C 1
ATOM 3545 O O . LEU B 1 185 ? 7.289 11.758 14.188 1 97.75 185 LEU B O 1
ATOM 3549 N N . LYS B 1 186 ? 9.227 11.547 13.141 1 97.88 186 LYS B N 1
ATOM 3550 C CA . LYS B 1 186 ? 9.562 10.234 13.703 1 97.88 186 LYS B CA 1
ATOM 3551 C C . LYS B 1 186 ? 9.773 10.32 15.211 1 97.88 186 LYS B C 1
ATOM 3553 O O . LYS B 1 186 ? 9.562 9.344 15.93 1 97.88 186 LYS B O 1
ATOM 3558 N N . ALA B 1 187 ? 10.148 11.484 15.727 1 97.31 187 ALA B N 1
ATOM 3559 C CA . ALA B 1 187 ? 10.461 11.672 17.141 1 97.31 187 ALA B CA 1
ATOM 3560 C C . ALA B 1 187 ? 9.195 11.953 17.953 1 97.31 187 ALA B C 1
ATOM 3562 O O . ALA B 1 187 ? 9.234 11.977 19.172 1 97.31 187 ALA B O 1
ATOM 3563 N N . ALA B 1 188 ? 8.086 12.156 17.266 1 96.94 188 ALA B N 1
ATOM 3564 C CA . ALA B 1 188 ? 6.832 12.469 17.938 1 96.94 188 ALA B CA 1
ATOM 3565 C C . ALA B 1 188 ? 6.461 11.375 18.938 1 96.94 188 ALA B C 1
ATOM 3567 O O . ALA B 1 188 ? 6.512 10.188 18.609 1 96.94 188 ALA B O 1
ATOM 3568 N N . ASP B 1 189 ? 6.145 11.734 20.156 1 97.94 189 ASP B N 1
ATOM 3569 C CA . ASP B 1 189 ? 5.645 10.867 21.219 1 97.94 189 ASP B CA 1
ATOM 3570 C C . ASP B 1 189 ? 4.668 11.609 22.125 1 97.94 189 ASP B C 1
ATOM 3572 O O . ASP B 1 189 ? 5.074 12.453 22.922 1 97.94 189 ASP B O 1
ATOM 3576 N N . PHE B 1 190 ? 3.385 11.258 21.984 1 98.38 190 PHE B N 1
ATOM 3577 C CA . PHE B 1 190 ? 2.355 11.969 22.734 1 98.38 190 PHE B CA 1
ATOM 3578 C C . PHE B 1 190 ? 1.791 11.086 23.844 1 98.38 190 PHE B C 1
ATOM 3580 O O . PHE B 1 190 ? 0.782 11.422 24.469 1 98.38 190 PHE B O 1
ATOM 3587 N N . HIS B 1 191 ? 2.363 9.906 24.141 1 95.62 191 HIS B N 1
ATOM 3588 C CA . HIS B 1 191 ? 1.849 8.984 25.156 1 95.62 191 HIS B CA 1
ATOM 3589 C C . HIS B 1 191 ? 1.705 9.68 26.5 1 95.62 191 HIS B C 1
ATOM 3591 O O . HIS B 1 191 ? 0.716 9.469 27.219 1 95.62 191 HIS B O 1
ATOM 3597 N N . GLY B 1 192 ? 2.652 10.461 26.875 1 96.06 192 GLY B N 1
ATOM 3598 C CA . GLY B 1 192 ? 2.635 11.094 28.188 1 96.06 192 GLY B CA 1
ATOM 3599 C C . GLY B 1 192 ? 1.896 12.414 28.203 1 96.06 192 GLY B C 1
ATOM 3600 O O . GLY B 1 192 ? 1.672 12.992 29.266 1 96.06 192 GLY B O 1
ATOM 3601 N N . THR B 1 193 ? 1.431 12.914 27.031 1 98.06 193 THR B N 1
ATOM 3602 C CA . THR B 1 193 ? 0.932 14.281 27.016 1 98.06 193 THR B CA 1
ATOM 3603 C C . THR B 1 193 ? -0.464 14.344 26.406 1 98.06 193 THR B C 1
ATOM 3605 O O . THR B 1 193 ? -1.171 15.344 26.547 1 98.06 193 THR B O 1
ATOM 3608 N N . ALA B 1 194 ? -0.908 13.312 25.734 1 98.38 194 ALA B N 1
ATOM 3609 C CA . ALA B 1 194 ? -2.211 13.312 25.062 1 98.38 194 ALA B CA 1
ATOM 3610 C C . ALA B 1 194 ? -3.328 13.625 26.062 1 98.38 194 ALA B C 1
ATOM 3612 O O . ALA B 1 194 ? -4.312 14.281 25.719 1 98.38 194 ALA B O 1
ATOM 3613 N N . GLY B 1 195 ? -3.162 13.172 27.281 1 98.12 195 GLY B N 1
ATOM 3614 C CA . GLY B 1 195 ? -4.16 13.391 28.328 1 98.12 195 GLY B CA 1
ATOM 3615 C C . GLY B 1 195 ? -4.344 14.859 28.672 1 98.12 195 GLY B C 1
ATOM 3616 O O . GLY B 1 195 ? -5.34 15.234 29.281 1 98.12 195 GLY B O 1
ATOM 3617 N N . HIS B 1 196 ? -3.393 15.68 28.281 1 98.25 196 HIS B N 1
ATOM 3618 C CA . HIS B 1 196 ? -3.434 17.094 28.609 1 98.25 196 HIS B CA 1
ATOM 3619 C C . HIS B 1 196 ? -4.113 17.906 27.5 1 98.25 196 HIS B C 1
ATOM 3621 O O . HIS B 1 196 ? -4.273 19.109 27.609 1 98.25 196 HIS B O 1
ATOM 3627 N N . ILE B 1 197 ? -4.531 17.234 26.453 1 98.31 197 ILE B N 1
ATOM 3628 C CA . ILE B 1 197 ? -5.254 17.891 25.375 1 98.31 197 ILE B CA 1
ATOM 3629 C C . ILE B 1 197 ? -6.754 17.812 25.625 1 98.31 197 ILE B C 1
ATOM 3631 O O . ILE B 1 197 ? -7.371 16.75 25.469 1 98.31 197 ILE B O 1
ATOM 3635 N N . HIS B 1 198 ? -7.312 18.984 25.953 1 96.69 198 HIS B N 1
ATOM 3636 C CA . HIS B 1 198 ? -8.703 18.969 26.406 1 96.69 198 HIS B CA 1
ATOM 3637 C C . HIS B 1 198 ? -9.633 19.5 25.328 1 96.69 198 HIS B C 1
ATOM 3639 O O . HIS B 1 198 ? -10.859 19.406 25.453 1 96.69 198 HIS B O 1
ATOM 3645 N N . GLN B 1 199 ? -9.094 20.047 24.25 1 97.06 199 GLN B N 1
ATOM 3646 C CA . GLN B 1 199 ? -9.914 20.453 23.125 1 97.06 199 GLN B CA 1
ATOM 3647 C C . GLN B 1 199 ? -10.602 19.266 22.469 1 97.06 199 GLN B C 1
ATOM 3649 O O . GLN B 1 199 ? -10.062 18.156 22.484 1 97.06 199 GLN B O 1
ATOM 3654 N N . PRO B 1 200 ? -11.852 19.484 21.938 1 97.75 200 PRO B N 1
ATOM 3655 C CA . PRO B 1 200 ? -12.445 18.406 21.141 1 97.75 200 PRO B CA 1
ATOM 3656 C C . PRO B 1 200 ? -11.578 18.016 19.938 1 97.75 200 PRO B C 1
ATOM 3658 O O . PRO B 1 200 ? -11.047 18.875 19.234 1 97.75 200 PRO B O 1
ATOM 3661 N N . VAL B 1 201 ? -11.367 16.688 19.766 1 98.44 201 VAL B N 1
ATOM 3662 C CA . VAL B 1 201 ? -10.547 16.188 18.656 1 98.44 201 VAL B CA 1
ATOM 3663 C C . VAL B 1 201 ? -11.375 15.242 17.797 1 98.44 201 VAL B C 1
ATOM 3665 O O . VAL B 1 201 ? -12 14.312 18.297 1 98.44 201 VAL B O 1
ATOM 3668 N N . LEU B 1 202 ? -11.43 15.508 16.516 1 98.81 202 LEU B N 1
ATOM 3669 C CA . LEU B 1 202 ? -11.969 14.578 15.523 1 98.81 202 LEU B CA 1
ATOM 3670 C C . LEU B 1 202 ? -10.844 13.812 14.844 1 98.81 202 LEU B C 1
ATOM 3672 O O . LEU B 1 202 ? -9.922 14.414 14.289 1 98.81 202 LEU B O 1
ATOM 3676 N N . LEU B 1 203 ? -10.93 12.523 14.969 1 98.81 203 LEU B N 1
ATOM 3677 C CA . LEU B 1 203 ? -9.992 11.656 14.258 1 98.81 203 LEU B CA 1
ATOM 3678 C C . LEU B 1 203 ? -10.664 11 13.055 1 98.81 203 LEU B C 1
ATOM 3680 O O . LEU B 1 203 ? -11.75 10.43 13.18 1 98.81 203 LEU B O 1
ATOM 3684 N N . ILE B 1 204 ? -10.086 11.172 11.914 1 98.88 204 ILE B N 1
ATOM 3685 C CA . ILE B 1 204 ? -10.547 10.508 10.695 1 98.88 204 ILE B CA 1
ATOM 3686 C C . ILE B 1 204 ? -9.414 9.664 10.109 1 98.88 204 ILE B C 1
ATOM 3688 O O . ILE B 1 204 ? -8.281 10.141 9.984 1 98.88 204 ILE B O 1
ATOM 3692 N N . CYS B 1 205 ? -9.648 8.414 9.805 1 98.75 205 CYS B N 1
ATOM 3693 C CA . CYS B 1 205 ? -8.648 7.559 9.188 1 98.75 205 CYS B CA 1
ATOM 3694 C C . CYS B 1 205 ? -9.273 6.652 8.133 1 98.75 205 CYS B C 1
ATOM 3696 O O . CYS B 1 205 ? -10.5 6.629 7.98 1 98.75 205 CYS B O 1
ATOM 3698 N N . SER B 1 206 ? -8.445 6.102 7.375 1 98.31 206 SER B N 1
ATOM 3699 C CA . SER B 1 206 ? -8.914 5.168 6.355 1 98.31 206 SER B CA 1
ATOM 3700 C C . SER B 1 206 ? -8.43 3.748 6.641 1 98.31 206 SER B C 1
ATOM 3702 O O . SER B 1 206 ? -7.277 3.543 7.016 1 98.31 206 SER B O 1
ATOM 3704 N N . ARG B 1 207 ? -9.273 2.762 6.391 1 97.19 207 ARG B N 1
ATOM 3705 C CA . ARG B 1 207 ? -8.992 1.361 6.691 1 97.19 207 ARG B CA 1
ATOM 3706 C C . ARG B 1 207 ? -7.836 0.845 5.844 1 97.19 207 ARG B C 1
ATOM 3708 O O . ARG B 1 207 ? -7.07 -0.013 6.285 1 97.19 207 ARG B O 1
ATOM 3715 N N . ASP B 1 208 ? -7.707 1.363 4.664 1 97.19 208 ASP B N 1
ATOM 3716 C CA . ASP B 1 208 ? -6.746 0.812 3.713 1 97.19 208 ASP B CA 1
ATOM 3717 C C . ASP B 1 208 ? -5.5 1.689 3.621 1 97.19 208 ASP B C 1
ATOM 3719 O O . ASP B 1 208 ? -4.793 1.671 2.609 1 97.19 208 ASP B O 1
ATOM 3723 N N . ASP B 1 209 ? -5.227 2.521 4.652 1 98.44 209 ASP B N 1
ATOM 3724 C CA . ASP B 1 209 ? -4.012 3.33 4.719 1 98.44 209 ASP B CA 1
ATOM 3725 C C . ASP B 1 209 ? -2.771 2.449 4.848 1 98.44 209 ASP B C 1
ATOM 3727 O O . ASP B 1 209 ? -2.574 1.794 5.875 1 98.44 209 ASP B O 1
ATOM 3731 N N . LEU B 1 210 ? -1.901 2.486 3.84 1 98.25 210 LEU B N 1
ATOM 3732 C CA . LEU B 1 210 ? -0.687 1.679 3.859 1 98.25 210 LEU B CA 1
ATOM 3733 C C . LEU B 1 210 ? 0.349 2.277 4.805 1 98.25 210 LEU B C 1
ATOM 3735 O O . LEU B 1 210 ? 1.069 1.546 5.488 1 98.25 210 LEU B O 1
ATOM 3739 N N . LEU B 1 211 ? 0.429 3.502 4.836 1 98.62 211 LEU B N 1
ATOM 3740 C CA . LEU B 1 211 ? 1.512 4.195 5.523 1 98.62 211 LEU B CA 1
ATOM 3741 C C . LEU B 1 211 ? 1.282 4.199 7.031 1 98.62 211 LEU B C 1
ATOM 3743 O O . LEU B 1 211 ? 2.205 3.934 7.805 1 98.62 211 LEU B O 1
ATOM 3747 N N . VAL B 1 212 ? 0.091 4.547 7.398 1 98.5 212 VAL B N 1
ATOM 3748 C CA . VAL B 1 212 ? -0.293 4.598 8.805 1 98.5 212 VAL B CA 1
ATOM 3749 C C . VAL B 1 212 ? -1.498 3.689 9.047 1 98.5 212 VAL B C 1
ATOM 3751 O O . VAL B 1 212 ? -2.633 4.062 8.734 1 98.5 212 VAL B O 1
ATOM 3754 N N . PRO B 1 213 ? -1.269 2.555 9.664 1 97.81 213 PRO B N 1
ATOM 3755 C CA . PRO B 1 213 ? -2.412 1.681 9.938 1 97.81 213 PRO B CA 1
ATOM 3756 C C . PRO B 1 213 ? -3.523 2.389 10.711 1 97.81 213 PRO B C 1
ATOM 3758 O O . PRO B 1 213 ? -3.244 3.162 11.633 1 97.81 213 PRO B O 1
ATOM 3761 N N . TRP B 1 214 ? -4.781 2.066 10.312 1 97.38 214 TRP B N 1
ATOM 3762 C CA . TRP B 1 214 ? -5.934 2.77 10.867 1 97.38 214 TRP B CA 1
ATOM 3763 C C . TRP B 1 214 ? -6.004 2.592 12.383 1 97.38 214 TRP B C 1
ATOM 3765 O O . TRP B 1 214 ? -6.527 3.455 13.086 1 97.38 214 TRP B O 1
ATOM 3775 N N . ASN B 1 215 ? -5.469 1.542 12.898 1 96.81 215 ASN B N 1
ATOM 3776 C CA . ASN B 1 215 ? -5.52 1.29 14.336 1 96.81 215 ASN B CA 1
ATOM 3777 C C . ASN B 1 215 ? -4.699 2.314 15.117 1 96.81 215 ASN B C 1
ATOM 3779 O O . ASN B 1 215 ? -4.867 2.457 16.328 1 96.81 215 ASN B O 1
ATOM 3783 N N . CYS B 1 216 ? -3.789 2.994 14.422 1 97.88 216 CYS B N 1
ATOM 3784 C CA . CYS B 1 216 ? -3.076 4.094 15.07 1 97.88 216 CYS B CA 1
ATOM 3785 C C . CYS B 1 216 ? -4.043 5.184 15.508 1 97.88 216 CYS B C 1
ATOM 3787 O O . CYS B 1 216 ? -3.869 5.781 16.578 1 97.88 216 CYS B O 1
ATOM 3789 N N . SER B 1 217 ? -5.047 5.449 14.703 1 98.44 217 SER B N 1
ATOM 3790 C CA . SER B 1 217 ? -6.059 6.438 15.062 1 98.44 217 SER B CA 1
ATOM 3791 C C . SER B 1 217 ? -6.914 5.945 16.234 1 98.44 217 SER B C 1
ATOM 3793 O O . SER B 1 217 ? -7.375 6.746 17.047 1 98.44 217 SER B O 1
ATOM 3795 N N . VAL B 1 218 ? -7.121 4.645 16.344 1 98 218 VAL B N 1
ATOM 3796 C CA . VAL B 1 218 ? -7.84 4.062 17.469 1 98 218 VAL B CA 1
ATOM 3797 C C . VAL B 1 218 ? -7.055 4.289 18.766 1 98 218 VAL B C 1
ATOM 3799 O O . VAL B 1 218 ? -7.625 4.688 19.781 1 98 218 VAL B O 1
ATOM 3802 N N . GLU B 1 219 ? -5.754 4.023 18.688 1 97.75 219 GLU B N 1
ATOM 3803 C CA . GLU B 1 219 ? -4.895 4.266 19.844 1 97.75 219 GLU B CA 1
ATOM 3804 C C . GLU B 1 219 ? -4.926 5.73 20.25 1 97.75 219 GLU B C 1
ATOM 3806 O O . GLU B 1 219 ? -4.977 6.043 21.453 1 97.75 219 GLU B O 1
ATOM 3811 N N . LEU B 1 220 ? -4.832 6.566 19.266 1 98.19 220 LEU B N 1
ATOM 3812 C CA . LEU B 1 220 ? -4.895 8 19.531 1 98.19 220 LEU B CA 1
ATOM 3813 C C . LEU B 1 220 ? -6.219 8.375 20.188 1 98.19 220 LEU B C 1
ATOM 3815 O O . LEU B 1 220 ? -6.246 9.148 21.141 1 98.19 220 LEU B O 1
ATOM 3819 N N . HIS B 1 221 ? -7.312 7.859 19.734 1 98.38 221 HIS B N 1
ATOM 3820 C CA . HIS B 1 221 ? -8.648 8.078 20.281 1 98.38 221 HIS B CA 1
ATOM 3821 C C . HIS B 1 221 ? -8.711 7.676 21.75 1 98.38 221 HIS B C 1
ATOM 3823 O O . HIS B 1 221 ? -9.281 8.398 22.578 1 98.38 221 HIS B O 1
ATOM 3829 N N . GLU B 1 222 ? -8.125 6.574 22.062 1 98.31 222 GLU B N 1
ATOM 3830 C CA . GLU B 1 222 ? -8.148 6.051 23.422 1 98.31 222 GLU B CA 1
ATOM 3831 C C . GLU B 1 222 ? -7.336 6.938 24.375 1 98.31 222 GLU B C 1
ATOM 3833 O O . GLU B 1 222 ? -7.656 7.051 25.562 1 98.31 222 GLU B O 1
ATOM 3838 N N . ALA B 1 223 ? -6.328 7.57 23.875 1 98.44 223 ALA B N 1
ATOM 3839 C CA . ALA B 1 223 ? -5.41 8.359 24.688 1 98.44 223 ALA B CA 1
ATOM 3840 C C . ALA B 1 223 ? -5.945 9.766 24.906 1 98.44 223 ALA B C 1
ATOM 3842 O O . ALA B 1 223 ? -5.527 10.453 25.844 1 98.44 223 ALA B O 1
ATOM 3843 N N . LEU B 1 224 ? -6.812 10.266 24.031 1 98.44 224 LEU B N 1
ATOM 3844 C CA . LEU B 1 224 ? -7.324 11.633 24.078 1 98.44 224 LEU B CA 1
ATOM 3845 C C . LEU B 1 224 ? -8.594 11.711 24.906 1 98.44 224 LEU B C 1
ATOM 3847 O O . LEU B 1 224 ? -9.516 10.906 24.719 1 98.44 224 LEU B O 1
ATOM 3851 N N . PRO B 1 225 ? -8.727 12.719 25.859 1 97.81 225 PRO B N 1
ATOM 3852 C CA . PRO B 1 225 ? -9.867 12.797 26.781 1 97.81 225 PRO B CA 1
ATOM 3853 C C . PRO B 1 225 ? -11.188 13.047 26.047 1 97.81 225 PRO B C 1
ATOM 3855 O O . PRO B 1 225 ? -12.219 12.492 26.422 1 97.81 225 PRO B O 1
ATOM 3858 N N . GLU B 1 226 ? -11.203 13.914 25.047 1 96.81 226 GLU B N 1
ATOM 3859 C CA . GLU B 1 226 ? -12.391 14.289 24.281 1 96.81 226 GLU B CA 1
ATOM 3860 C C . GLU B 1 226 ? -12.164 14.109 22.781 1 96.81 226 GLU B C 1
ATOM 3862 O O . GLU B 1 226 ? -11.773 15.055 22.094 1 96.81 226 GLU B O 1
ATOM 3867 N N . SER B 1 227 ? -12.453 12.875 22.266 1 97.81 227 SER B N 1
ATOM 3868 C CA . SER B 1 227 ? -12.242 12.625 20.844 1 97.81 227 SER B CA 1
ATOM 3869 C C . SER B 1 227 ? -13.375 11.797 20.25 1 97.81 227 SER B C 1
ATOM 3871 O O . SER B 1 227 ? -14.078 11.094 20.969 1 97.81 227 SER B O 1
ATOM 3873 N N . THR B 1 228 ? -13.633 12.016 19.016 1 97.94 228 THR B N 1
ATOM 3874 C CA . THR B 1 228 ? -14.469 11.172 18.172 1 97.94 228 THR B CA 1
ATOM 3875 C C . THR B 1 228 ? -13.656 10.555 17.047 1 97.94 228 THR B C 1
ATOM 3877 O O . THR B 1 228 ? -12.727 11.188 16.531 1 97.94 228 THR B O 1
ATOM 3880 N N . LEU B 1 229 ? -14.016 9.328 16.719 1 98.44 229 LEU B N 1
ATOM 3881 C CA . LEU B 1 229 ? -13.281 8.609 15.68 1 98.44 229 LEU B CA 1
ATOM 3882 C C . LEU B 1 229 ? -14.195 8.234 14.523 1 98.44 229 LEU B C 1
ATOM 3884 O O . LEU B 1 229 ? -15.258 7.637 14.727 1 98.44 229 LEU B O 1
ATOM 3888 N N . GLU B 1 230 ? -13.828 8.695 13.359 1 98.38 230 GLU B N 1
ATOM 3889 C CA . GLU B 1 230 ? -14.477 8.305 12.109 1 98.38 230 GLU B CA 1
ATOM 3890 C C . GLU B 1 230 ? -13.531 7.492 11.227 1 98.38 230 GLU B C 1
ATOM 3892 O O . GLU B 1 230 ? -12.438 7.953 10.891 1 98.38 230 GLU B O 1
ATOM 3897 N N . VAL B 1 231 ? -13.977 6.309 10.82 1 98.19 231 VAL B N 1
ATOM 3898 C CA . VAL B 1 231 ? -13.141 5.445 9.984 1 98.19 231 VAL B CA 1
ATOM 3899 C C . VAL B 1 231 ? -13.734 5.344 8.586 1 98.19 231 VAL B C 1
ATOM 3901 O O . VAL B 1 231 ? -14.852 4.852 8.414 1 98.19 231 VAL B O 1
ATOM 3904 N N . MET B 1 232 ? -13.062 5.859 7.613 1 98.44 232 MET B N 1
ATOM 3905 C CA . MET B 1 232 ? -13.445 5.668 6.215 1 98.44 232 MET B CA 1
ATOM 3906 C C . MET B 1 232 ? -13.07 4.273 5.734 1 98.44 232 MET B C 1
ATOM 3908 O O . MET B 1 232 ? -11.969 3.789 6.012 1 98.44 232 MET B O 1
ATOM 3912 N N . PRO B 1 233 ? -13.945 3.607 5.004 1 96.62 233 PRO B N 1
ATOM 3913 C CA . PRO B 1 233 ? -13.648 2.246 4.555 1 96.62 233 PRO B CA 1
ATOM 3914 C C . PRO B 1 233 ? -12.531 2.205 3.508 1 96.62 233 PRO B C 1
ATOM 3916 O O . PRO B 1 233 ? -11.898 1.165 3.32 1 96.62 233 PRO B O 1
ATOM 3919 N N . TRP B 1 234 ? -12.359 3.33 2.891 1 96.81 234 TRP B N 1
ATOM 3920 C CA . TRP B 1 234 ? -11.461 3.371 1.745 1 96.81 234 TRP B CA 1
ATOM 3921 C C . TRP B 1 234 ? -10.93 4.785 1.519 1 96.81 234 TRP B C 1
ATOM 3923 O O . TRP B 1 234 ? -11.625 5.766 1.793 1 96.81 234 TRP B O 1
ATOM 3933 N N . GLY B 1 235 ? -9.703 4.902 1.033 1 98.12 235 GLY B N 1
ATOM 3934 C CA . GLY B 1 235 ? -9.203 6.195 0.589 1 98.12 235 GLY B CA 1
ATOM 3935 C C . GLY B 1 235 ? -7.703 6.34 0.736 1 98.12 235 GLY B C 1
ATOM 3936 O O . GLY B 1 235 ? -7.117 7.309 0.249 1 98.12 235 GLY B O 1
ATOM 3937 N N . GLY B 1 236 ? -7.031 5.332 1.396 1 98.44 236 GLY B N 1
ATOM 3938 C CA . GLY B 1 236 ? -5.594 5.383 1.59 1 98.44 236 GLY B CA 1
ATOM 3939 C C . GLY B 1 236 ? -5.16 6.465 2.562 1 98.44 236 GLY B C 1
ATOM 3940 O O . GLY B 1 236 ? -5.961 6.926 3.381 1 98.44 236 GLY B O 1
ATOM 3941 N N . HIS B 1 237 ? -3.846 6.762 2.553 1 98.81 237 HIS B N 1
ATOM 3942 C CA . HIS B 1 237 ? -3.279 7.746 3.469 1 98.81 237 HIS B CA 1
ATOM 3943 C C . HIS B 1 237 ? -3.783 9.148 3.148 1 98.81 237 HIS B C 1
ATOM 3945 O O . HIS B 1 237 ? -3.84 10.008 4.031 1 98.81 237 HIS B O 1
ATOM 3951 N N . ALA B 1 238 ? -4.098 9.398 1.922 1 98.81 238 ALA B N 1
ATOM 3952 C CA . ALA B 1 238 ? -4.676 10.664 1.49 1 98.81 238 ALA B CA 1
ATOM 3953 C C . ALA B 1 238 ? -6.16 10.516 1.174 1 98.81 238 ALA B C 1
ATOM 3955 O O . ALA B 1 238 ? -6.621 10.945 0.113 1 98.81 238 ALA B O 1
ATOM 3956 N N . CYS B 1 239 ? -6.883 10.016 2.107 1 98.88 239 CYS B N 1
ATOM 3957 C CA . CYS B 1 239 ? -8.289 9.695 1.906 1 98.88 239 CYS B CA 1
ATOM 3958 C C . CYS B 1 239 ? -9.109 10.953 1.659 1 98.88 239 CYS B C 1
ATOM 3960 O O . CYS B 1 239 ? -10.141 10.914 0.988 1 98.88 239 CYS B O 1
ATOM 3962 N N . ASN B 1 240 ? -8.672 12.133 2.139 1 98.88 240 ASN B N 1
ATOM 3963 C CA . ASN B 1 240 ? -9.375 13.383 1.882 1 98.88 240 ASN B CA 1
ATOM 3964 C C . ASN B 1 240 ? -9.148 13.867 0.453 1 98.88 240 ASN B C 1
ATOM 3966 O O . ASN B 1 240 ? -9.844 14.781 -0.014 1 98.88 240 ASN B O 1
ATOM 3970 N N . VAL B 1 241 ? -8.219 13.25 -0.284 1 98.56 241 VAL B N 1
ATOM 3971 C CA . VAL B 1 241 ? -8 13.547 -1.696 1 98.56 241 VAL B CA 1
ATOM 3972 C C . VAL B 1 241 ? -8.758 12.531 -2.559 1 98.56 241 VAL B C 1
ATOM 3974 O O . VAL B 1 241 ? -9.492 12.914 -3.469 1 98.56 241 VAL B O 1
ATOM 3977 N N . THR B 1 242 ? -8.648 11.25 -2.254 1 98.56 242 THR B N 1
ATOM 3978 C CA . THR B 1 242 ? -9.172 10.188 -3.1 1 98.56 242 THR B CA 1
ATOM 3979 C C . THR B 1 242 ? -10.688 10.086 -2.951 1 98.56 242 THR B C 1
ATOM 3981 O O . THR B 1 242 ? -11.383 9.664 -3.881 1 98.56 242 THR B O 1
ATOM 3984 N N . ASP B 1 243 ? -11.18 10.383 -1.786 1 98.5 243 ASP B N 1
ATOM 3985 C CA . ASP B 1 243 ? -12.609 10.398 -1.502 1 98.5 243 ASP B CA 1
ATOM 3986 C C . ASP B 1 243 ? -13.016 11.688 -0.796 1 98.5 243 ASP B C 1
ATOM 3988 O O . ASP B 1 243 ? -13.562 11.656 0.308 1 98.5 243 ASP B O 1
ATOM 3992 N N . ALA B 1 244 ? -12.867 12.781 -1.522 1 98.62 244 ALA B N 1
ATOM 3993 C CA . ALA B 1 244 ? -13.039 14.125 -0.975 1 98.62 244 ALA B CA 1
ATOM 3994 C C . ALA B 1 244 ? -14.477 14.352 -0.525 1 98.62 244 ALA B C 1
ATOM 3996 O O . ALA B 1 244 ? -14.719 14.938 0.531 1 98.62 244 ALA B O 1
ATOM 3997 N N . ASN B 1 245 ? -15.422 13.891 -1.286 1 98.19 245 ASN B N 1
ATOM 3998 C CA . ASN B 1 245 ? -16.828 14.133 -0.957 1 98.19 245 ASN B CA 1
ATOM 3999 C C . ASN B 1 245 ? -17.203 13.477 0.367 1 98.19 245 ASN B C 1
ATOM 4001 O O . ASN B 1 245 ? -17.781 14.125 1.238 1 98.19 245 ASN B O 1
ATOM 4005 N N . ASP B 1 246 ? -16.875 12.18 0.437 1 98.56 246 ASP B N 1
ATOM 4006 C CA . ASP B 1 246 ? -17.172 11.484 1.683 1 98.56 246 ASP B CA 1
ATOM 4007 C C . ASP B 1 246 ? -16.453 12.133 2.863 1 98.56 246 ASP B C 1
ATOM 4009 O O . ASP B 1 246 ? -17.047 12.344 3.922 1 98.56 246 ASP B O 1
ATOM 4013 N N . PHE B 1 247 ? -15.234 12.5 2.672 1 98.88 247 PHE B N 1
ATOM 4014 C CA . PHE B 1 247 ? -14.453 13.133 3.727 1 98.88 247 PHE B CA 1
ATOM 4015 C C . PHE B 1 247 ? -15.086 14.438 4.172 1 98.88 247 PHE B C 1
ATOM 4017 O O . PHE B 1 247 ? -15.297 14.664 5.363 1 98.88 247 PHE B O 1
ATOM 4024 N N . ASN B 1 248 ? -15.344 15.305 3.191 1 98.69 248 ASN B N 1
ATOM 4025 C CA . ASN B 1 248 ? -15.914 16.609 3.5 1 98.69 248 ASN B CA 1
ATOM 4026 C C . ASN B 1 248 ? -17.219 16.484 4.285 1 98.69 248 ASN B C 1
ATOM 4028 O O . ASN B 1 248 ? -17.438 17.234 5.242 1 98.69 248 ASN B O 1
ATOM 4032 N N . GLN B 1 249 ? -18 15.57 3.914 1 98 249 GLN B N 1
ATOM 4033 C CA . GLN B 1 249 ? -19.266 15.359 4.598 1 98 249 GLN B CA 1
ATOM 4034 C C . GLN B 1 249 ? -19.047 14.922 6.043 1 98 249 GLN B C 1
ATOM 4036 O O . GLN B 1 249 ? -19.688 15.438 6.961 1 98 249 GLN B O 1
ATOM 4041 N N . ARG B 1 250 ? -18.141 13.953 6.238 1 97.75 250 ARG B N 1
ATOM 4042 C CA . ARG B 1 250 ? -17.844 13.469 7.582 1 97.75 250 ARG B CA 1
ATOM 4043 C C . ARG B 1 250 ? -17.297 14.586 8.453 1 97.75 250 ARG B C 1
ATOM 4045 O O . ARG B 1 250 ? -17.688 14.742 9.609 1 97.75 250 ARG B O 1
ATOM 4052 N N . PHE B 1 251 ? -16.391 15.336 7.91 1 98.5 251 PHE B N 1
ATOM 4053 C CA . PHE B 1 251 ? -15.758 16.422 8.648 1 98.5 251 PHE B CA 1
ATOM 4054 C C . PHE B 1 251 ? -16.781 17.469 9.062 1 98.5 251 PHE B C 1
ATOM 4056 O O . PHE B 1 251 ? -16.859 17.844 10.234 1 98.5 251 PHE B O 1
ATOM 4063 N N . LEU B 1 252 ? -17.578 17.953 8.078 1 97.81 252 LEU B N 1
ATOM 4064 C CA . LEU B 1 252 ? -18.547 19.016 8.328 1 97.81 252 LEU B CA 1
ATOM 4065 C C . LEU B 1 252 ? -19.625 18.547 9.289 1 97.81 252 LEU B C 1
ATOM 4067 O O . LEU B 1 252 ? -20.078 19.312 10.141 1 97.81 252 LEU B O 1
ATOM 4071 N N . SER B 1 253 ? -20.047 17.266 9.156 1 96.56 253 SER B N 1
ATOM 4072 C CA . SER B 1 253 ? -21.031 16.719 10.086 1 96.56 253 SER B CA 1
ATOM 4073 C C . SER B 1 253 ? -20.5 16.703 11.516 1 96.56 253 SER B C 1
ATOM 4075 O O . SER B 1 253 ? -21.203 17.047 12.453 1 96.56 253 SER B O 1
ATOM 4077 N N . ALA B 1 254 ? -19.234 16.344 11.664 1 95.5 254 ALA B N 1
ATOM 4078 C CA . ALA B 1 254 ? -18.625 16.297 12.984 1 95.5 254 ALA B CA 1
ATOM 4079 C C . ALA B 1 254 ? -18.453 17.688 13.57 1 95.5 254 ALA B C 1
ATOM 4081 O O . ALA B 1 254 ? -18.609 17.891 14.773 1 95.5 254 ALA B O 1
ATOM 4082 N N . MET B 1 255 ? -18.141 18.641 12.773 1 90.81 255 MET B N 1
ATOM 4083 C CA . MET B 1 255 ? -17.953 20.031 13.219 1 90.81 255 MET B CA 1
ATOM 4084 C C . MET B 1 255 ? -19.281 20.625 13.688 1 90.81 255 MET B C 1
ATOM 4086 O O . MET B 1 255 ? -19.297 21.406 14.641 1 90.81 255 MET B O 1
ATOM 4090 N N . ASN B 1 256 ? -20.297 20.25 13.062 1 86 256 ASN B N 1
ATOM 4091 C CA . ASN B 1 256 ? -21.609 20.75 13.422 1 86 256 ASN B CA 1
ATOM 4092 C C . ASN B 1 256 ? -22.109 20.125 14.719 1 86 256 ASN B C 1
ATOM 4094 O O . ASN B 1 256 ? -22.797 20.781 15.516 1 86 256 ASN B O 1
ATOM 4098 N N . ALA B 1 257 ? -21.844 18.891 14.922 1 79.44 257 ALA B N 1
ATOM 4099 C CA . ALA B 1 257 ? -22.266 18.188 16.125 1 79.44 257 ALA B CA 1
ATOM 4100 C C . ALA B 1 257 ? -21.578 18.766 17.359 1 79.44 257 ALA B C 1
ATOM 4102 O O . ALA B 1 257 ? -22.172 18.812 18.453 1 79.44 257 ALA B O 1
ATOM 4103 N N . SER B 1 258 ? -20.391 19.062 17.203 1 69 258 SER B N 1
ATOM 4104 C CA . SER B 1 258 ? -19.609 19.609 18.312 1 69 258 SER B CA 1
ATOM 4105 C C . SER B 1 258 ? -20.109 21 18.719 1 69 258 SER B C 1
ATOM 4107 O O . SER B 1 258 ? -20.016 21.391 19.875 1 69 258 SER B O 1
ATOM 4109 N N . LEU B 1 259 ? -20.578 21.688 17.812 1 58.25 259 LEU B N 1
ATOM 4110 C CA . LEU B 1 259 ? -21.125 23 18.109 1 58.25 259 LEU B CA 1
ATOM 4111 C C . LEU B 1 259 ? -22.422 22.891 18.891 1 58.25 259 LEU B C 1
ATOM 4113 O O . LEU B 1 259 ? -22.781 23.797 19.656 1 58.25 259 LEU B O 1
ATOM 4117 N N . GLN B 1 260 ? -23.141 21.75 18.672 1 49.94 260 GLN B N 1
ATOM 4118 C CA . GLN B 1 260 ? -24.406 21.578 19.391 1 49.94 260 GLN B CA 1
ATOM 4119 C C . GLN B 1 260 ? -24.172 21.094 20.812 1 49.94 260 GLN B C 1
ATOM 4121 O O . GLN B 1 260 ? -25.062 21.203 21.656 1 49.94 260 GLN B O 1
ATOM 4126 N N . ILE B 1 261 ? -23.141 20.391 21.172 1 47.97 261 ILE B N 1
ATOM 4127 C CA . ILE B 1 261 ? -22.891 19.984 22.547 1 47.97 261 ILE B CA 1
ATOM 4128 C C . ILE B 1 261 ? -22.609 21.219 23.406 1 47.97 261 ILE B C 1
ATOM 4130 O O . ILE B 1 261 ? -21.594 21.891 23.219 1 47.97 261 ILE B O 1
ATOM 4134 N N . GLU B 1 262 ? -23.609 22.016 23.703 1 42.53 262 GLU B N 1
ATOM 4135 C CA . GLU B 1 262 ? -23.656 23.047 24.734 1 42.53 262 GLU B CA 1
ATOM 4136 C C . GLU B 1 262 ? -22.891 22.609 25.984 1 42.53 262 GLU B C 1
ATOM 4138 O O . GLU B 1 262 ? -22.859 21.422 26.312 1 42.53 262 GLU B O 1
ATOM 4143 N N . PRO B 1 263 ? -22.016 23.422 26.656 1 39.94 263 PRO B N 1
ATOM 4144 C CA . PRO B 1 263 ? -21.422 23.172 27.969 1 39.94 263 PRO B CA 1
ATOM 4145 C C . PRO B 1 263 ? -22.422 22.562 28.953 1 39.94 263 PRO B C 1
ATOM 4147 O O . PRO B 1 263 ? -23.484 23.125 29.188 1 39.94 263 PRO B O 1
ATOM 4150 N N . SER B 1 264 ? -22.656 21.281 28.969 1 37.53 264 SER B N 1
ATOM 4151 C CA . SER B 1 264 ? -23.484 20.797 30.062 1 37.53 264 SER B CA 1
ATOM 4152 C C . SER B 1 264 ? -23.172 21.547 31.359 1 37.53 264 SER B C 1
ATOM 4154 O O . SER B 1 264 ? -22.094 22.125 31.5 1 37.53 264 SER B O 1
ATOM 4156 N N . PHE B 1 265 ? -24.094 21.344 32.5 1 35.66 265 PHE B N 1
ATOM 4157 C CA . PHE B 1 265 ? -24.438 21.75 33.875 1 35.66 265 PHE B CA 1
ATOM 4158 C C . PHE B 1 265 ? -23.25 21.578 34.812 1 35.66 265 PHE B C 1
ATOM 4160 O O . PHE B 1 265 ? -22.531 20.578 34.719 1 35.66 265 PHE B O 1
ATOM 4167 N N . GLN B 1 266 ? -22.766 22.594 35.562 1 28.94 266 GLN B N 1
ATOM 4168 C CA . GLN B 1 266 ? -22.234 22.609 36.938 1 28.94 266 GLN B CA 1
ATOM 4169 C C . GLN B 1 266 ? -23 21.625 37.812 1 28.94 266 GLN B C 1
ATOM 4171 O O . GLN B 1 266 ? -24.203 21.797 38.031 1 28.94 266 GLN B O 1
ATOM 4176 N N . LYS B 1 267 ? -22.625 20.391 37.906 1 31.72 267 LYS B N 1
ATOM 4177 C CA . LYS B 1 267 ? -23.078 19.578 39.031 1 31.72 267 LYS B CA 1
ATOM 4178 C C . LYS B 1 267 ? -23.078 20.375 40.312 1 31.72 267 LYS B C 1
ATOM 4180 O O . LYS B 1 267 ? -22.047 20.922 40.719 1 31.72 267 LYS B O 1
ATOM 4185 N N . GLU B 1 268 ? -24.188 20.953 40.656 1 26.97 268 GLU B N 1
ATOM 4186 C CA . GLU B 1 268 ? -24.438 21.453 42 1 26.97 268 GLU B CA 1
ATOM 4187 C C . GLU B 1 268 ? -23.953 20.453 43.031 1 26.97 268 GLU B C 1
ATOM 4189 O O . GLU B 1 268 ? -24.203 19.25 42.906 1 26.97 268 GLU B O 1
ATOM 4194 N N . ILE B 1 269 ? -22.891 20.781 43.875 1 27.3 269 ILE B N 1
ATOM 4195 C CA . ILE B 1 269 ? -22.547 20.172 45.156 1 27.3 269 ILE B CA 1
ATOM 4196 C C . ILE B 1 269 ? -23.797 19.906 45.969 1 27.3 269 ILE B C 1
ATOM 4198 O O . ILE B 1 269 ? -24.5 20.828 46.344 1 27.3 269 ILE B O 1
ATOM 4202 N N . VAL B 1 270 ? -24.562 18.812 45.812 1 19.53 270 VAL B N 1
ATOM 4203 C CA . VAL B 1 270 ? -25.266 18.25 46.969 1 19.53 270 VAL B CA 1
ATOM 4204 C C . VAL B 1 270 ? -24.297 17.453 47.812 1 19.53 270 VAL B C 1
ATOM 4206 O O . VAL B 1 270 ? -23.484 16.688 47.312 1 19.53 270 VAL B O 1
#

Solvent-accessible surface area (backbone atoms only — not comparable to full-atom values): 27811 Å² total; per-residue (Å²): 124,69,70,43,74,51,71,58,64,46,91,85,40,52,36,35,37,49,34,39,34,89,81,21,33,39,73,72,45,61,70,48,45,74,72,46,36,70,66,18,16,39,36,40,32,30,36,85,25,12,62,91,31,58,51,89,64,60,89,80,44,38,48,65,55,54,27,50,55,52,50,51,48,42,43,72,72,70,49,66,58,30,28,35,41,11,30,33,53,16,18,53,30,46,54,44,33,36,66,76,38,48,86,31,40,61,33,39,32,24,35,45,34,60,39,48,73,47,72,51,37,50,51,51,49,50,48,46,50,48,32,34,73,57,60,30,64,67,48,31,52,68,44,46,56,72,45,29,45,42,30,59,58,47,54,76,36,50,71,59,49,52,52,48,44,53,49,45,64,75,51,55,52,46,70,68,40,49,50,35,54,49,50,23,55,60,65,42,70,36,83,88,49,33,67,71,35,75,45,50,30,40,37,38,30,16,62,56,6,56,40,47,31,37,63,34,42,52,53,34,45,73,48,31,75,38,56,48,82,45,76,36,82,59,25,9,53,38,24,54,65,74,33,28,67,65,39,53,52,54,53,54,53,52,55,53,51,57,68,62,64,61,84,77,78,80,77,73,89,123,122,69,69,43,72,50,71,58,64,46,91,85,39,52,36,34,36,48,33,38,33,90,79,20,33,39,74,73,47,59,71,46,45,72,72,46,37,70,66,19,18,39,36,38,31,30,36,85,24,12,62,91,32,56,51,91,63,59,89,80,45,37,48,66,54,56,26,50,53,51,51,51,46,42,42,73,72,70,48,68,60,31,30,33,42,11,30,32,50,15,18,53,29,45,53,44,32,35,66,76,39,49,88,32,40,61,33,40,33,24,35,46,32,59,39,49,74,46,72,49,36,50,50,52,49,50,47,45,49,48,30,33,74,57,59,30,64,66,49,31,52,68,44,45,56,72,47,29,46,42,31,58,59,48,54,77,36,50,70,58,50,52,53,48,44,52,49,44,64,74,51,55,51,46,70,66,41,47,49,32,54,49,50,26,55,60,65,43,68,34,82,90,48,33,66,69,34,74,45,50,31,41,37,36,32,16,62,55,6,55,39,47,31,37,63,35,42,53,53,35,44,72,46,31,75,39,55,48,82,44,77,38,81,58,25,9,54,38,23,54,66,72,34,28,67,65,39,52,50,54,52,54,53,52,56,54,52,57,68,64,63,60,86,75,79,81,77,71,88,124

Radius of gyration: 26.6 Å; Cα contacts (8 Å, |Δi|>4): 1055; chains: 2; bounding box: 56×82×81 Å